Protein AF-A0A8J1VS63-F1 (afdb_monomer)

pLDDT: mean 77.54, std 21.47, range [29.25, 98.0]

Mean predicted aligned error: 14.74 Å

Nearest PDB structures (foldseek):
  6tdu-assembly1_AJ  TM=4.604E-01  e=3.170E-01  Euglena gracilis
  8sym-assembly1_A  TM=4.231E-01  e=5.636E-01  Homo sapiens
  7mqa-assembly1_LP  TM=2.387E-01  e=2.263E+00  Homo sapiens
  9au7-assembly1_A  TM=2.369E-01  e=2.374E+00  Homo sapiens

Solvent-accessible surface area (backbone atoms only — not comparable to full-atom values): 30171 Å² total; per-residue (Å²): 136,84,83,79,81,82,79,80,79,80,79,88,76,89,77,79,64,82,88,53,81,82,65,52,73,53,59,61,47,65,67,40,97,78,46,76,54,54,60,57,53,49,52,51,36,67,78,37,58,85,69,64,41,78,63,37,48,60,50,50,40,52,49,12,57,76,69,68,36,60,67,50,31,50,54,51,51,50,55,31,40,78,69,65,58,47,59,70,71,58,46,53,54,47,54,52,47,61,58,38,70,76,37,78,38,84,68,48,70,68,52,42,71,76,29,54,60,33,96,60,84,62,95,70,77,49,74,65,56,48,48,6,27,49,43,30,44,52,31,56,44,39,93,94,48,64,55,82,53,70,68,60,51,47,55,58,52,59,78,74,49,64,77,70,60,34,54,53,54,48,48,52,50,54,45,52,48,38,61,47,59,52,99,85,58,56,65,67,58,55,50,50,54,49,43,70,77,35,70,87,60,78,84,49,60,65,52,56,40,30,44,45,45,43,53,72,57,42,67,89,76,51,78,76,73,81,67,85,68,69,76,79,80,78,85,79,81,82,92,80,79,90,70,69,76,78,69,67,62,83,80,75,69,71,61,76,56,42,63,53,47,45,52,50,50,50,51,48,35,37,72,77,69,69,39,64,81,49,61,66,41,24,49,53,45,28,51,50,16,65,77,60,72,34,60,69,53,27,50,53,19,52,54,52,28,51,56,47,48,52,52,53,49,52,54,49,54,51,52,50,49,53,48,52,53,51,51,54,53,51,52,53,51,52,57,55,52,77,76,54,74,97,69,89,72,89,71,80,82,75,72,78,80,72,76,68,71,68,65,61,62,61,49,54,57,52,50,50,51,49,43,47,67,69,42,49,53,52,39,40,74,55,17,29,32,49,79,45,77,44,69,45,93,90,49,95,58,67,42,82,42,78,44,84,46,43,69,66,26,23,56,53,42,51,51,54,50,51,53,54,48,53,55,51,52,53,53,49,51,43,57,74,68,65,57,82,67,84,60,77,70,58,61,61,54,56,55,53,70,69,66,70,76,70,74,73,81,72,70,63,93,79,68,76,80,69,75,76,73,84,66,91,81,75,82,85,87,82,88,89,79,66,72,62,53,57,57,49,51,54,57,54,53,69,68,76,107

Sequence (497 aa):
MPLTPAASTPTAEAGMSSDLQGITWIHRHLRRWNPLSPSDLLNQLHARPDLLDPTTGPTLVAYSRRWTDHHTEARLKEMMMRKRMTSLRLMRKTEDLEATEKHRRRPNQRYFKAFPPLPAGPSRRTARDLLSHLHGILLDASPDHPPPTLEQVLGVLSGISLDEEQVEIAREALHLYLANPSSNCDSGHLIEIFTRMYPSAKLSRQTLHLVLISILWPESALPPANINSKPTTDIGAPAASKDHERAKQSPNQPPPTASREALRVIRAFRSRYRITPGLESYRHLAQYAIQNDATEVSQIAWVGWWDEYDRLRSGVEKEEEARRQRAALNDLQRVSLEYGSETPLKDEQVEPKTEILNFRFRHLGQQFLRWRNQVMSKLRGKGWIERVEVMARGDQESRKMWIWLGKKGEEAEIGRKHQRWLVREAKKRAKDMGEPHLEAGARDRRREDSLGIGGCARVPAGIGVEVGRLSDWRDTRGEVGYRERAYQAEREGARRS

Foldseek 3Di:
DDDDDDDDDDPPPPDDDPVCVPQQPQNVQVPDPDHDQLVVVLVVCVVPVVSDDLVNLVVSLVVCVVVVVVVSNVVSLVSCLVVVSDDPVSVVVVVLVVLQLVFQARADPVLCVQQPADCDQDPDDDLSSLSNPLLRCLRRADPVRHRDDLLVSLVVLVVHDDDPVSLVSSLSSLLSCLRRPDPPDQLVVSVVSSCVVPVVRADDLSSLLSNLCCLLCPVVNDDRPDPPPPPPPPPDDDDDDPPVVVPPPVPDLPPCVSLVVNVVSQVCCCVPRVHHHALVSLLSQLLSCLVNVVLVSNVVSVVSNVVRLVVLVVVVVVVVVVVVVVVVVVVVVVVVVVPDDPDDDPDDPPPPPPVDPVVSVVVSVVSVVCCVVPRVVSCVVQQQKDWDFDDDVPDPDTDTDIAGDGVVRNVVVVVVVVVVVVVVVVVVVCVVVVPPDPPVPVVVVVVVVVVPPPDPPPDPPPPPPCPPDPPPPDDDDDDDDDVVVVVVVVVVVVVVD

Structure (mmCIF, N/CA/C/O backbone):
data_AF-A0A8J1VS63-F1
#
_entry.id   AF-A0A8J1VS63-F1
#
loop_
_atom_site.group_PDB
_atom_site.id
_atom_site.type_symbol
_atom_site.label_atom_id
_atom_site.label_alt_id
_atom_site.label_comp_id
_atom_site.label_asym_id
_atom_site.label_entity_id
_atom_site.label_seq_id
_atom_site.pdbx_PDB_ins_code
_atom_site.Cartn_x
_atom_site.Cartn_y
_atom_site.Cartn_z
_atom_site.occupancy
_atom_site.B_iso_or_equiv
_atom_site.auth_seq_id
_atom_site.auth_comp_id
_atom_site.auth_asym_id
_atom_site.auth_atom_id
_atom_site.pdbx_PDB_model_num
ATOM 1 N N . MET A 1 1 ? 58.534 -55.289 18.805 1.00 42.69 1 MET A N 1
ATOM 2 C CA . MET A 1 1 ? 58.956 -53.919 19.163 1.00 42.69 1 MET A CA 1
ATOM 3 C C . MET A 1 1 ? 57.957 -52.937 18.568 1.00 42.69 1 MET A C 1
ATOM 5 O O . MET A 1 1 ? 57.659 -53.091 17.389 1.00 42.69 1 MET A O 1
ATOM 9 N N . PRO A 1 2 ? 57.366 -52.031 19.364 1.00 47.25 2 PRO A N 1
ATOM 10 C CA . PRO A 1 2 ? 56.282 -51.163 18.915 1.00 47.25 2 PRO A CA 1
ATOM 11 C C . PRO A 1 2 ? 56.830 -49.924 18.194 1.00 47.25 2 PRO A C 1
ATOM 13 O O . PRO A 1 2 ? 57.730 -49.255 18.697 1.00 47.25 2 PRO A O 1
ATOM 16 N N . LEU A 1 3 ? 56.277 -49.634 17.015 1.00 48.28 3 LEU A N 1
ATOM 17 C CA . LEU A 1 3 ? 56.518 -48.401 16.268 1.00 48.28 3 LEU A CA 1
ATOM 18 C C . LEU A 1 3 ? 55.719 -47.264 16.919 1.00 48.28 3 LEU A C 1
ATOM 20 O O . LEU A 1 3 ? 54.505 -47.355 17.093 1.00 48.28 3 LEU A O 1
ATOM 24 N N . THR A 1 4 ? 56.429 -46.215 17.307 1.00 51.78 4 THR A N 1
ATOM 25 C CA . THR A 1 4 ? 55.916 -44.964 17.869 1.00 51.78 4 THR A CA 1
ATOM 26 C C . THR A 1 4 ? 55.017 -44.217 16.871 1.00 51.78 4 THR A C 1
ATOM 28 O O . THR A 1 4 ? 55.324 -44.189 15.678 1.00 51.78 4 THR A O 1
ATOM 31 N N . PRO A 1 5 ? 53.922 -43.571 17.322 1.00 56.62 5 PRO A N 1
ATOM 32 C CA . PRO A 1 5 ? 53.083 -42.752 16.456 1.00 56.62 5 PRO A CA 1
ATOM 33 C C . PRO A 1 5 ? 53.768 -41.416 16.139 1.00 56.62 5 PRO A C 1
ATOM 35 O O . PRO A 1 5 ? 54.320 -40.753 17.018 1.00 56.62 5 PRO A O 1
ATOM 38 N N . ALA A 1 6 ? 53.719 -41.029 14.863 1.00 46.41 6 ALA A N 1
ATOM 39 C CA . ALA A 1 6 ? 54.229 -39.762 14.360 1.00 46.41 6 ALA A CA 1
ATOM 40 C C . ALA A 1 6 ? 53.530 -38.581 15.050 1.00 46.41 6 ALA A C 1
ATOM 42 O O . ALA A 1 6 ? 52.304 -38.460 15.027 1.00 46.41 6 ALA A O 1
ATOM 43 N N . ALA A 1 7 ? 54.331 -37.711 15.662 1.00 44.62 7 ALA A N 1
ATOM 44 C CA . ALA A 1 7 ? 53.881 -36.473 16.272 1.00 44.62 7 ALA A CA 1
ATOM 45 C C . ALA A 1 7 ? 53.244 -35.559 15.215 1.00 44.62 7 ALA A C 1
ATOM 47 O O . ALA A 1 7 ? 53.881 -35.157 14.240 1.00 44.62 7 ALA A O 1
ATOM 48 N N . SER A 1 8 ? 51.976 -35.222 15.431 1.00 45.53 8 SER A N 1
ATOM 49 C CA . SER A 1 8 ? 51.253 -34.174 14.720 1.00 45.53 8 SER A CA 1
ATOM 50 C C . SER A 1 8 ? 51.992 -32.842 14.852 1.00 45.53 8 SER A C 1
ATOM 52 O O . SER A 1 8 ? 52.213 -32.345 15.957 1.00 45.53 8 SER A O 1
ATOM 54 N N . THR A 1 9 ? 52.381 -32.279 13.711 1.00 43.97 9 THR A N 1
ATOM 55 C CA . THR A 1 9 ? 53.065 -30.993 13.592 1.00 43.97 9 THR A CA 1
ATOM 56 C C . THR A 1 9 ? 52.159 -29.880 14.137 1.00 43.97 9 THR A C 1
ATOM 58 O O . THR A 1 9 ? 51.050 -29.711 13.626 1.00 43.97 9 THR A O 1
ATOM 61 N N . PRO A 1 10 ? 52.577 -29.115 15.159 1.00 42.47 10 PRO A N 1
ATOM 62 C CA . PRO A 1 10 ? 51.819 -27.960 15.612 1.00 42.47 10 PRO A CA 1
ATOM 63 C C . PRO A 1 10 ? 51.901 -26.873 14.537 1.00 42.47 10 PRO A C 1
ATOM 65 O O . PRO A 1 10 ? 52.976 -26.359 14.227 1.00 42.47 10 PRO A O 1
ATOM 68 N N . THR A 1 11 ? 50.761 -26.549 13.933 1.00 46.59 11 THR A N 1
ATOM 69 C CA . THR A 1 11 ? 50.620 -25.465 12.961 1.00 46.59 11 THR A CA 1
ATOM 70 C C . THR A 1 11 ? 51.049 -24.153 13.616 1.00 46.59 11 THR A C 1
ATOM 72 O O . THR A 1 11 ? 50.504 -23.742 14.641 1.00 46.59 11 THR A O 1
ATOM 75 N N . ALA A 1 12 ? 52.055 -23.512 13.031 1.00 48.09 12 ALA A N 1
ATOM 76 C CA . ALA A 1 12 ? 52.608 -22.248 13.482 1.00 48.09 12 ALA A CA 1
ATOM 77 C C . ALA A 1 12 ? 51.568 -21.113 13.381 1.00 48.09 12 ALA A C 1
ATOM 79 O O . ALA A 1 12 ? 51.408 -20.499 12.332 1.00 48.09 12 ALA A O 1
ATOM 80 N N . GLU A 1 13 ? 50.878 -20.814 14.484 1.00 48.34 13 GLU A N 1
ATOM 81 C CA . GLU A 1 13 ? 50.109 -19.568 14.672 1.00 48.34 13 GLU A CA 1
ATOM 82 C C . GLU A 1 13 ? 50.620 -18.737 15.871 1.00 48.34 13 GLU A C 1
ATOM 84 O O . GLU A 1 13 ? 49.922 -17.867 16.387 1.00 48.34 13 GLU A O 1
ATOM 89 N N . ALA A 1 14 ? 51.861 -18.951 16.319 1.00 47.94 14 ALA A N 1
ATOM 90 C CA . ALA A 1 14 ? 52.473 -18.192 17.414 1.00 47.94 14 ALA A CA 1
ATOM 91 C C . ALA A 1 14 ? 53.482 -17.162 16.876 1.00 47.94 14 ALA A C 1
ATOM 93 O O . ALA A 1 14 ? 54.690 -17.332 16.999 1.00 47.94 14 ALA A O 1
ATOM 94 N N . GLY A 1 15 ? 52.989 -16.109 16.220 1.00 49.66 15 GLY A N 1
ATOM 95 C CA . GLY A 1 15 ? 53.857 -15.036 15.715 1.00 49.66 15 GLY A CA 1
ATOM 96 C C . GLY A 1 15 ? 53.152 -13.912 14.959 1.00 49.66 15 GLY A C 1
ATOM 97 O O . GLY A 1 15 ? 53.769 -13.276 14.110 1.00 49.66 15 GLY A O 1
ATOM 98 N N . MET A 1 16 ? 51.858 -13.672 15.200 1.00 48.47 16 MET A N 1
ATOM 99 C CA . MET A 1 16 ? 51.161 -12.559 14.549 1.00 48.47 16 MET A CA 1
ATOM 100 C C . MET A 1 16 ? 51.301 -11.272 15.370 1.00 48.47 16 MET A C 1
ATOM 102 O O . MET A 1 16 ? 50.826 -11.193 16.500 1.00 48.47 16 MET A O 1
ATOM 106 N N . SER A 1 17 ? 51.968 -10.299 14.741 1.00 52.03 17 SER A N 1
ATOM 107 C CA . SER A 1 17 ? 52.222 -8.908 15.138 1.00 52.03 17 SER A CA 1
ATOM 108 C C . SER A 1 17 ? 51.145 -8.266 16.029 1.00 52.03 17 SER A C 1
ATOM 110 O O . SER A 1 17 ? 49.942 -8.400 15.779 1.00 52.03 17 SER A O 1
ATOM 112 N N . SER A 1 18 ? 51.592 -7.477 17.013 1.00 58.31 18 SER A N 1
ATOM 113 C CA . SER A 1 18 ? 50.766 -6.605 17.863 1.00 58.31 18 SER A CA 1
ATOM 114 C C . SER A 1 18 ? 49.898 -5.605 17.082 1.00 58.31 18 SER A C 1
ATOM 116 O O . SER A 1 18 ? 48.974 -5.035 17.656 1.00 58.31 18 SER A O 1
ATOM 118 N N . ASP A 1 19 ? 50.117 -5.445 15.774 1.00 61.09 19 ASP A N 1
ATOM 119 C CA . ASP A 1 19 ? 49.364 -4.543 14.887 1.00 61.09 19 ASP A CA 1
ATOM 120 C C . ASP A 1 19 ? 47.908 -4.969 14.612 1.00 61.09 19 ASP A C 1
ATOM 122 O O . ASP A 1 19 ? 47.154 -4.256 13.949 1.00 61.09 19 ASP A O 1
ATOM 126 N N . LEU A 1 20 ? 47.474 -6.137 15.100 1.00 63.62 20 LEU A N 1
ATOM 127 C CA . LEU A 1 20 ? 46.106 -6.640 14.907 1.00 63.62 20 LEU A CA 1
ATOM 128 C C . LEU A 1 20 ? 45.173 -6.404 16.105 1.00 63.62 20 LEU A C 1
ATOM 130 O O . LEU A 1 20 ? 44.032 -6.887 16.087 1.00 63.62 20 LEU A O 1
ATOM 134 N N . GLN A 1 21 ? 45.618 -5.660 17.123 1.00 68.50 21 GLN A N 1
ATOM 135 C CA . GLN A 1 21 ? 44.789 -5.245 18.258 1.00 68.50 21 GLN A CA 1
ATOM 136 C C . GLN A 1 21 ? 43.713 -4.249 17.791 1.00 68.50 21 GLN A C 1
ATOM 138 O O . GLN A 1 21 ? 43.910 -3.043 17.757 1.00 68.50 21 GLN A O 1
ATOM 143 N N . GLY A 1 22 ? 42.566 -4.774 17.361 1.00 79.12 22 GLY A N 1
ATOM 144 C CA . GLY A 1 22 ? 41.426 -3.985 16.881 1.00 79.12 22 GLY A CA 1
ATOM 145 C C . GLY A 1 22 ? 40.694 -4.618 15.700 1.00 79.12 22 GLY A C 1
ATOM 146 O O . GLY A 1 22 ? 39.554 -4.258 15.410 1.00 79.12 22 GLY A O 1
ATOM 147 N N . ILE A 1 23 ? 41.300 -5.607 15.033 1.00 86.94 23 ILE A N 1
ATOM 148 C CA . ILE A 1 23 ? 40.620 -6.332 13.958 1.00 86.94 23 ILE A CA 1
ATOM 149 C C . ILE A 1 23 ? 39.741 -7.422 14.562 1.00 86.94 23 ILE A C 1
ATOM 151 O O . ILE A 1 23 ? 40.225 -8.421 15.093 1.00 86.94 23 ILE A O 1
ATOM 155 N N . THR A 1 24 ? 38.434 -7.219 14.436 1.00 91.69 24 THR A N 1
ATOM 156 C CA . THR A 1 24 ? 37.400 -8.177 14.855 1.00 91.69 24 THR A CA 1
ATOM 157 C C . THR A 1 24 ? 37.619 -9.545 14.200 1.00 91.69 24 THR A C 1
ATOM 159 O O . THR A 1 24 ? 38.161 -9.650 13.090 1.00 91.69 24 THR A O 1
ATOM 162 N N . TRP A 1 25 ? 37.172 -10.605 14.873 1.00 94.56 25 TRP A N 1
ATOM 163 C CA . TRP A 1 25 ? 37.385 -11.985 14.433 1.0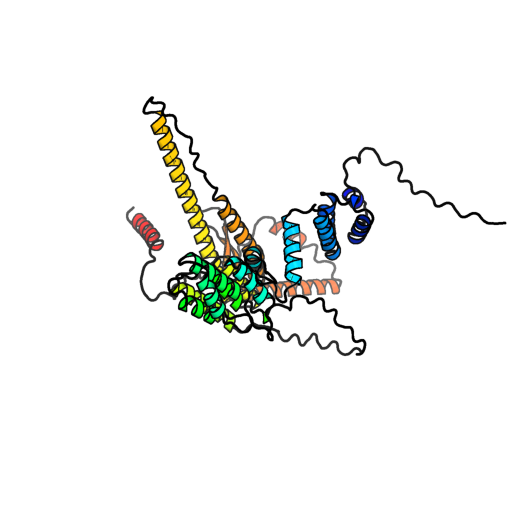0 94.56 25 TRP A CA 1
ATOM 164 C C . TRP A 1 25 ? 36.921 -12.226 12.986 1.00 94.56 25 TRP A C 1
ATOM 166 O O . TRP A 1 25 ? 37.641 -12.853 12.202 1.00 94.56 25 TRP A O 1
ATOM 176 N N . ILE A 1 26 ? 35.772 -11.661 12.595 1.00 95.75 26 ILE A N 1
ATOM 177 C CA . ILE A 1 26 ? 35.240 -11.824 11.237 1.00 95.75 26 ILE A CA 1
ATOM 178 C C . ILE A 1 26 ? 36.109 -11.135 10.185 1.00 95.75 26 ILE A C 1
ATOM 180 O O . ILE A 1 26 ? 36.354 -11.695 9.120 1.00 95.75 26 ILE A O 1
ATOM 184 N N . HIS A 1 27 ? 36.630 -9.942 10.480 1.00 94.44 27 HIS A N 1
ATOM 185 C CA . HIS A 1 27 ? 37.442 -9.190 9.528 1.00 94.44 27 HIS A CA 1
ATOM 186 C C . HIS A 1 27 ? 38.787 -9.884 9.296 1.00 94.44 27 HIS A C 1
ATOM 188 O O . HIS A 1 27 ? 39.312 -9.835 8.186 1.00 94.44 27 HIS A O 1
ATOM 194 N N . ARG A 1 28 ? 39.311 -10.598 10.300 1.00 94.38 28 ARG A N 1
ATOM 195 C CA . ARG A 1 28 ? 40.493 -11.456 10.140 1.00 94.38 28 ARG A CA 1
ATOM 196 C C . ARG A 1 28 ? 40.239 -12.607 9.159 1.00 94.38 28 ARG A C 1
ATOM 198 O O . ARG A 1 28 ? 41.097 -12.885 8.327 1.00 94.38 28 ARG A O 1
ATOM 205 N N . HIS A 1 29 ? 39.064 -13.235 9.214 1.00 94.56 29 HIS A N 1
ATOM 206 C CA . HIS A 1 29 ? 38.700 -14.338 8.315 1.00 94.56 29 HIS A CA 1
ATOM 207 C C . HIS A 1 29 ? 38.393 -13.863 6.894 1.00 94.56 29 HIS A C 1
ATOM 209 O O . HIS A 1 29 ? 38.844 -14.477 5.930 1.00 94.56 29 HIS A O 1
ATOM 215 N N . LEU A 1 30 ? 37.677 -12.744 6.758 1.00 95.38 30 LEU A N 1
ATOM 216 C CA . LEU A 1 30 ? 37.292 -12.192 5.458 1.00 95.38 30 LEU A CA 1
ATOM 217 C C . LEU A 1 30 ? 38.454 -11.543 4.688 1.00 95.38 30 LEU A C 1
ATOM 219 O O . LEU A 1 30 ? 38.328 -11.322 3.489 1.00 95.38 30 LEU A O 1
ATOM 223 N N . ARG A 1 31 ? 39.580 -11.243 5.350 1.00 93.31 31 ARG A N 1
ATOM 224 C CA . ARG A 1 31 ? 40.804 -10.724 4.710 1.00 93.31 31 ARG A CA 1
ATOM 225 C C . ARG A 1 31 ? 41.656 -11.796 4.026 1.00 93.31 31 ARG A C 1
ATOM 227 O O . ARG A 1 31 ? 42.595 -11.446 3.317 1.00 93.31 31 ARG A O 1
ATOM 234 N N . ARG A 1 32 ? 41.378 -13.083 4.249 1.00 92.75 32 ARG A N 1
ATOM 235 C CA . ARG A 1 32 ? 42.105 -14.173 3.582 1.00 92.75 32 ARG A CA 1
ATOM 236 C C . ARG A 1 32 ? 41.773 -14.167 2.087 1.00 92.75 32 ARG A C 1
ATOM 238 O O . ARG A 1 32 ? 40.645 -13.861 1.720 1.00 92.75 32 ARG A O 1
ATOM 245 N N . TRP A 1 33 ? 42.737 -14.540 1.238 1.00 90.69 33 TRP A N 1
ATOM 246 C CA . TRP A 1 33 ? 42.543 -14.623 -0.222 1.00 90.69 33 TRP A CA 1
ATOM 247 C C . TRP A 1 33 ? 41.330 -15.501 -0.568 1.00 90.69 33 TRP A C 1
ATOM 249 O O . TRP A 1 33 ? 40.526 -15.144 -1.423 1.00 90.69 33 TRP A O 1
ATOM 259 N N . ASN A 1 34 ? 41.148 -16.603 0.160 1.00 90.44 34 ASN A N 1
ATOM 260 C CA . ASN A 1 34 ? 39.980 -17.464 0.050 1.00 90.44 34 ASN A CA 1
ATOM 261 C C . ASN A 1 34 ? 39.245 -17.521 1.402 1.00 90.44 34 ASN A C 1
ATOM 263 O O . ASN A 1 34 ? 39.595 -18.348 2.252 1.00 90.44 34 ASN A O 1
ATOM 267 N N . PRO A 1 35 ? 38.310 -16.593 1.671 1.00 94.69 35 PRO A N 1
ATOM 268 C CA . PRO A 1 35 ? 37.559 -16.599 2.917 1.00 94.69 35 PRO A CA 1
ATOM 269 C C . PRO A 1 35 ? 36.651 -17.833 2.990 1.00 94.69 35 PRO A C 1
ATOM 271 O O . PRO A 1 35 ? 36.157 -18.323 1.977 1.00 94.69 35 PRO A O 1
ATOM 274 N N . LEU A 1 36 ? 36.411 -18.322 4.207 1.00 95.94 36 LEU A N 1
ATOM 275 C CA . LEU A 1 36 ? 35.510 -19.451 4.447 1.00 95.94 36 LEU A CA 1
ATOM 276 C C . LEU A 1 36 ? 34.084 -19.152 3.958 1.00 95.94 36 LEU A C 1
ATOM 278 O O . LEU A 1 36 ? 33.673 -17.986 3.853 1.00 95.94 36 LEU A O 1
ATOM 282 N N . SER A 1 37 ? 33.313 -20.210 3.686 1.00 96.38 37 SER A N 1
ATOM 283 C CA . SER A 1 37 ? 31.905 -20.050 3.327 1.00 96.38 37 SER A CA 1
ATOM 284 C C . SER A 1 37 ? 31.126 -19.421 4.495 1.00 96.38 37 SER A C 1
ATOM 286 O O . SER A 1 37 ? 31.506 -19.589 5.661 1.00 96.38 37 SER A O 1
ATOM 288 N N . PRO A 1 38 ? 30.026 -18.690 4.233 1.00 97.56 38 PRO A N 1
ATOM 289 C CA . PRO A 1 38 ? 29.200 -18.142 5.306 1.00 97.56 38 PRO A CA 1
ATOM 290 C C . PRO A 1 38 ? 28.730 -19.215 6.300 1.00 97.56 38 PRO A C 1
ATOM 292 O O . PRO A 1 38 ? 28.739 -18.966 7.505 1.00 97.56 38 PRO A O 1
ATOM 295 N N . SER A 1 39 ? 28.373 -20.402 5.802 1.00 96.94 39 SER A N 1
ATOM 296 C CA . SER A 1 39 ? 27.951 -21.545 6.617 1.00 96.94 39 SER A CA 1
ATOM 297 C C . SER A 1 39 ? 29.067 -22.039 7.550 1.00 96.94 39 SER A C 1
ATOM 299 O O . SER A 1 39 ? 28.814 -22.279 8.729 1.00 96.94 39 SER A O 1
ATOM 301 N N . ASP A 1 40 ? 30.316 -22.113 7.077 1.00 97.56 40 ASP A N 1
ATOM 302 C CA . ASP A 1 40 ? 31.459 -22.523 7.909 1.00 97.56 40 ASP A CA 1
ATOM 303 C C . ASP A 1 40 ? 31.774 -21.494 8.998 1.00 97.56 40 ASP A C 1
ATOM 305 O O . ASP A 1 40 ? 32.029 -21.851 10.149 1.00 97.56 40 ASP A O 1
ATOM 309 N N . LEU A 1 41 ? 31.706 -20.203 8.658 1.00 97.38 41 LEU A N 1
ATOM 310 C CA . LEU A 1 41 ? 31.875 -19.120 9.629 1.00 97.38 41 LEU A CA 1
ATOM 311 C C . LEU A 1 41 ? 30.761 -19.137 10.685 1.00 97.38 41 LEU A C 1
ATOM 313 O O . LEU A 1 41 ? 31.032 -18.906 11.862 1.00 97.38 41 LEU A O 1
ATOM 317 N N . LEU A 1 42 ? 29.522 -19.455 10.292 1.00 96.94 42 LEU A N 1
ATOM 318 C CA . LEU A 1 42 ? 28.411 -19.641 11.226 1.00 96.94 42 LEU A CA 1
ATOM 319 C C . LEU A 1 42 ? 28.624 -20.863 12.131 1.00 96.94 42 LEU A C 1
ATOM 321 O O . LEU A 1 42 ? 28.373 -20.773 13.330 1.00 96.94 42 LEU A O 1
ATOM 325 N N . ASN A 1 43 ? 29.131 -21.978 11.601 1.00 96.38 43 ASN A N 1
ATOM 326 C CA . ASN A 1 43 ? 29.465 -23.162 12.400 1.00 96.38 43 ASN A CA 1
ATOM 327 C C . ASN A 1 43 ? 30.557 -22.854 13.438 1.00 96.38 43 ASN A C 1
ATOM 329 O O . ASN A 1 43 ? 30.446 -23.263 14.594 1.00 96.38 43 ASN A O 1
ATOM 333 N N . GLN A 1 44 ? 31.569 -22.065 13.067 1.00 97.06 44 GLN A N 1
ATOM 334 C CA . GLN A 1 44 ? 32.587 -21.599 14.012 1.00 97.06 44 GLN A CA 1
ATOM 335 C C . GLN A 1 44 ? 32.001 -20.667 15.083 1.00 97.06 44 GLN A C 1
ATOM 337 O O . GLN A 1 44 ? 32.351 -20.799 16.254 1.00 97.06 44 GLN A O 1
ATOM 342 N N . LEU A 1 45 ? 31.060 -19.785 14.725 1.00 95.81 45 LEU A N 1
ATOM 343 C CA . LEU A 1 45 ? 30.324 -18.962 15.695 1.00 95.81 45 LEU A CA 1
ATOM 344 C C . LEU A 1 45 ? 29.417 -19.788 16.617 1.00 95.81 45 LEU A C 1
ATOM 346 O O . LEU A 1 45 ? 29.227 -19.413 17.771 1.00 95.81 45 LEU A O 1
ATOM 350 N N . HIS A 1 46 ? 28.859 -20.903 16.145 1.00 94.62 46 HIS A N 1
ATOM 351 C CA . HIS A 1 46 ? 28.113 -21.830 16.997 1.00 94.62 46 HIS A CA 1
ATOM 352 C C . HIS A 1 46 ? 29.022 -22.525 18.013 1.00 94.62 46 HIS A C 1
ATOM 354 O O . HIS A 1 46 ? 28.648 -22.630 19.179 1.00 94.62 46 HIS A O 1
ATOM 360 N N . ALA A 1 47 ? 30.215 -22.951 17.590 1.00 96.12 47 ALA A N 1
ATOM 361 C CA . ALA A 1 47 ? 31.213 -23.534 18.484 1.00 96.12 47 ALA A CA 1
ATOM 362 C C . ALA A 1 47 ? 31.778 -22.506 19.480 1.00 96.12 47 ALA A C 1
ATOM 364 O O . ALA A 1 47 ? 32.163 -22.865 20.590 1.00 96.12 47 ALA A O 1
ATOM 365 N N . ARG A 1 48 ? 31.821 -21.226 19.090 1.00 95.81 48 ARG A N 1
ATOM 366 C CA . ARG A 1 48 ? 32.358 -20.122 19.893 1.00 95.81 48 ARG A CA 1
ATOM 367 C C . ARG A 1 48 ? 31.434 -18.899 19.882 1.00 95.81 48 ARG A C 1
ATOM 369 O O . ARG A 1 48 ? 31.708 -17.912 19.189 1.00 95.81 48 ARG A O 1
ATOM 376 N N . PRO A 1 49 ? 30.324 -18.934 20.647 1.00 94.38 49 PRO A N 1
ATOM 377 C CA . PRO A 1 49 ? 29.344 -17.853 20.644 1.00 94.38 49 PRO A CA 1
ATOM 378 C C . PRO A 1 49 ? 29.909 -16.517 21.131 1.00 94.38 49 PRO A C 1
ATOM 380 O O . PRO A 1 49 ? 29.375 -15.470 20.770 1.00 94.38 49 PRO A O 1
ATOM 383 N N . ASP A 1 50 ? 30.949 -16.531 21.967 1.00 94.31 50 ASP A N 1
ATOM 384 C CA . ASP A 1 50 ? 31.702 -15.371 22.467 1.00 94.31 50 ASP A CA 1
ATOM 385 C C . ASP A 1 50 ? 32.234 -14.468 21.346 1.00 94.31 50 ASP A C 1
ATOM 387 O O . ASP A 1 50 ? 32.297 -13.255 21.519 1.00 94.31 50 ASP A O 1
ATOM 391 N N . LEU A 1 51 ? 32.524 -15.040 20.176 1.00 94.75 51 LEU A N 1
ATOM 392 C CA . LEU A 1 51 ? 33.019 -14.309 19.008 1.00 94.75 51 LEU A CA 1
ATOM 393 C C . LEU A 1 51 ? 31.936 -13.491 18.292 1.00 94.75 51 LEU A C 1
ATOM 395 O O . LEU A 1 51 ? 32.246 -12.661 17.436 1.00 94.75 51 LEU A O 1
ATOM 399 N N . LEU A 1 52 ? 30.658 -13.723 18.606 1.00 94.62 52 LEU A N 1
ATOM 400 C CA . LEU A 1 52 ? 29.564 -12.938 18.053 1.00 94.62 52 LEU A CA 1
ATOM 401 C C . LEU A 1 52 ? 29.461 -11.604 18.804 1.00 94.62 52 LEU A C 1
ATOM 403 O O . LEU A 1 52 ? 28.798 -11.518 19.836 1.00 94.62 52 LEU A O 1
ATOM 407 N N . ASP A 1 53 ? 30.108 -10.580 18.253 1.00 92.38 53 ASP A N 1
ATOM 408 C CA . ASP A 1 53 ? 30.078 -9.194 18.728 1.00 92.38 53 ASP A CA 1
ATOM 409 C C . ASP A 1 53 ? 29.186 -8.284 17.825 1.00 92.38 53 ASP A C 1
ATOM 411 O O . ASP A 1 53 ? 28.760 -8.707 16.736 1.00 92.38 53 ASP A O 1
ATOM 415 N N . PRO A 1 54 ? 28.889 -7.026 18.233 1.00 88.19 54 PRO A N 1
ATOM 416 C CA . PRO A 1 54 ? 28.046 -6.094 17.469 1.00 88.19 54 PRO A CA 1
ATOM 417 C C . PRO A 1 54 ? 28.554 -5.738 16.064 1.00 88.19 54 PRO A C 1
ATOM 419 O O . PRO A 1 54 ? 27.781 -5.250 15.243 1.00 88.19 54 PRO A O 1
ATOM 422 N N . THR A 1 55 ? 29.830 -5.974 15.769 1.00 90.62 55 THR A N 1
ATOM 423 C CA . THR A 1 55 ? 30.438 -5.773 14.447 1.00 90.62 55 THR A CA 1
ATOM 424 C C . THR A 1 55 ? 30.482 -7.070 13.636 1.00 90.62 55 THR A C 1
ATOM 426 O O . THR A 1 55 ? 30.216 -7.056 12.430 1.00 90.62 55 THR A O 1
ATOM 429 N N . THR A 1 56 ? 30.727 -8.206 14.291 1.00 94.31 56 THR A N 1
ATOM 430 C CA . THR A 1 56 ? 30.834 -9.531 13.683 1.00 94.31 56 THR A CA 1
ATOM 431 C C . THR A 1 56 ? 29.506 -9.971 13.077 1.00 94.31 56 THR A C 1
ATOM 433 O O . THR A 1 56 ? 29.462 -10.374 11.912 1.00 94.31 56 THR A O 1
ATOM 436 N N . GLY A 1 57 ? 28.404 -9.793 13.813 1.00 93.19 57 GLY A N 1
ATOM 437 C CA . GLY A 1 57 ? 27.063 -10.146 13.346 1.00 93.19 57 GLY A CA 1
ATOM 438 C C . GLY A 1 57 ? 26.655 -9.444 12.038 1.00 93.19 57 GLY A C 1
ATOM 439 O O . GLY A 1 57 ? 26.431 -10.122 11.032 1.00 93.19 57 GLY A O 1
ATOM 440 N N . PRO A 1 58 ? 26.591 -8.097 11.979 1.00 91.81 58 PRO A N 1
ATOM 441 C CA . PRO A 1 58 ? 26.208 -7.382 10.760 1.00 91.81 58 PRO A CA 1
ATOM 442 C C . PRO A 1 58 ? 27.139 -7.654 9.574 1.00 91.81 58 PRO A C 1
ATOM 444 O O . PRO A 1 58 ? 26.672 -7.742 8.437 1.00 91.81 58 PRO A O 1
ATOM 447 N N . THR A 1 59 ? 28.440 -7.817 9.831 1.00 94.50 59 THR A N 1
ATOM 448 C CA . THR A 1 59 ? 29.433 -8.103 8.787 1.00 94.50 59 THR A CA 1
ATOM 449 C C . THR A 1 59 ? 29.184 -9.469 8.152 1.00 94.50 59 THR A C 1
ATOM 451 O O . THR A 1 59 ? 29.140 -9.573 6.925 1.00 94.50 59 THR A O 1
ATOM 454 N N . LEU A 1 60 ? 28.931 -10.508 8.955 1.00 95.56 60 LEU A N 1
ATOM 455 C CA . LEU A 1 60 ? 28.632 -11.839 8.429 1.00 95.56 60 LEU A CA 1
ATOM 456 C C . LEU A 1 60 ? 27.223 -11.917 7.794 1.00 95.56 60 LEU A C 1
ATOM 458 O O . LEU A 1 60 ? 27.041 -12.623 6.801 1.00 95.56 60 LEU A O 1
ATOM 462 N N . VAL A 1 61 ? 26.249 -11.112 8.246 1.00 94.12 61 VAL A N 1
ATOM 463 C CA . VAL A 1 61 ? 24.958 -10.916 7.540 1.00 94.12 61 VAL A CA 1
ATOM 464 C C . VAL A 1 61 ? 25.175 -10.300 6.151 1.00 94.12 61 VAL A C 1
ATOM 466 O O . VAL A 1 61 ? 24.555 -10.715 5.172 1.00 94.12 61 VAL A O 1
ATOM 469 N N . ALA A 1 62 ? 26.050 -9.300 6.032 1.00 90.62 62 ALA A N 1
ATOM 470 C CA . ALA A 1 62 ? 26.360 -8.691 4.741 1.00 90.62 62 ALA A CA 1
ATOM 471 C C . ALA A 1 62 ? 27.115 -9.663 3.820 1.00 90.62 62 ALA A C 1
ATOM 473 O O . ALA A 1 62 ? 26.842 -9.709 2.619 1.00 90.62 62 ALA A O 1
ATOM 474 N N . TYR A 1 63 ? 28.033 -10.453 4.382 1.00 96.31 63 TYR A N 1
ATOM 475 C CA . TYR A 1 63 ? 28.801 -11.457 3.652 1.00 96.31 63 TYR A CA 1
ATOM 476 C C . TYR A 1 63 ? 27.918 -12.600 3.128 1.00 96.31 63 TYR A C 1
ATOM 478 O O . TYR A 1 63 ? 27.937 -12.870 1.929 1.00 96.31 63 TYR A O 1
ATOM 486 N N . SER A 1 64 ? 27.068 -13.190 3.976 1.00 94.25 64 SER A N 1
ATOM 487 C CA . SER A 1 64 ? 26.093 -14.222 3.573 1.00 94.25 64 SER A CA 1
ATOM 488 C C . SER A 1 64 ? 25.165 -13.740 2.457 1.00 94.25 64 SER A C 1
ATOM 490 O O . SER A 1 64 ? 24.966 -14.449 1.473 1.00 94.25 64 SER A O 1
ATOM 492 N N . ARG A 1 65 ? 24.690 -12.489 2.529 1.00 89.25 65 ARG A N 1
ATOM 493 C CA . ARG A 1 65 ? 23.873 -11.893 1.463 1.00 89.25 65 ARG A CA 1
ATOM 494 C C . ARG A 1 65 ? 24.613 -11.780 0.126 1.00 89.25 65 ARG A C 1
ATOM 496 O O . ARG A 1 65 ? 23.998 -12.002 -0.912 1.00 89.25 65 ARG A O 1
ATOM 503 N N . ARG A 1 66 ? 25.908 -11.435 0.126 1.00 91.12 66 ARG A N 1
ATOM 504 C CA . ARG A 1 66 ? 26.723 -11.378 -1.109 1.00 91.12 66 ARG A CA 1
ATOM 505 C C . ARG A 1 66 ? 26.897 -12.756 -1.747 1.00 91.12 66 ARG A C 1
ATOM 507 O O . ARG A 1 66 ? 26.929 -12.845 -2.966 1.00 91.12 66 ARG A O 1
ATOM 514 N N . TRP A 1 67 ? 26.958 -13.797 -0.922 1.00 93.69 67 TRP A N 1
ATOM 515 C CA . TRP A 1 67 ? 27.034 -15.199 -1.339 1.00 93.69 67 TRP A CA 1
ATOM 516 C C . TRP A 1 67 ? 25.667 -15.847 -1.589 1.00 93.69 67 TRP A C 1
ATOM 518 O O . TRP A 1 67 ? 25.600 -17.042 -1.860 1.00 93.69 67 TRP A O 1
ATOM 528 N N . THR A 1 68 ? 24.569 -15.087 -1.505 1.00 90.12 68 THR A N 1
ATOM 529 C CA . THR A 1 68 ? 23.188 -15.593 -1.641 1.00 90.12 68 THR A CA 1
ATOM 530 C C . THR A 1 68 ? 22.823 -16.730 -0.669 1.00 90.12 68 THR A C 1
ATOM 532 O O . THR A 1 68 ? 21.859 -17.458 -0.891 1.00 90.12 68 THR A O 1
ATOM 535 N N . ASP A 1 69 ? 23.543 -16.854 0.451 1.00 92.38 69 ASP A N 1
ATOM 536 C CA . ASP A 1 69 ? 23.279 -17.846 1.499 1.00 92.38 69 ASP A CA 1
ATOM 537 C C . ASP A 1 69 ? 22.242 -17.300 2.498 1.00 92.38 69 ASP A C 1
ATOM 539 O O . ASP A 1 69 ? 22.554 -16.799 3.584 1.00 92.38 69 ASP A O 1
ATOM 543 N N . HIS A 1 70 ? 20.971 -17.353 2.091 1.00 83.81 70 HIS A N 1
ATOM 544 C CA . HIS A 1 70 ? 19.849 -16.843 2.883 1.00 83.81 70 HIS A CA 1
ATOM 545 C C . HIS A 1 70 ? 19.583 -17.648 4.163 1.00 83.81 70 HIS A C 1
ATOM 547 O O . HIS A 1 70 ? 19.056 -17.092 5.129 1.00 83.81 70 HIS A O 1
ATOM 553 N N . HIS A 1 71 ? 19.953 -18.931 4.191 1.00 88.12 71 HIS A N 1
ATOM 554 C CA . HIS A 1 71 ? 19.777 -19.787 5.363 1.00 88.12 71 HIS A CA 1
ATOM 555 C C . HIS A 1 71 ? 20.730 -19.365 6.489 1.00 88.12 71 HIS A C 1
ATOM 557 O O . HIS A 1 71 ? 20.293 -19.127 7.619 1.00 88.12 71 HIS A O 1
ATOM 563 N N . THR A 1 72 ? 22.013 -19.170 6.166 1.00 91.12 72 THR A N 1
ATOM 564 C CA . THR A 1 72 ? 22.997 -18.622 7.109 1.00 91.12 72 THR A CA 1
ATOM 565 C C . THR A 1 72 ? 22.614 -17.214 7.566 1.00 91.12 72 THR A C 1
ATOM 567 O O . THR A 1 72 ? 22.691 -16.913 8.758 1.00 91.12 72 THR A O 1
ATOM 570 N N . GLU A 1 73 ? 22.145 -16.356 6.649 1.00 90.94 73 GLU A N 1
ATOM 571 C CA . GLU A 1 73 ? 21.675 -15.005 6.987 1.00 90.94 73 GLU A CA 1
ATOM 572 C C . GLU A 1 73 ? 20.560 -15.035 8.051 1.00 90.94 73 GLU A C 1
ATOM 574 O O . GLU A 1 73 ? 20.577 -14.230 8.989 1.00 90.94 73 GLU A O 1
ATOM 579 N N . ALA A 1 74 ? 19.590 -15.945 7.913 1.00 83.81 74 ALA A N 1
ATOM 580 C CA . ALA A 1 74 ? 18.469 -16.086 8.839 1.00 83.81 74 ALA A CA 1
ATOM 581 C C . ALA A 1 74 ? 18.919 -16.573 10.228 1.00 83.81 74 ALA A C 1
ATOM 583 O O . ALA A 1 74 ? 18.619 -15.910 11.224 1.00 83.81 74 ALA A O 1
ATOM 584 N N . ARG A 1 75 ? 19.705 -17.658 10.294 1.00 91.50 75 ARG A N 1
ATOM 585 C CA . ARG A 1 75 ? 20.227 -18.204 11.563 1.00 91.50 75 ARG A CA 1
ATOM 586 C C . ARG A 1 75 ? 21.117 -17.217 12.310 1.00 91.50 75 ARG A C 1
ATOM 588 O O . ARG A 1 75 ? 21.028 -17.086 13.528 1.00 91.50 75 ARG A O 1
ATOM 595 N N . LEU A 1 76 ? 21.960 -16.477 11.594 1.00 92.75 76 LEU A N 1
ATOM 596 C CA . LEU A 1 76 ? 22.824 -15.483 12.220 1.00 92.75 76 LEU A CA 1
ATOM 597 C C . LEU A 1 76 ? 22.016 -14.337 12.839 1.00 92.75 76 LEU A C 1
ATOM 599 O O . LEU A 1 76 ? 22.308 -13.905 13.954 1.00 92.75 76 LEU A O 1
ATOM 603 N N . LYS A 1 77 ? 20.974 -13.860 12.144 1.00 87.81 77 LYS A N 1
ATOM 604 C CA . LYS A 1 77 ? 20.047 -12.868 12.707 1.00 87.81 77 LYS A CA 1
ATOM 605 C C . LYS A 1 77 ? 19.376 -13.407 13.966 1.00 87.81 77 LYS A C 1
ATOM 607 O O . LYS A 1 77 ? 19.324 -12.685 14.953 1.00 87.81 77 LYS A O 1
ATOM 612 N N . GLU A 1 78 ? 18.942 -14.664 13.964 1.00 86.88 78 GLU A N 1
ATOM 613 C CA . GLU A 1 78 ? 18.391 -15.344 15.143 1.00 86.88 78 GLU A CA 1
ATOM 614 C C . GLU A 1 78 ? 19.357 -15.333 16.334 1.00 86.88 78 GLU A C 1
ATOM 616 O O . GLU A 1 78 ? 18.996 -14.877 17.421 1.00 86.88 78 GLU A O 1
ATOM 621 N N . MET A 1 79 ? 20.619 -15.721 16.121 1.00 91.69 79 MET A N 1
ATOM 622 C CA . MET A 1 79 ? 21.655 -15.659 17.160 1.00 91.69 79 MET A CA 1
ATOM 623 C C . MET A 1 79 ? 21.874 -14.233 17.683 1.00 91.69 79 MET A C 1
ATOM 625 O O . MET A 1 79 ? 21.965 -14.018 18.894 1.00 91.69 79 MET A O 1
ATOM 629 N N . MET A 1 80 ? 21.928 -13.242 16.786 1.00 92.31 80 MET A N 1
ATOM 630 C CA . MET A 1 80 ? 22.083 -11.838 17.170 1.00 92.31 80 MET A CA 1
ATOM 631 C C . MET A 1 80 ? 20.896 -11.317 17.986 1.00 92.31 80 MET A C 1
ATOM 633 O O . MET A 1 80 ? 21.087 -10.459 18.847 1.00 92.31 80 MET A O 1
ATOM 637 N N . MET A 1 81 ? 19.678 -11.787 17.716 1.00 83.38 81 MET A N 1
ATOM 638 C CA . MET A 1 81 ? 18.479 -11.413 18.471 1.00 83.38 81 MET A CA 1
ATOM 639 C C . MET A 1 81 ? 18.474 -12.066 19.849 1.00 83.38 81 MET A C 1
ATOM 641 O O . MET A 1 81 ? 18.274 -11.366 20.839 1.00 83.38 81 MET A O 1
ATOM 645 N N . ARG A 1 82 ? 18.812 -13.359 19.951 1.00 86.25 82 ARG A N 1
ATOM 646 C CA . ARG A 1 82 ? 18.953 -14.052 21.247 1.00 86.25 82 ARG A CA 1
ATOM 647 C C . ARG A 1 82 ? 19.947 -13.351 22.176 1.00 86.25 82 ARG A C 1
ATOM 649 O O . ARG A 1 82 ? 19.685 -13.210 23.364 1.00 86.25 82 ARG A O 1
ATOM 656 N N . LYS A 1 83 ? 21.052 -12.843 21.623 1.00 87.88 83 LYS A N 1
ATOM 657 C CA . LYS A 1 83 ? 22.058 -12.055 22.354 1.00 87.88 83 LYS A CA 1
ATOM 658 C C . LYS A 1 83 ? 21.733 -10.558 22.493 1.00 87.88 83 LYS A C 1
ATOM 660 O O . LYS A 1 83 ? 22.559 -9.814 23.010 1.00 87.88 83 LYS A O 1
ATOM 665 N N . ARG A 1 84 ? 20.559 -10.099 22.036 1.00 84.06 84 ARG A N 1
ATOM 666 C CA . ARG A 1 84 ? 20.120 -8.686 22.064 1.00 84.06 84 ARG A CA 1
ATOM 667 C C . ARG A 1 84 ? 21.094 -7.706 21.382 1.00 84.06 84 ARG A C 1
ATOM 669 O O . ARG A 1 84 ? 21.175 -6.542 21.756 1.00 84.06 84 ARG A O 1
ATOM 676 N N . MET A 1 85 ? 21.827 -8.164 20.365 1.00 84.06 85 MET A N 1
ATOM 677 C CA . MET A 1 85 ? 22.823 -7.362 19.628 1.00 84.06 85 MET A CA 1
ATOM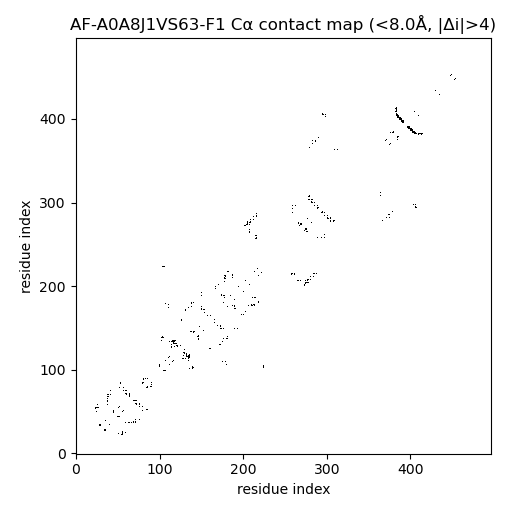 678 C C . MET A 1 85 ? 22.282 -6.737 18.342 1.00 84.06 85 MET A C 1
ATOM 680 O O . MET A 1 85 ? 22.950 -5.933 17.695 1.00 84.06 85 MET A O 1
ATOM 684 N N . THR A 1 86 ? 21.084 -7.126 17.918 1.00 71.94 86 THR A N 1
ATOM 685 C CA . THR A 1 86 ? 20.410 -6.481 16.790 1.00 71.94 86 THR A CA 1
ATOM 686 C C . THR A 1 86 ? 19.680 -5.234 17.263 1.00 71.94 86 THR A C 1
ATOM 688 O O . THR A 1 86 ? 19.183 -5.170 18.383 1.00 71.94 86 THR A O 1
ATOM 691 N N . SER A 1 87 ? 19.546 -4.243 16.375 1.00 66.62 87 SER A N 1
ATOM 692 C CA . SER A 1 87 ? 18.649 -3.116 16.639 1.00 66.62 87 SER A CA 1
ATOM 693 C C . SER A 1 87 ? 17.260 -3.650 17.011 1.00 66.62 87 SER A C 1
ATOM 695 O O . SER A 1 87 ? 16.781 -4.576 16.350 1.00 66.62 87 SER A O 1
ATOM 697 N N . LEU A 1 88 ? 16.580 -3.027 17.979 1.00 59.12 88 LEU A N 1
ATOM 698 C CA . LEU A 1 88 ? 15.212 -3.385 18.398 1.00 59.12 88 LEU A CA 1
ATOM 699 C C . LEU A 1 88 ? 14.231 -3.552 17.219 1.00 59.12 88 LEU A C 1
ATOM 701 O O . LEU A 1 88 ? 13.262 -4.297 17.307 1.00 59.12 88 LEU A O 1
ATOM 705 N N . ARG A 1 89 ? 14.489 -2.893 16.079 1.00 56.06 89 ARG A N 1
ATOM 706 C CA . ARG A 1 89 ? 13.705 -3.051 14.843 1.00 56.06 89 ARG A CA 1
ATOM 707 C C . ARG A 1 89 ? 13.786 -4.448 14.220 1.00 56.06 89 ARG A C 1
ATOM 709 O O . ARG A 1 89 ? 12.818 -4.858 13.590 1.00 56.06 89 ARG A O 1
ATOM 716 N N . LEU A 1 90 ? 14.921 -5.139 14.333 1.00 57.25 90 LEU A N 1
ATOM 717 C CA . LEU A 1 90 ? 15.104 -6.493 13.798 1.00 57.25 90 LEU A CA 1
ATOM 718 C C . LEU A 1 90 ? 14.463 -7.535 14.718 1.00 57.25 90 LEU A C 1
ATOM 720 O O . LEU A 1 90 ? 13.755 -8.387 14.201 1.00 57.25 90 LEU A O 1
ATOM 724 N N . MET A 1 91 ? 14.617 -7.385 16.041 1.00 60.25 91 MET A N 1
ATOM 725 C CA . MET A 1 91 ? 13.964 -8.250 17.038 1.00 60.25 91 MET A CA 1
ATOM 726 C C . MET A 1 91 ? 12.437 -8.200 16.920 1.00 60.25 91 MET A C 1
ATOM 728 O O . MET A 1 91 ? 11.791 -9.231 16.785 1.00 60.25 91 MET A O 1
ATOM 732 N N . ARG A 1 92 ? 11.858 -6.994 16.817 1.00 64.62 92 ARG A N 1
ATOM 733 C CA . ARG A 1 92 ? 10.409 -6.843 16.597 1.00 64.62 92 ARG A CA 1
ATOM 734 C C . ARG A 1 92 ? 9.933 -7.525 15.315 1.00 64.62 92 ARG A C 1
ATOM 736 O O . ARG A 1 92 ? 8.832 -8.044 15.270 1.00 64.62 92 ARG A O 1
ATOM 743 N N . LYS A 1 93 ? 10.753 -7.532 14.256 1.00 61.56 93 LYS A N 1
ATOM 744 C CA . LYS A 1 93 ? 10.366 -8.139 12.976 1.00 61.56 93 LYS A CA 1
ATOM 745 C C . LYS A 1 93 ? 10.282 -9.664 13.063 1.00 61.56 93 LYS A C 1
ATOM 747 O O . LYS A 1 93 ? 9.536 -10.248 12.288 1.00 61.56 93 LYS A O 1
ATOM 752 N N . THR A 1 94 ? 11.054 -10.305 13.932 1.00 60.62 94 THR A N 1
ATOM 753 C CA . THR A 1 94 ? 11.027 -11.766 14.081 1.00 60.62 94 THR A CA 1
ATOM 754 C C . THR A 1 94 ? 10.021 -12.223 15.113 1.00 60.62 94 THR A C 1
ATOM 756 O O . THR A 1 94 ? 9.368 -13.221 14.862 1.00 60.62 94 THR A O 1
ATOM 759 N N . GLU A 1 95 ? 9.799 -11.453 16.179 1.00 63.88 95 GLU A N 1
ATOM 760 C CA . GLU A 1 95 ? 8.630 -11.641 17.049 1.00 63.88 95 GLU A CA 1
ATOM 761 C C . GLU A 1 95 ? 7.330 -11.518 16.238 1.00 63.88 95 GLU A C 1
ATOM 763 O O . GLU A 1 95 ? 6.450 -12.368 16.352 1.00 63.88 95 GLU A O 1
ATOM 768 N N . ASP A 1 96 ? 7.245 -10.525 15.338 1.00 63.03 96 ASP A N 1
ATOM 769 C CA . ASP A 1 96 ? 6.130 -10.400 14.393 1.00 63.03 96 ASP A CA 1
ATOM 770 C C . ASP A 1 96 ? 5.996 -11.675 13.526 1.00 63.03 96 ASP A C 1
ATOM 772 O O . ASP A 1 96 ? 4.880 -12.111 13.270 1.00 63.03 96 ASP A O 1
ATOM 776 N N . LEU A 1 97 ? 7.106 -12.288 13.076 1.00 63.41 97 LEU A N 1
ATOM 777 C CA . LEU A 1 97 ? 7.091 -13.503 12.243 1.00 63.41 97 LEU A CA 1
ATOM 778 C C . LEU A 1 97 ? 6.681 -14.757 13.028 1.00 63.41 97 LEU A C 1
ATOM 780 O O . LEU A 1 97 ? 5.813 -15.490 12.565 1.00 63.41 97 LEU A O 1
ATOM 784 N N . GLU A 1 98 ? 7.239 -14.984 14.214 1.00 66.81 98 GLU A N 1
ATOM 785 C CA . GLU A 1 98 ? 6.864 -16.112 15.081 1.00 66.81 98 GLU A CA 1
ATOM 786 C C . GLU A 1 98 ? 5.393 -16.024 15.500 1.00 66.81 98 GLU A C 1
ATOM 788 O O . GLU A 1 98 ? 4.690 -17.030 15.568 1.00 66.81 98 GLU A O 1
ATOM 793 N N . ALA A 1 99 ? 4.886 -14.811 15.733 1.00 64.56 99 ALA A N 1
ATOM 794 C CA . ALA A 1 99 ? 3.467 -14.620 15.976 1.00 64.56 99 ALA A CA 1
ATOM 795 C C . ALA A 1 99 ? 2.622 -14.858 14.714 1.00 64.56 99 ALA A C 1
ATOM 797 O O . ALA A 1 99 ? 1.517 -15.381 14.826 1.00 64.56 99 ALA A O 1
ATOM 798 N N . THR A 1 100 ? 3.132 -14.544 13.514 1.00 64.00 100 THR A N 1
ATOM 799 C CA . THR A 1 100 ? 2.434 -14.888 12.262 1.00 64.00 100 THR A CA 1
ATOM 800 C C . THR A 1 100 ? 2.364 -16.392 11.999 1.00 64.00 100 THR A C 1
ATOM 802 O O . THR A 1 100 ? 1.408 -16.823 11.368 1.00 64.00 100 THR A O 1
ATOM 805 N N . GLU A 1 101 ? 3.319 -17.193 12.487 1.00 69.38 101 GLU A N 1
ATOM 806 C CA . GLU A 1 101 ? 3.315 -18.657 12.304 1.00 69.38 101 GLU A CA 1
ATOM 807 C C . GLU A 1 101 ? 2.218 -19.367 13.106 1.00 69.38 101 GLU A C 1
ATOM 809 O O . GLU A 1 101 ? 1.819 -20.475 12.758 1.00 69.38 101 GLU A O 1
ATOM 814 N N . LYS A 1 102 ? 1.705 -18.738 14.168 1.00 82.88 102 LYS A N 1
ATOM 815 C CA . LYS A 1 102 ? 0.654 -19.326 15.011 1.00 82.88 102 LYS A CA 1
ATOM 816 C C . LYS A 1 102 ? -0.734 -19.267 14.384 1.00 82.88 102 LYS A C 1
ATOM 818 O O . LYS A 1 102 ? -1.614 -19.998 14.826 1.00 82.88 102 LYS A O 1
ATOM 823 N N . HIS A 1 103 ? -0.922 -18.403 13.393 1.00 84.56 103 HIS A N 1
ATOM 824 C CA . HIS A 1 103 ? -2.228 -18.121 12.822 1.00 84.56 103 HIS A CA 1
ATOM 825 C C . HIS A 1 103 ? -2.387 -18.717 11.430 1.00 84.56 103 HIS A C 1
ATOM 827 O O . HIS A 1 103 ? -1.434 -18.795 10.653 1.00 84.56 103 HIS A O 1
ATOM 833 N N . ARG A 1 104 ? -3.622 -19.097 11.081 1.00 85.19 104 ARG A N 1
ATOM 834 C CA . ARG A 1 104 ? -3.925 -19.643 9.744 1.00 85.19 104 ARG A CA 1
ATOM 835 C C . ARG A 1 104 ? -3.707 -18.612 8.639 1.00 85.19 104 ARG A C 1
ATOM 837 O O . ARG A 1 104 ? -3.332 -18.966 7.521 1.00 85.19 104 ARG A O 1
ATOM 844 N N . ARG A 1 105 ? -3.963 -17.340 8.945 1.00 84.69 105 ARG A N 1
ATOM 845 C CA . ARG A 1 105 ? -3.875 -16.220 8.005 1.00 84.69 105 ARG A CA 1
ATOM 846 C C . ARG A 1 105 ? -2.732 -15.294 8.370 1.00 84.69 105 ARG A C 1
ATOM 848 O O . ARG A 1 105 ? -2.426 -15.070 9.540 1.00 84.69 105 ARG A O 1
ATOM 855 N N . ARG A 1 106 ? -2.130 -14.684 7.349 1.00 82.50 106 ARG A N 1
ATOM 856 C CA . ARG A 1 106 ? -1.082 -13.686 7.559 1.00 82.50 106 ARG A CA 1
ATOM 857 C C . ARG A 1 106 ? -1.706 -12.382 8.073 1.00 82.50 106 ARG A C 1
ATOM 859 O O . ARG A 1 106 ? -2.445 -11.748 7.321 1.00 82.50 106 ARG A O 1
ATOM 866 N N . PRO A 1 107 ? -1.338 -11.903 9.270 1.00 85.25 107 PRO A N 1
ATOM 867 C CA . PRO A 1 107 ? -1.923 -10.691 9.815 1.00 85.25 107 PRO A CA 1
ATOM 868 C C . PRO A 1 107 ? -1.506 -9.431 9.060 1.00 85.25 107 PRO A C 1
ATOM 870 O O . PRO A 1 107 ? -0.354 -9.260 8.632 1.00 85.25 107 PRO A O 1
ATOM 873 N N . ASN A 1 108 ? -2.436 -8.480 8.980 1.00 87.69 108 ASN A N 1
ATOM 874 C CA . ASN A 1 108 ? -2.117 -7.124 8.565 1.00 87.69 108 ASN A CA 1
ATOM 875 C C . ASN A 1 108 ? -1.219 -6.455 9.619 1.00 87.69 108 ASN A C 1
ATOM 877 O O . ASN A 1 108 ? -1.638 -6.216 10.748 1.00 87.69 108 ASN A O 1
ATOM 881 N N . GLN A 1 109 ? 0.009 -6.085 9.242 1.00 83.75 109 GLN A N 1
ATOM 882 C CA . GLN A 1 109 ? 1.007 -5.557 10.183 1.00 83.75 109 GLN A CA 1
ATOM 883 C C . GLN A 1 109 ? 0.563 -4.306 10.952 1.00 83.75 109 GLN A C 1
ATOM 885 O O . GLN A 1 109 ? 1.020 -4.089 12.074 1.00 83.75 109 GLN A O 1
ATOM 890 N N . ARG A 1 110 ? -0.283 -3.451 10.360 1.00 88.25 110 ARG A N 1
ATOM 891 C CA . ARG A 1 110 ? -0.788 -2.259 11.053 1.00 88.25 110 ARG A CA 1
ATOM 892 C C . ARG A 1 110 ? -1.715 -2.672 12.192 1.00 88.25 110 ARG A C 1
ATOM 894 O O . ARG A 1 110 ? -1.519 -2.224 13.318 1.00 88.25 110 ARG A O 1
ATOM 901 N N . TYR A 1 111 ? -2.689 -3.524 11.891 1.00 90.62 111 TYR A N 1
ATOM 902 C CA . TYR A 1 111 ? -3.679 -3.974 12.865 1.00 90.62 111 TYR A CA 1
ATOM 903 C C . TYR A 1 111 ? -3.090 -4.945 13.880 1.00 90.62 111 TYR A C 1
ATOM 905 O O . TYR A 1 111 ? -3.473 -4.895 15.034 1.00 90.62 111 TYR A O 1
ATOM 913 N N . PHE A 1 112 ? -2.074 -5.720 13.508 1.00 89.44 112 PHE A N 1
ATOM 914 C CA . PHE A 1 112 ? -1.319 -6.549 14.447 1.00 89.44 112 PHE A CA 1
ATOM 915 C C . PHE A 1 112 ? -0.617 -5.716 15.525 1.00 89.44 112 PHE A C 1
ATOM 917 O O . PHE A 1 112 ? -0.603 -6.084 16.691 1.00 89.44 112 PHE A O 1
ATOM 924 N N . LYS A 1 113 ? -0.077 -4.549 15.157 1.00 87.88 113 LYS A N 1
ATOM 925 C CA . LYS A 1 113 ? 0.551 -3.632 16.121 1.00 87.88 113 LYS A CA 1
ATOM 926 C C . LYS A 1 113 ? -0.466 -2.863 16.956 1.00 87.88 113 LYS A C 1
ATOM 928 O O . LYS A 1 113 ? -0.194 -2.564 18.114 1.00 87.88 113 LYS A O 1
ATOM 933 N N . ALA A 1 114 ? -1.598 -2.494 16.360 1.00 90.75 114 ALA A N 1
ATOM 934 C CA . ALA A 1 114 ? -2.656 -1.769 17.058 1.00 90.75 114 ALA A CA 1
ATOM 935 C C . ALA A 1 114 ? -3.425 -2.680 18.032 1.00 90.75 114 ALA A C 1
ATOM 937 O O . ALA A 1 114 ? -3.647 -2.299 19.184 1.00 90.75 114 ALA A O 1
ATOM 938 N N . PHE A 1 115 ? -3.750 -3.889 17.579 1.00 94.31 115 PHE A N 1
ATOM 939 C CA . PHE A 1 115 ? -4.565 -4.901 18.247 1.00 94.31 115 PHE A CA 1
ATOM 940 C C . PHE A 1 115 ? -3.851 -6.264 18.171 1.00 94.31 115 PHE A C 1
ATOM 942 O O . PHE A 1 115 ? -4.200 -7.098 17.330 1.00 94.31 115 PHE A O 1
ATOM 949 N N . PRO A 1 116 ? -2.796 -6.491 18.976 1.00 91.44 116 PRO A N 1
ATOM 950 C CA . PRO A 1 116 ? -2.106 -7.779 19.004 1.00 91.44 116 PRO A CA 1
ATOM 951 C C . PRO A 1 116 ? -3.095 -8.910 19.330 1.00 91.44 116 PRO A C 1
ATOM 953 O O . PRO A 1 116 ? -3.860 -8.760 20.282 1.00 91.44 116 PRO A O 1
ATOM 956 N N . PRO A 1 117 ? -3.119 -10.017 18.567 1.00 92.19 117 PRO A N 1
ATOM 957 C CA . PRO A 1 117 ? -4.131 -11.053 18.732 1.00 92.19 117 PRO A CA 1
ATOM 958 C C . PRO A 1 117 ? -4.027 -11.722 20.107 1.00 92.19 117 PRO A C 1
ATOM 960 O O . PRO A 1 117 ? -2.946 -12.141 20.526 1.00 92.19 117 PRO A O 1
ATOM 963 N N . LEU A 1 118 ? -5.161 -11.827 20.805 1.00 89.75 118 LEU A N 1
ATOM 964 C CA . LEU A 1 118 ? -5.256 -12.486 22.109 1.00 89.75 118 LEU A CA 1
ATOM 965 C C . LEU A 1 118 ? -5.974 -13.841 21.976 1.00 89.75 118 LEU A C 1
ATOM 967 O O . LEU A 1 118 ? -7.126 -13.864 21.533 1.00 89.75 118 LEU A O 1
ATOM 971 N N . PRO A 1 119 ? -5.339 -14.960 22.386 1.00 77.81 119 PRO A N 1
ATOM 972 C CA . PRO A 1 119 ? -5.903 -16.302 22.214 1.00 77.81 119 PRO A CA 1
ATOM 973 C C . PRO A 1 119 ? -7.085 -16.585 23.151 1.00 77.81 119 PRO A C 1
ATOM 975 O O . PRO A 1 119 ? -7.961 -17.375 22.813 1.00 77.81 119 PRO A O 1
ATOM 978 N N . ALA A 1 120 ? -7.131 -15.940 24.319 1.00 80.62 120 ALA A N 1
ATOM 979 C CA . ALA A 1 120 ? -8.206 -16.092 25.293 1.00 80.62 120 ALA A CA 1
ATOM 980 C C . ALA A 1 120 ? -8.972 -14.777 25.466 1.00 80.62 120 ALA A C 1
ATOM 982 O O . ALA A 1 120 ? -8.384 -13.694 25.427 1.00 80.62 120 ALA A O 1
ATOM 983 N N . GLY A 1 121 ? -10.283 -14.888 25.690 1.00 73.31 121 GLY A N 1
ATOM 984 C CA . GLY A 1 121 ? -11.122 -13.755 26.058 1.00 73.31 121 GLY A CA 1
ATOM 985 C C . GLY A 1 121 ? -10.684 -13.206 27.422 1.00 73.31 121 GLY A C 1
ATOM 986 O O . GLY A 1 121 ? -10.671 -13.965 28.392 1.00 73.31 121 GLY A O 1
ATOM 987 N N . PRO A 1 122 ? -10.319 -11.920 27.533 1.00 72.25 122 PRO A N 1
ATOM 988 C CA . PRO A 1 122 ? -9.856 -11.368 28.797 1.00 72.25 122 PRO A CA 1
ATOM 989 C C . PRO A 1 122 ? -11.001 -11.243 29.806 1.00 72.25 122 PRO A C 1
ATOM 991 O O . PRO A 1 122 ? -12.141 -10.927 29.452 1.00 72.25 122 PRO A O 1
ATOM 994 N N . SER A 1 123 ? -10.682 -11.473 31.082 1.00 75.19 123 SER A N 1
ATOM 995 C CA . SER A 1 123 ? -11.644 -11.453 32.194 1.00 75.19 123 SER A CA 1
ATOM 996 C C . SER A 1 123 ? -12.230 -10.059 32.448 1.00 75.19 123 SER A C 1
ATOM 998 O O . SER A 1 123 ? -13.361 -9.939 32.908 1.00 75.19 123 SER A O 1
ATOM 1000 N N . ARG A 1 124 ? -11.476 -8.997 32.127 1.00 73.81 124 ARG A N 1
ATOM 1001 C CA . ARG A 1 124 ? -11.960 -7.610 32.057 1.00 73.81 124 ARG A CA 1
ATOM 1002 C C . ARG A 1 124 ? -11.917 -7.169 30.601 1.00 73.81 124 ARG A C 1
ATOM 1004 O O . ARG A 1 124 ? -10.877 -7.280 29.964 1.00 73.81 124 ARG A O 1
ATOM 1011 N N . ARG A 1 125 ? -13.045 -6.702 30.073 1.00 81.19 125 ARG A N 1
ATOM 1012 C CA . ARG A 1 125 ? -13.194 -6.398 28.647 1.00 81.19 125 ARG A CA 1
ATOM 1013 C C . ARG A 1 125 ? -13.131 -4.895 28.435 1.00 81.19 125 ARG A C 1
ATOM 1015 O O . ARG A 1 125 ? -14.152 -4.223 28.521 1.00 81.19 125 ARG A O 1
ATOM 1022 N N . THR A 1 126 ? -11.943 -4.363 28.155 1.00 90.38 126 THR A N 1
ATOM 1023 C CA . THR A 1 126 ? -11.882 -3.062 27.478 1.00 90.38 126 THR A CA 1
ATOM 1024 C C . THR A 1 126 ? -12.269 -3.248 26.009 1.00 90.38 126 THR A C 1
ATOM 1026 O O . THR A 1 126 ? -12.128 -4.340 25.452 1.00 90.38 126 THR A O 1
ATOM 1029 N N . ALA A 1 127 ? -12.737 -2.190 25.344 1.00 91.56 127 ALA A N 1
ATOM 1030 C CA . ALA A 1 127 ? -13.026 -2.253 23.911 1.00 91.56 127 ALA A CA 1
ATOM 1031 C C . ALA A 1 127 ? -11.794 -2.677 23.092 1.00 91.56 127 ALA A C 1
ATOM 1033 O O . ALA A 1 127 ? -11.897 -3.471 22.159 1.00 91.56 127 ALA A O 1
ATOM 1034 N N . ARG A 1 128 ? -10.605 -2.208 23.488 1.00 92.75 128 ARG A N 1
ATOM 1035 C CA . ARG A 1 128 ? -9.341 -2.584 22.851 1.00 92.75 128 ARG A CA 1
ATOM 1036 C C . ARG A 1 128 ? -9.043 -4.072 22.996 1.00 92.75 128 ARG A C 1
ATOM 1038 O O . ARG A 1 128 ? -8.626 -4.698 22.026 1.00 92.75 128 ARG A O 1
ATOM 1045 N N . ASP A 1 129 ? -9.274 -4.631 24.177 1.00 92.50 129 ASP A N 1
ATOM 1046 C CA . ASP A 1 129 ? -9.065 -6.054 24.431 1.00 92.50 129 ASP A CA 1
ATOM 1047 C C . ASP A 1 129 ? -10.006 -6.928 23.594 1.00 92.50 129 ASP A C 1
ATOM 1049 O O . ASP A 1 129 ? -9.603 -7.972 23.081 1.00 92.50 129 ASP A O 1
ATOM 1053 N N . LEU A 1 130 ? -11.244 -6.471 23.390 1.00 92.56 130 LEU A N 1
ATOM 1054 C CA . LEU A 1 130 ? -12.191 -7.134 22.497 1.00 92.56 130 LEU A CA 1
ATOM 1055 C C . LEU A 1 130 ? -11.766 -7.068 21.035 1.00 92.56 130 LEU A C 1
ATOM 1057 O O . LEU A 1 130 ? -11.877 -8.074 20.342 1.00 92.56 130 LEU A O 1
ATOM 1061 N N . LEU A 1 131 ? -11.247 -5.930 20.567 1.00 95.12 131 LEU A N 1
ATOM 1062 C CA . LEU A 1 131 ? -10.703 -5.813 19.211 1.00 95.12 131 LEU A CA 1
ATOM 1063 C C . LEU A 1 131 ? -9.476 -6.717 19.014 1.00 95.12 131 LEU A C 1
ATOM 1065 O O . LEU A 1 131 ? -9.353 -7.363 17.977 1.00 95.12 131 LEU A O 1
ATOM 1069 N N . SER A 1 132 ? -8.601 -6.819 20.015 1.00 94.62 132 SER A N 1
ATOM 1070 C CA . SER A 1 132 ? -7.460 -7.744 20.017 1.00 94.62 132 SER A CA 1
ATOM 1071 C C . SER A 1 132 ? -7.900 -9.212 19.989 1.00 94.62 132 SER A C 1
ATOM 1073 O O . SER A 1 132 ? -7.340 -10.019 19.246 1.00 94.62 132 SER A O 1
ATOM 1075 N N . HIS A 1 133 ? -8.933 -9.573 20.752 1.00 94.19 133 HIS A N 1
ATOM 1076 C CA . HIS A 1 133 ? -9.498 -10.922 20.723 1.00 94.19 133 HIS A CA 1
ATOM 1077 C C . HIS A 1 133 ? -10.182 -11.230 19.382 1.00 94.19 133 HIS A C 1
ATOM 1079 O O . HIS A 1 133 ? -9.913 -12.264 18.773 1.00 94.19 133 HIS A O 1
ATOM 1085 N N . LEU A 1 134 ? -10.989 -10.296 18.869 1.00 94.69 134 LEU A N 1
ATOM 1086 C CA . LEU A 1 134 ? -11.599 -10.375 17.543 1.00 94.69 134 LEU A CA 1
ATOM 1087 C C . LEU A 1 134 ? -10.542 -10.557 16.455 1.00 94.69 134 LEU A C 1
ATOM 1089 O O . LEU A 1 134 ? -10.731 -11.369 15.556 1.00 94.69 134 LEU A O 1
ATOM 1093 N N . HIS A 1 135 ? -9.427 -9.827 16.532 1.00 95.00 135 HIS A N 1
ATOM 1094 C CA . HIS A 1 135 ? -8.349 -9.965 15.564 1.00 95.00 135 HIS A CA 1
ATOM 1095 C C . HIS A 1 135 ? -7.785 -11.391 15.558 1.00 95.00 135 HIS A C 1
ATOM 1097 O O . HIS A 1 135 ? -7.629 -11.954 14.481 1.00 95.00 135 HIS A O 1
ATOM 1103 N N . GLY A 1 136 ? -7.574 -12.009 16.727 1.00 93.50 136 GLY A N 1
ATOM 1104 C CA . GLY A 1 136 ? -7.197 -13.425 16.821 1.00 93.50 136 GLY A CA 1
ATOM 1105 C C . GLY A 1 136 ? -8.218 -14.350 16.148 1.00 93.50 136 GLY A C 1
ATOM 1106 O O . GLY A 1 136 ? -7.851 -15.141 15.283 1.00 93.50 136 GLY A O 1
ATOM 1107 N N . ILE A 1 137 ? -9.510 -14.175 16.452 1.00 94.12 137 ILE A N 1
ATOM 1108 C CA . ILE A 1 137 ? -10.593 -14.965 15.838 1.00 94.12 137 ILE A CA 1
ATOM 1109 C C . ILE A 1 137 ? -10.605 -14.814 14.310 1.00 94.12 137 ILE A C 1
ATOM 1111 O O . ILE A 1 137 ? -10.754 -15.801 13.596 1.00 94.12 137 ILE A O 1
ATOM 1115 N N . LEU A 1 138 ? -10.436 -13.595 13.788 1.00 93.62 138 LEU A N 1
ATOM 1116 C CA . LEU A 1 138 ? -10.411 -13.340 12.345 1.00 93.62 138 LEU A CA 1
ATOM 1117 C C . LEU A 1 138 ? -9.212 -14.005 11.656 1.00 93.62 138 LEU A C 1
ATOM 1119 O O . LEU A 1 138 ? -9.347 -14.470 10.525 1.00 93.62 138 LEU A O 1
ATOM 1123 N N . LEU A 1 139 ? -8.054 -14.058 12.319 1.00 91.75 139 LEU A N 1
ATOM 1124 C CA . LEU A 1 139 ? -6.847 -14.692 11.783 1.00 91.75 139 LEU A CA 1
ATOM 1125 C C . LEU A 1 139 ? -6.927 -16.224 11.788 1.00 91.75 139 LEU A C 1
ATOM 1127 O O . LEU A 1 139 ? -6.371 -16.863 10.892 1.00 91.75 139 LEU A O 1
ATOM 1131 N N . ASP A 1 140 ? -7.637 -16.797 12.759 1.00 92.19 140 ASP A N 1
ATOM 1132 C CA . ASP A 1 140 ? -7.802 -18.246 12.925 1.00 92.19 140 ASP A CA 1
ATOM 1133 C C . ASP A 1 140 ? -9.107 -18.789 12.323 1.00 92.19 140 ASP A C 1
ATOM 1135 O O . ASP A 1 140 ? -9.341 -20.001 12.321 1.00 92.19 140 ASP A O 1
ATOM 1139 N N . ALA A 1 141 ? -9.932 -17.902 11.759 1.00 91.38 141 ALA A N 1
ATOM 1140 C CA . ALA A 1 141 ? -11.202 -18.221 11.125 1.00 91.38 141 ALA A CA 1
ATOM 1141 C C . ALA A 1 141 ? -11.064 -19.337 10.082 1.00 91.38 141 ALA A C 1
ATOM 1143 O O . ALA A 1 141 ? -10.205 -19.304 9.190 1.00 91.38 141 ALA A O 1
ATOM 1144 N N . SER A 1 142 ? -11.977 -20.301 10.163 1.00 89.81 142 SER A N 1
ATOM 1145 C CA . SER A 1 142 ? -12.040 -21.457 9.272 1.00 89.81 142 SER A CA 1
ATOM 1146 C C . SER A 1 142 ? -13.470 -21.688 8.783 1.00 89.81 142 SER A C 1
ATOM 1148 O O . SER A 1 142 ? -14.396 -21.145 9.381 1.00 89.81 142 SER A O 1
ATOM 1150 N N . PRO A 1 143 ? -13.683 -22.470 7.711 1.00 88.50 143 PRO A N 1
ATOM 1151 C CA . PRO A 1 143 ? -15.035 -22.807 7.265 1.00 88.50 143 PRO A CA 1
ATOM 1152 C C . PRO A 1 143 ? -15.885 -23.460 8.368 1.00 88.50 143 PRO A C 1
ATOM 1154 O O . PRO A 1 143 ? -17.066 -23.149 8.480 1.00 88.50 143 PRO A O 1
ATOM 1157 N N . ASP A 1 144 ? -15.265 -24.288 9.216 1.00 90.62 144 ASP A N 1
ATOM 1158 C CA . ASP A 1 144 ? -15.930 -24.993 10.324 1.00 90.62 144 ASP A CA 1
ATOM 1159 C C . ASP A 1 144 ? -16.207 -24.081 11.530 1.00 90.62 144 ASP A C 1
ATOM 1161 O O . ASP A 1 144 ? -17.126 -24.310 12.317 1.00 90.62 144 ASP A O 1
ATOM 1165 N N . HIS A 1 145 ? -15.412 -23.020 11.670 1.00 89.62 145 HIS A N 1
ATOM 1166 C CA . HIS A 1 145 ? -15.523 -22.026 12.732 1.00 89.62 145 HIS A CA 1
ATOM 1167 C C . HIS A 1 145 ? -15.508 -20.624 12.114 1.00 89.62 145 HIS A C 1
ATOM 1169 O O . HIS A 1 145 ? -14.460 -19.959 12.117 1.00 89.62 145 HIS A O 1
ATOM 1175 N N . PRO A 1 146 ? -16.642 -20.186 11.530 1.00 91.94 146 PRO A N 1
ATOM 1176 C CA . PRO A 1 146 ? -16.731 -18.868 10.929 1.00 91.94 146 PRO A CA 1
ATOM 1177 C C . PRO A 1 146 ? -16.554 -17.789 12.006 1.00 91.94 146 PRO A C 1
ATOM 1179 O O . PRO A 1 146 ? -16.971 -17.978 13.153 1.00 91.94 146 PRO A O 1
ATOM 1182 N N . PRO A 1 147 ? -15.948 -16.641 11.659 1.00 93.88 147 PRO A N 1
ATOM 1183 C CA . PRO A 1 147 ? -15.825 -15.544 12.602 1.00 93.88 147 PRO A CA 1
ATOM 1184 C C . PRO A 1 147 ? -17.218 -14.978 12.926 1.00 93.88 147 PRO A C 1
ATOM 1186 O O . PRO A 1 147 ? -18.136 -15.112 12.108 1.00 93.88 147 PRO A O 1
ATOM 1189 N N . PRO A 1 148 ? -17.391 -14.303 14.077 1.00 95.00 148 PRO A N 1
ATOM 1190 C CA . PRO A 1 148 ? -18.628 -13.585 14.360 1.00 95.00 148 PRO A CA 1
ATOM 1191 C C . PRO A 1 148 ? -18.919 -12.577 13.243 1.00 95.00 148 PRO A C 1
ATOM 1193 O O . PRO A 1 148 ? -18.007 -12.087 12.571 1.00 95.00 148 PRO A O 1
ATOM 1196 N N . THR A 1 149 ? -20.188 -12.249 13.030 1.00 95.81 149 THR A N 1
ATOM 1197 C CA . THR A 1 149 ? -20.570 -11.210 12.061 1.00 95.81 149 THR A CA 1
ATOM 1198 C C . THR A 1 149 ? -20.212 -9.821 12.591 1.00 95.81 149 THR A C 1
ATOM 1200 O O . THR A 1 149 ? -20.176 -9.600 13.804 1.00 95.81 149 THR A O 1
ATOM 1203 N N . LEU A 1 150 ? -19.979 -8.860 11.688 1.00 95.88 150 LEU A N 1
ATOM 1204 C CA . LEU A 1 150 ? -19.708 -7.476 12.089 1.00 95.88 150 LEU A CA 1
ATOM 1205 C C . LEU A 1 150 ? -20.859 -6.910 12.937 1.00 95.88 150 LEU A C 1
ATOM 1207 O O . LEU A 1 150 ? -20.603 -6.253 13.935 1.00 95.88 150 LEU A O 1
ATOM 1211 N N . GLU A 1 151 ? -22.111 -7.213 12.593 1.00 96.19 151 GLU A N 1
ATOM 1212 C CA . GLU A 1 151 ? -23.289 -6.773 13.351 1.00 96.19 151 GLU A CA 1
ATOM 1213 C C . GLU A 1 151 ? -23.291 -7.303 14.794 1.00 96.19 151 GLU A C 1
ATOM 1215 O O . GLU A 1 151 ? -23.502 -6.532 15.729 1.00 96.19 151 GLU A O 1
ATOM 1220 N N . GLN A 1 152 ? -22.954 -8.583 15.000 1.00 95.56 152 GLN A N 1
ATOM 1221 C CA . GLN A 1 152 ? -22.801 -9.157 16.345 1.00 95.56 152 GLN A CA 1
ATOM 1222 C C . GLN A 1 152 ? -21.691 -8.460 17.138 1.00 95.56 152 GLN A C 1
ATOM 1224 O O . GLN A 1 152 ? -21.877 -8.131 18.309 1.00 95.56 152 GLN A O 1
ATOM 1229 N N . VAL A 1 153 ? -20.541 -8.208 16.505 1.00 95.50 153 VAL A N 1
ATOM 1230 C CA . VAL A 1 153 ? -19.413 -7.520 17.149 1.00 95.50 153 VAL A CA 1
ATOM 1231 C C . VAL A 1 153 ? -19.780 -6.091 17.530 1.00 95.50 153 VAL A C 1
ATOM 1233 O O . VAL A 1 153 ? -19.523 -5.678 18.659 1.00 95.50 153 VAL A O 1
ATOM 1236 N N . LEU A 1 154 ? -20.393 -5.340 16.616 1.00 95.12 154 LEU A N 1
ATOM 1237 C CA . LEU A 1 154 ? -20.831 -3.969 16.870 1.00 95.12 154 LEU A CA 1
ATOM 1238 C C . LEU A 1 154 ? -21.898 -3.922 17.973 1.00 95.12 154 LEU A C 1
ATOM 1240 O O . LEU A 1 154 ? -21.833 -3.047 18.834 1.00 95.12 154 LEU A O 1
ATOM 1244 N N . GLY A 1 155 ? -22.804 -4.905 18.019 1.00 94.44 155 GLY A N 1
ATOM 1245 C CA . GLY A 1 155 ? -23.755 -5.083 19.117 1.00 94.44 155 GLY A CA 1
ATOM 1246 C C . GLY A 1 155 ? -23.065 -5.235 20.476 1.00 94.44 155 GLY A C 1
ATOM 1247 O O . GLY A 1 155 ? -23.408 -4.531 21.422 1.00 94.44 155 GLY A O 1
ATOM 1248 N N . VAL A 1 156 ? -22.031 -6.073 20.574 1.00 93.00 156 VAL A N 1
ATOM 1249 C CA . VAL A 1 156 ? -21.263 -6.234 21.823 1.00 93.00 156 VAL A CA 1
ATOM 1250 C C . VAL A 1 156 ? -20.495 -4.961 22.188 1.00 93.00 156 VAL A C 1
ATOM 1252 O O . VAL A 1 156 ? -20.522 -4.540 23.343 1.00 93.00 156 VAL A O 1
ATOM 1255 N N . LEU A 1 157 ? -19.825 -4.327 21.219 1.00 91.44 157 LEU A N 1
ATOM 1256 C CA . LEU A 1 157 ? -19.055 -3.098 21.450 1.00 91.44 157 LEU A CA 1
ATOM 1257 C C . LEU A 1 157 ? -19.949 -1.929 21.884 1.00 91.44 157 LEU A C 1
ATOM 1259 O O . LEU A 1 157 ? -19.507 -1.076 22.654 1.00 91.44 157 LEU A O 1
ATOM 1263 N N . SER A 1 158 ? -21.208 -1.918 21.439 1.00 90.25 158 SER A N 1
ATOM 1264 C CA . SER A 1 158 ? -22.182 -0.896 21.822 1.00 90.25 158 SER A CA 1
ATOM 1265 C C . SER A 1 158 ? -22.533 -0.879 23.305 1.00 90.25 158 SER A C 1
ATOM 1267 O O . SER A 1 158 ? -22.856 0.177 23.831 1.00 90.25 158 SER A O 1
ATOM 1269 N N . GLY A 1 159 ? -22.389 -2.007 24.002 1.00 87.19 159 GLY A N 1
ATOM 1270 C CA . GLY A 1 159 ? -22.641 -2.081 25.440 1.00 87.19 159 GLY A CA 1
ATOM 1271 C C . GLY A 1 159 ? -21.489 -1.589 26.324 1.00 87.19 159 GLY A C 1
ATOM 1272 O O . GLY A 1 159 ? -21.612 -1.665 27.543 1.00 87.19 159 GLY A O 1
ATOM 1273 N N . ILE A 1 160 ? -20.353 -1.160 25.750 1.00 84.94 160 ILE A N 1
ATOM 1274 C CA . ILE A 1 160 ? -19.091 -0.970 26.496 1.00 84.94 160 ILE A CA 1
ATOM 1275 C C . ILE A 1 160 ? -18.587 0.479 26.497 1.00 84.94 160 ILE A C 1
ATOM 1277 O O . ILE A 1 160 ? -17.903 0.870 27.439 1.00 84.94 160 ILE A O 1
ATOM 1281 N N . SER A 1 161 ? -18.881 1.276 25.467 1.00 75.25 161 SER A N 1
ATOM 1282 C CA . SER A 1 161 ? -18.314 2.623 25.287 1.00 75.25 161 SER A CA 1
ATOM 1283 C C . SER A 1 161 ? -19.410 3.674 25.099 1.00 75.25 161 SER A C 1
ATOM 1285 O O . SER A 1 161 ? -20.496 3.348 24.627 1.00 75.25 161 SER A O 1
ATOM 1287 N N . LEU A 1 162 ? -19.116 4.919 25.484 1.00 62.41 162 LEU A N 1
ATOM 1288 C CA . LEU A 1 162 ? -20.025 6.064 25.403 1.00 62.41 162 LEU A CA 1
ATOM 1289 C C . LEU A 1 162 ? -19.803 6.858 24.098 1.00 62.41 162 LEU A C 1
ATOM 1291 O O . LEU A 1 162 ? -18.668 7.098 23.679 1.00 62.41 162 LEU A O 1
ATOM 1295 N N . ASP A 1 163 ? -20.919 7.251 23.484 1.00 79.56 163 ASP A N 1
ATOM 1296 C CA . ASP A 1 163 ? -21.142 8.140 22.335 1.00 79.56 163 ASP A CA 1
ATOM 1297 C C . ASP A 1 163 ? -20.033 8.233 21.262 1.00 79.56 163 ASP A C 1
ATOM 1299 O O . ASP A 1 163 ? -20.070 7.512 20.262 1.00 79.56 163 ASP A O 1
ATOM 1303 N N . GLU A 1 164 ? -19.063 9.145 21.391 1.00 85.12 164 GLU A N 1
ATOM 1304 C CA . GLU A 1 164 ? -18.101 9.423 20.307 1.00 85.12 164 GLU A CA 1
ATOM 1305 C C . GLU A 1 164 ? -16.982 8.380 20.190 1.00 85.12 164 GLU A C 1
ATOM 1307 O O . GLU A 1 164 ? -16.587 8.002 19.081 1.00 85.12 164 GLU A O 1
ATOM 1312 N N . GLU A 1 165 ? -16.483 7.875 21.320 1.00 88.19 165 GLU A N 1
ATOM 1313 C CA . GLU A 1 165 ? -15.425 6.859 21.335 1.00 88.19 165 GLU A CA 1
ATOM 1314 C C . GLU A 1 165 ? -15.938 5.541 20.734 1.00 88.19 165 GLU A C 1
ATOM 1316 O O . GLU A 1 165 ? -15.221 4.850 20.002 1.00 88.19 165 GLU A O 1
ATOM 1321 N N . GLN A 1 166 ? -17.224 5.252 20.946 1.00 90.25 166 GLN A N 1
ATOM 1322 C CA . GLN A 1 166 ? -17.909 4.094 20.389 1.00 90.25 166 GLN A CA 1
ATOM 1323 C C . GLN A 1 166 ? -17.847 4.071 18.855 1.00 90.25 166 GLN A C 1
ATOM 1325 O O . GLN A 1 166 ? -17.606 3.015 18.268 1.00 90.25 166 GLN A O 1
ATOM 1330 N N . VAL A 1 167 ? -18.018 5.221 18.192 1.00 93.19 167 VAL A N 1
ATOM 1331 C CA . VAL A 1 167 ? -17.964 5.320 16.723 1.00 93.19 167 VAL A CA 1
ATOM 1332 C C . VAL A 1 167 ? -16.564 5.013 16.191 1.00 93.19 167 VAL A C 1
ATOM 1334 O O . VAL A 1 167 ? -16.424 4.347 15.160 1.00 93.19 167 VAL A O 1
ATOM 1337 N N . GLU A 1 168 ? -15.517 5.476 16.873 1.00 93.81 168 GLU A N 1
ATOM 1338 C CA . GLU A 1 168 ? -14.135 5.192 16.477 1.00 93.81 168 GLU A CA 1
ATOM 1339 C C . GLU A 1 168 ? -13.777 3.719 16.706 1.00 93.81 168 GLU A C 1
ATOM 1341 O O . GLU A 1 168 ? -13.235 3.074 15.809 1.00 93.81 168 GLU A O 1
ATOM 1346 N N . ILE A 1 169 ? -14.170 3.146 17.846 1.00 94.38 169 ILE A N 1
ATOM 1347 C CA . ILE A 1 169 ? -14.005 1.714 18.140 1.00 94.38 169 ILE A CA 1
ATOM 1348 C C . ILE A 1 169 ? -14.744 0.854 17.104 1.00 94.38 169 ILE A C 1
ATOM 1350 O O . ILE A 1 169 ? -14.179 -0.102 16.569 1.00 94.38 169 ILE A O 1
ATOM 1354 N N . ALA A 1 170 ? -15.989 1.205 16.775 1.00 95.69 170 ALA A N 1
ATOM 1355 C CA . ALA A 1 170 ? -16.776 0.530 15.749 1.00 95.69 170 ALA A CA 1
ATOM 1356 C C . ALA A 1 170 ? -16.105 0.613 14.369 1.00 95.69 170 ALA A C 1
ATOM 1358 O O . ALA A 1 170 ? -16.111 -0.352 13.600 1.00 95.69 170 ALA A O 1
ATOM 1359 N N . ARG A 1 171 ? -15.487 1.756 14.048 1.00 96.38 171 ARG A N 1
ATOM 1360 C CA . ARG A 1 171 ? -14.741 1.936 12.798 1.00 96.38 171 ARG A CA 1
ATOM 1361 C C . ARG A 1 171 ? -13.482 1.070 12.761 1.00 96.38 171 ARG A C 1
ATOM 1363 O O . ARG A 1 171 ? -13.182 0.500 11.714 1.00 96.38 171 ARG A O 1
ATOM 1370 N N . GLU A 1 172 ? -12.768 0.941 13.875 1.00 96.38 172 GLU A N 1
ATOM 1371 C CA . GLU A 1 172 ? -11.617 0.036 13.986 1.00 96.38 172 GLU A CA 1
ATOM 1372 C C . GLU A 1 172 ? -12.043 -1.437 13.858 1.00 96.38 172 GLU A C 1
ATOM 1374 O O . GLU A 1 172 ? -11.363 -2.210 13.181 1.00 96.38 172 GLU A O 1
ATOM 1379 N N . ALA A 1 173 ? -13.214 -1.817 14.387 1.00 96.69 173 ALA A N 1
ATOM 1380 C CA . ALA A 1 173 ? -13.802 -3.136 14.143 1.00 96.69 173 ALA A CA 1
ATOM 1381 C C . ALA A 1 173 ? -14.067 -3.362 12.646 1.00 96.69 173 ALA A C 1
ATOM 1383 O O . ALA A 1 173 ? -13.584 -4.343 12.082 1.00 96.69 173 ALA A O 1
ATOM 1384 N N . LEU A 1 174 ? -14.745 -2.425 11.966 1.00 97.25 174 LEU A N 1
ATOM 1385 C CA . LEU A 1 174 ? -14.944 -2.480 10.510 1.00 97.25 174 LEU A CA 1
ATOM 1386 C C . LEU A 1 174 ? -13.606 -2.646 9.771 1.00 97.25 174 LEU A C 1
ATOM 1388 O O . LEU A 1 174 ? -13.495 -3.439 8.834 1.00 97.25 174 LEU A O 1
ATOM 1392 N N . HIS A 1 175 ? -12.573 -1.910 10.182 1.00 96.81 175 HIS A N 1
ATOM 1393 C CA . HIS A 1 175 ? -11.256 -2.007 9.563 1.00 96.81 175 HIS A CA 1
ATOM 1394 C C . HIS A 1 175 ? -10.587 -3.363 9.782 1.00 96.81 175 HIS A C 1
ATOM 1396 O O . HIS A 1 175 ? -9.934 -3.844 8.858 1.00 96.81 175 HIS A O 1
ATOM 1402 N N . LEU A 1 176 ? -10.761 -4.002 10.940 1.00 95.56 176 LEU A N 1
ATOM 1403 C CA . LEU A 1 176 ? -10.260 -5.356 11.180 1.00 95.56 176 LEU A CA 1
ATOM 1404 C C . LEU A 1 176 ? -10.890 -6.380 10.230 1.00 95.56 176 LEU A C 1
ATOM 1406 O O . LEU A 1 176 ? -10.155 -7.195 9.671 1.00 95.56 176 LEU A O 1
ATOM 1410 N N . TYR A 1 177 ? -12.204 -6.300 9.992 1.00 95.50 177 TYR A N 1
ATOM 1411 C CA . TYR A 1 177 ? -12.885 -7.162 9.016 1.00 95.50 177 TYR A CA 1
ATOM 1412 C C . TYR A 1 177 ? -12.391 -6.913 7.590 1.00 95.50 177 TYR A C 1
ATOM 1414 O O . TYR A 1 177 ? -12.068 -7.855 6.872 1.00 95.50 177 TYR A O 1
ATOM 1422 N N . LEU A 1 178 ? -12.279 -5.647 7.176 1.00 95.12 178 LEU A N 1
ATOM 1423 C CA . LEU A 1 178 ? -11.803 -5.306 5.831 1.00 95.12 178 LEU A CA 1
ATOM 1424 C C . LEU A 1 178 ? -10.322 -5.665 5.617 1.00 95.12 178 LEU A C 1
ATOM 1426 O O . LEU A 1 178 ? -9.909 -5.936 4.493 1.00 95.12 178 LEU A O 1
ATOM 1430 N N . ALA A 1 179 ? -9.508 -5.636 6.676 1.00 93.06 179 ALA A N 1
ATOM 1431 C CA . ALA A 1 179 ? -8.093 -5.994 6.621 1.00 93.06 179 ALA A CA 1
ATOM 1432 C C . ALA A 1 179 ? -7.847 -7.509 6.620 1.00 93.06 179 ALA A C 1
ATOM 1434 O O . ALA A 1 179 ? -6.779 -7.927 6.174 1.00 93.06 179 ALA A O 1
ATOM 1435 N N . ASN A 1 180 ? -8.809 -8.297 7.108 1.00 91.19 180 ASN A N 1
ATOM 1436 C CA . ASN A 1 180 ? -8.755 -9.756 7.187 1.00 91.19 180 ASN A CA 1
ATOM 1437 C C . ASN A 1 180 ? -10.022 -10.353 6.540 1.00 91.19 180 ASN A C 1
ATOM 1439 O O . ASN A 1 180 ? -10.851 -10.935 7.245 1.00 91.19 180 ASN A O 1
ATOM 1443 N N . PRO A 1 181 ? -10.217 -10.163 5.220 1.00 83.44 181 PRO A N 1
ATOM 1444 C CA . PRO A 1 181 ? -11.449 -10.559 4.551 1.00 83.44 181 PRO A CA 1
ATOM 1445 C C . PRO A 1 181 ? -11.640 -12.074 4.642 1.00 83.44 181 PRO A C 1
ATOM 1447 O O . PRO A 1 181 ? -10.817 -12.837 4.147 1.00 83.44 181 PRO A O 1
ATOM 1450 N N . SER A 1 182 ? -12.729 -12.521 5.263 1.00 80.31 182 SER A N 1
ATOM 1451 C CA . SER A 1 182 ? -13.154 -13.917 5.191 1.00 80.31 182 SER A CA 1
ATOM 1452 C C . SER A 1 182 ? -13.883 -14.178 3.872 1.00 80.31 182 SER A C 1
ATOM 1454 O O . SER A 1 182 ? -14.477 -13.272 3.289 1.00 80.31 182 SER A O 1
ATOM 1456 N N . SER A 1 183 ? -13.876 -15.429 3.403 1.00 65.12 183 SER A N 1
ATOM 1457 C CA . SER A 1 183 ? -14.532 -15.841 2.150 1.00 65.12 183 SER A CA 1
ATOM 1458 C C . SER A 1 183 ? -16.025 -15.504 2.082 1.00 65.12 183 SER A C 1
ATOM 1460 O O . SER A 1 183 ? -16.592 -15.492 0.995 1.00 65.12 183 SER A O 1
ATOM 1462 N N . ASN A 1 184 ? -16.657 -15.232 3.226 1.00 71.88 184 ASN A N 1
ATOM 1463 C CA . ASN A 1 184 ? -18.103 -15.080 3.346 1.00 71.88 184 ASN A CA 1
ATOM 1464 C C . ASN A 1 184 ? -18.558 -13.620 3.505 1.00 71.88 184 ASN A C 1
ATOM 1466 O O . ASN A 1 184 ? -19.759 -13.380 3.590 1.00 71.88 184 ASN A O 1
ATOM 1470 N N . CYS A 1 185 ? -17.643 -12.645 3.555 1.00 80.12 185 CYS A N 1
ATOM 1471 C CA . CYS A 1 185 ? -18.004 -11.247 3.802 1.00 80.12 185 CYS A CA 1
ATOM 1472 C C . CYS A 1 185 ? -17.661 -10.348 2.610 1.00 80.12 185 CYS A C 1
ATOM 1474 O O . CYS A 1 185 ? -16.495 -10.034 2.370 1.00 80.12 185 CYS A O 1
ATOM 1476 N N . ASP A 1 186 ? -18.690 -9.868 1.906 1.00 91.12 186 ASP A N 1
ATOM 1477 C CA . ASP A 1 186 ? -18.536 -8.804 0.914 1.00 91.12 186 ASP A CA 1
ATOM 1478 C C . ASP A 1 186 ? -18.234 -7.459 1.598 1.00 91.12 186 ASP A C 1
ATOM 1480 O O . ASP A 1 186 ? -18.934 -7.020 2.513 1.00 91.12 186 ASP A O 1
ATOM 1484 N N . SER A 1 187 ? -17.195 -6.774 1.121 1.00 93.94 187 SER A N 1
ATOM 1485 C CA . SER A 1 187 ? -16.793 -5.451 1.607 1.00 93.94 187 SER A CA 1
ATOM 1486 C C . SER A 1 187 ? -17.911 -4.404 1.501 1.00 93.94 187 SER A C 1
ATOM 1488 O O . SER A 1 187 ? -18.017 -3.541 2.376 1.00 93.94 187 SER A O 1
ATOM 1490 N N . GLY A 1 188 ? -18.767 -4.497 0.473 1.00 94.12 188 GLY A N 1
ATOM 1491 C CA . GLY A 1 188 ? -19.941 -3.640 0.316 1.00 94.12 188 GLY A CA 1
ATOM 1492 C C . GLY A 1 188 ? -20.949 -3.849 1.444 1.00 94.12 188 GLY A C 1
ATOM 1493 O O . GLY A 1 188 ? -21.357 -2.882 2.089 1.00 94.12 188 GLY A O 1
ATOM 1494 N N . HIS A 1 189 ? -21.263 -5.110 1.742 1.00 95.00 189 HIS A N 1
ATOM 1495 C CA . HIS A 1 189 ? -22.151 -5.479 2.843 1.00 95.00 189 HIS A CA 1
ATOM 1496 C C . HIS A 1 189 ? -21.618 -5.036 4.217 1.00 95.00 189 HIS A C 1
ATOM 1498 O O . HIS A 1 189 ? -22.372 -4.515 5.037 1.00 95.00 189 HIS A O 1
ATOM 1504 N N . LEU A 1 190 ? -20.306 -5.147 4.465 1.00 96.00 190 LEU A N 1
ATOM 1505 C CA . LEU A 1 190 ? -19.693 -4.656 5.710 1.00 96.00 190 LEU A CA 1
ATOM 1506 C C . LEU A 1 190 ? -19.855 -3.135 5.885 1.00 96.00 190 LEU A C 1
ATOM 1508 O O . LEU A 1 190 ? -20.140 -2.664 6.987 1.00 96.00 190 LEU A O 1
ATOM 1512 N N . ILE A 1 191 ? -19.695 -2.360 4.805 1.00 96.69 191 ILE A N 1
ATOM 1513 C CA . ILE A 1 191 ? -19.934 -0.908 4.828 1.00 96.69 191 ILE A CA 1
ATOM 1514 C C . ILE A 1 191 ? -21.413 -0.609 5.083 1.00 96.69 191 ILE A C 1
ATOM 1516 O O . ILE A 1 191 ? -21.727 0.308 5.842 1.00 96.69 191 ILE A O 1
ATOM 1520 N N . GLU A 1 192 ? -22.321 -1.357 4.460 1.00 96.25 192 GLU A N 1
ATOM 1521 C CA . GLU A 1 192 ? -23.762 -1.195 4.649 1.00 96.25 192 GLU A CA 1
ATOM 1522 C C . GLU A 1 192 ? -24.164 -1.437 6.108 1.00 96.25 192 GLU A C 1
ATOM 1524 O O . GLU A 1 192 ? -24.801 -0.572 6.704 1.00 96.25 192 GLU A O 1
ATOM 1529 N N . ILE A 1 193 ? -23.706 -2.536 6.723 1.00 96.50 193 ILE A N 1
ATOM 1530 C CA . ILE A 1 193 ? -23.927 -2.813 8.152 1.00 96.50 193 ILE A CA 1
ATOM 1531 C C . ILE A 1 193 ? -23.414 -1.648 9.005 1.00 96.50 193 ILE A C 1
ATOM 1533 O O . ILE A 1 193 ? -24.148 -1.123 9.842 1.00 96.50 193 ILE A O 1
ATOM 1537 N N . PHE A 1 194 ? -22.172 -1.207 8.778 1.00 97.12 194 PHE A N 1
ATOM 1538 C CA . PHE A 1 194 ? -21.578 -0.128 9.567 1.00 97.12 194 PHE A CA 1
ATOM 1539 C C . PHE A 1 194 ? -22.350 1.189 9.425 1.00 97.12 194 PHE A C 1
ATOM 1541 O O . PHE A 1 194 ? -22.653 1.834 10.423 1.00 97.12 194 PHE A O 1
ATOM 1548 N N . THR A 1 195 ? -22.694 1.586 8.199 1.00 96.50 195 THR A N 1
ATOM 1549 C CA . THR A 1 195 ? -23.428 2.836 7.937 1.00 96.50 195 THR A CA 1
ATOM 1550 C C . THR A 1 195 ? -24.877 2.782 8.415 1.00 96.50 195 THR A C 1
ATOM 1552 O O . THR A 1 195 ? -25.413 3.811 8.813 1.00 96.50 195 THR A O 1
ATOM 1555 N N . ARG A 1 196 ? -25.496 1.595 8.441 1.00 96.56 196 ARG A N 1
ATOM 1556 C CA . ARG A 1 196 ? -26.816 1.374 9.041 1.00 96.56 196 ARG A CA 1
ATOM 1557 C C . ARG A 1 196 ? -26.779 1.525 10.561 1.00 96.56 196 ARG A C 1
ATOM 1559 O O . ARG A 1 196 ? -27.648 2.185 11.116 1.00 96.56 196 ARG A O 1
ATOM 1566 N N . MET A 1 197 ? -25.789 0.924 11.225 1.00 95.50 197 MET A N 1
ATOM 1567 C CA . MET A 1 197 ? -25.658 0.983 12.688 1.00 95.50 197 MET A CA 1
ATOM 1568 C C . MET A 1 197 ? -25.147 2.341 13.185 1.00 95.50 197 MET A C 1
ATOM 1570 O O . MET A 1 197 ? -25.525 2.778 14.267 1.00 95.50 197 MET A O 1
ATOM 1574 N N . TYR A 1 198 ? -24.320 3.023 12.390 1.00 95.44 198 TYR A N 1
ATOM 1575 C CA . TYR A 1 198 ? -23.709 4.308 12.730 1.00 95.44 198 TYR A CA 1
ATOM 1576 C C . TYR A 1 198 ? -23.902 5.333 11.599 1.00 95.44 198 TYR A C 1
ATOM 1578 O O . TYR A 1 198 ? -22.939 5.705 10.923 1.00 95.44 198 TYR A O 1
ATOM 1586 N N . PRO A 1 199 ? -25.131 5.835 11.376 1.00 94.75 199 PRO A N 1
ATOM 1587 C CA . PRO A 1 199 ? -25.443 6.712 10.242 1.00 94.75 199 PRO A CA 1
ATOM 1588 C C . PRO A 1 199 ? -24.736 8.074 10.297 1.00 94.75 199 PRO A C 1
ATOM 1590 O O . PRO A 1 199 ? -24.485 8.686 9.259 1.00 94.75 199 PRO A O 1
ATOM 1593 N N . SER A 1 200 ? -24.377 8.551 11.492 1.00 92.75 200 SER A N 1
ATOM 1594 C CA . SER A 1 200 ? -23.594 9.779 11.687 1.00 92.75 200 SER A CA 1
ATOM 1595 C C . SER A 1 200 ? -22.092 9.580 11.446 1.00 92.75 200 SER A C 1
ATOM 1597 O O . SER A 1 200 ? -21.358 10.555 11.251 1.00 92.75 200 SER A O 1
ATOM 1599 N N . ALA A 1 201 ? -21.612 8.332 11.441 1.00 94.25 201 ALA A N 1
ATOM 1600 C CA . ALA A 1 201 ? -20.198 8.033 11.324 1.00 94.25 201 ALA A CA 1
ATOM 1601 C C . ALA A 1 201 ? -19.704 8.240 9.892 1.00 94.25 201 ALA A C 1
ATOM 1603 O O . ALA A 1 201 ? -20.168 7.628 8.929 1.00 94.25 201 ALA A O 1
ATOM 1604 N N . LYS A 1 202 ? -18.673 9.074 9.748 1.00 94.88 202 LYS A N 1
ATOM 1605 C CA . LYS A 1 202 ? -18.007 9.269 8.460 1.00 94.88 202 LYS A CA 1
ATOM 1606 C C . LYS A 1 202 ? -17.059 8.107 8.187 1.00 94.88 202 LYS A C 1
ATOM 1608 O O . LYS A 1 202 ? -16.231 7.749 9.028 1.00 94.88 202 LYS A O 1
ATOM 1613 N N . LEU A 1 203 ? -17.129 7.559 6.976 1.00 97.00 203 LEU A N 1
ATOM 1614 C CA . LEU A 1 203 ? -16.091 6.656 6.489 1.00 97.00 203 LEU A CA 1
ATOM 1615 C C . LEU A 1 203 ? -14.771 7.419 6.325 1.00 97.00 203 LEU A C 1
ATOM 1617 O O . LEU A 1 203 ? -14.738 8.638 6.154 1.00 97.00 203 LEU A O 1
ATOM 1621 N N . SER A 1 204 ? -13.661 6.691 6.361 1.00 96.56 204 SER A N 1
ATOM 1622 C CA . SER A 1 204 ? -12.320 7.274 6.272 1.00 96.56 204 SER A CA 1
ATOM 1623 C C . SER A 1 204 ? -11.581 6.845 5.005 1.00 96.56 204 SER A C 1
ATOM 1625 O O . SER A 1 204 ? -11.920 5.848 4.364 1.00 96.56 204 SER A O 1
ATOM 1627 N N . ARG A 1 205 ? -10.489 7.548 4.673 1.00 96.12 205 ARG A N 1
ATOM 1628 C CA . ARG A 1 205 ? -9.563 7.124 3.602 1.00 96.12 205 ARG A CA 1
ATOM 1629 C C . ARG A 1 205 ? -9.004 5.721 3.841 1.00 96.12 205 ARG A C 1
ATOM 1631 O O . ARG A 1 205 ? -8.764 4.995 2.882 1.00 96.12 205 ARG A O 1
ATOM 1638 N N . GLN A 1 206 ? -8.819 5.343 5.108 1.00 95.88 206 GLN A N 1
ATOM 1639 C CA . GLN A 1 206 ? -8.384 4.001 5.488 1.00 95.88 206 GLN A CA 1
ATOM 1640 C C . GLN A 1 206 ? -9.446 2.951 5.144 1.00 95.88 206 GLN A C 1
ATOM 1642 O O . GLN A 1 206 ? -9.097 1.885 4.651 1.00 95.88 206 GLN A O 1
ATOM 1647 N N . THR A 1 207 ? -10.727 3.283 5.319 1.00 97.56 207 THR A N 1
ATOM 1648 C CA . THR A 1 207 ? -11.843 2.404 4.932 1.00 97.56 207 THR A CA 1
ATOM 1649 C C . THR A 1 207 ? -11.795 2.123 3.430 1.00 97.56 207 THR A C 1
ATOM 1651 O O . THR A 1 207 ? -11.719 0.969 3.026 1.00 97.56 207 THR A O 1
ATOM 1654 N N . LEU A 1 208 ? -11.710 3.175 2.602 1.00 97.88 208 LEU A N 1
ATOM 1655 C CA . LEU A 1 208 ? -11.556 3.034 1.147 1.00 97.88 208 LEU A CA 1
ATOM 1656 C C . LEU A 1 208 ? -10.311 2.216 0.777 1.00 97.88 208 LEU A C 1
ATOM 1658 O O . LEU A 1 208 ? -10.357 1.376 -0.115 1.00 97.88 208 LEU A O 1
ATOM 1662 N N . HIS A 1 209 ? -9.186 2.462 1.448 1.00 96.31 209 HIS A N 1
ATOM 1663 C CA . HIS A 1 209 ? -7.947 1.729 1.207 1.00 96.31 209 HIS A CA 1
ATOM 1664 C C . HIS A 1 209 ? -8.103 0.222 1.444 1.00 96.31 209 HIS A C 1
ATOM 1666 O O . HIS A 1 209 ? -7.700 -0.561 0.588 1.00 96.31 209 HIS A O 1
ATOM 1672 N N . LEU A 1 210 ? -8.709 -0.179 2.563 1.00 95.56 210 LEU A N 1
ATOM 1673 C CA . LEU A 1 210 ? -8.898 -1.592 2.888 1.00 95.56 210 LEU A CA 1
ATOM 1674 C C . LEU A 1 210 ? -9.918 -2.271 1.976 1.00 95.56 210 LEU A C 1
ATOM 1676 O O . LEU A 1 210 ? -9.661 -3.379 1.521 1.00 95.56 210 LEU A O 1
ATOM 1680 N N . VAL A 1 211 ? -11.007 -1.583 1.622 1.00 96.25 211 VAL A N 1
ATOM 1681 C CA . VAL A 1 211 ? -11.980 -2.084 0.637 1.00 96.25 211 VAL A CA 1
ATOM 1682 C C . VAL A 1 211 ? -11.281 -2.366 -0.693 1.00 96.25 211 VAL A C 1
ATOM 1684 O O . VAL A 1 211 ? -11.400 -3.461 -1.237 1.00 96.25 211 VAL A O 1
ATOM 1687 N N . LEU A 1 212 ? -10.465 -1.425 -1.183 1.00 95.50 212 LEU A N 1
ATOM 1688 C CA . LEU A 1 212 ? -9.695 -1.632 -2.410 1.00 95.50 212 LEU A CA 1
ATOM 1689 C C . LEU A 1 212 ? -8.717 -2.801 -2.292 1.00 95.50 212 LEU A C 1
ATOM 1691 O O . LEU A 1 212 ? -8.592 -3.568 -3.239 1.00 95.50 212 LEU A O 1
ATOM 1695 N N . ILE A 1 213 ? -8.038 -2.967 -1.156 1.00 92.75 213 ILE A N 1
ATOM 1696 C CA . ILE A 1 213 ? -7.163 -4.127 -0.953 1.00 92.75 213 ILE A CA 1
ATOM 1697 C C . ILE A 1 213 ? -7.969 -5.428 -1.005 1.00 92.75 213 ILE A C 1
ATOM 1699 O O . ILE A 1 213 ? -7.549 -6.336 -1.714 1.00 92.75 213 ILE A O 1
ATOM 1703 N N . SER A 1 214 ? -9.118 -5.500 -0.328 1.00 91.69 214 SER A N 1
ATOM 1704 C CA . SER A 1 214 ? -9.953 -6.708 -0.296 1.00 91.69 214 SER A CA 1
ATOM 1705 C C . SER A 1 214 ? -10.471 -7.117 -1.682 1.00 91.69 214 SER A C 1
ATOM 1707 O O . SER A 1 214 ? -10.526 -8.304 -1.987 1.00 91.69 214 SER A O 1
ATOM 1709 N N . ILE A 1 215 ? -10.764 -6.144 -2.556 1.00 92.75 215 ILE A N 1
ATOM 1710 C CA . ILE A 1 215 ? -11.213 -6.385 -3.937 1.00 92.75 215 ILE A CA 1
ATOM 1711 C C . ILE A 1 215 ? -10.053 -6.813 -4.842 1.00 92.75 215 ILE A C 1
ATOM 1713 O O . ILE A 1 215 ? -10.205 -7.701 -5.677 1.00 92.75 215 ILE A O 1
ATOM 1717 N N . LEU A 1 216 ? -8.899 -6.149 -4.720 1.00 91.19 216 LEU A N 1
ATOM 1718 C CA . LEU A 1 216 ? -7.752 -6.369 -5.607 1.00 91.19 216 LEU A CA 1
ATOM 1719 C C . LEU A 1 216 ? -6.942 -7.617 -5.225 1.00 91.19 216 LEU A C 1
ATOM 1721 O O . LEU A 1 216 ? -6.273 -8.193 -6.078 1.00 91.19 216 LEU A O 1
ATOM 1725 N N . TRP A 1 217 ? -6.972 -8.021 -3.956 1.00 88.31 217 TRP A N 1
ATOM 1726 C CA . TRP A 1 217 ? -6.175 -9.123 -3.418 1.00 88.31 217 TRP A CA 1
ATOM 1727 C C . TRP A 1 217 ? -7.055 -10.062 -2.586 1.00 88.31 217 TRP A C 1
ATOM 1729 O O . TRP A 1 217 ? -6.844 -10.166 -1.374 1.00 88.31 217 TRP A O 1
ATOM 1739 N N . PRO A 1 218 ? -8.052 -10.729 -3.200 1.00 84.25 218 PRO A N 1
ATOM 1740 C CA . PRO A 1 218 ? -8.860 -11.704 -2.482 1.00 84.25 218 PRO A CA 1
ATOM 1741 C C . PRO A 1 218 ? -7.945 -12.799 -1.927 1.00 84.25 218 PRO A C 1
ATOM 1743 O O . PRO A 1 218 ? -6.973 -13.194 -2.571 1.00 84.25 218 PRO A O 1
ATOM 1746 N N . GLU A 1 219 ? -8.236 -13.280 -0.721 1.00 71.94 219 GLU A N 1
ATOM 1747 C CA . GLU A 1 219 ? -7.365 -14.209 0.011 1.00 71.94 219 GLU A CA 1
ATOM 1748 C C . GLU A 1 219 ? -7.101 -15.514 -0.764 1.00 71.94 219 GLU A C 1
ATOM 1750 O O . GLU A 1 219 ? -6.025 -16.093 -0.650 1.00 71.94 219 GLU A O 1
ATOM 1755 N N . SER A 1 220 ? -8.020 -15.899 -1.657 1.00 56.22 220 SER A N 1
ATOM 1756 C CA . SER A 1 220 ? -7.861 -17.013 -2.600 1.00 56.22 220 SER A CA 1
ATOM 1757 C C . SER A 1 220 ? -6.709 -16.843 -3.601 1.00 56.22 220 SER A C 1
ATOM 1759 O O . SER A 1 220 ? -6.259 -17.828 -4.181 1.00 56.22 220 SER A O 1
ATOM 1761 N N . ALA A 1 221 ? -6.223 -15.617 -3.817 1.00 55.66 221 ALA A N 1
ATOM 1762 C CA . ALA A 1 221 ? -5.123 -15.309 -4.730 1.00 55.66 221 ALA A CA 1
ATOM 1763 C C . ALA A 1 221 ? -3.745 -15.288 -4.044 1.00 55.66 221 ALA A C 1
ATOM 1765 O O . ALA A 1 221 ? -2.722 -15.189 -4.728 1.00 55.66 221 ALA A O 1
ATOM 1766 N N . LEU A 1 222 ? -3.687 -15.362 -2.709 1.00 54.69 222 LEU A N 1
ATOM 1767 C CA . LEU A 1 222 ? -2.421 -15.494 -1.996 1.00 54.69 222 LEU A CA 1
ATOM 1768 C C . LEU A 1 222 ? -2.056 -16.983 -1.911 1.00 54.69 222 LEU A C 1
ATOM 1770 O O . LEU A 1 222 ? -2.900 -17.788 -1.521 1.00 54.69 222 LEU A O 1
ATOM 1774 N N . PRO A 1 223 ? -0.818 -17.381 -2.263 1.00 44.47 223 PRO A N 1
ATOM 1775 C CA . PRO A 1 223 ? -0.383 -18.754 -2.043 1.00 44.47 223 PRO A CA 1
ATOM 1776 C C . PRO A 1 223 ? -0.548 -19.082 -0.550 1.00 44.47 223 PRO A C 1
ATOM 1778 O O . PRO A 1 223 ? -0.219 -18.216 0.273 1.00 44.47 223 PRO A O 1
ATOM 1781 N N . PRO A 1 224 ? -1.061 -20.278 -0.192 1.00 50.75 224 PRO A N 1
ATOM 1782 C CA . PRO A 1 224 ? -1.269 -20.651 1.201 1.00 50.75 224 PRO A CA 1
ATOM 1783 C C . PRO A 1 224 ? 0.025 -20.393 1.969 1.00 50.75 224 PRO A C 1
AT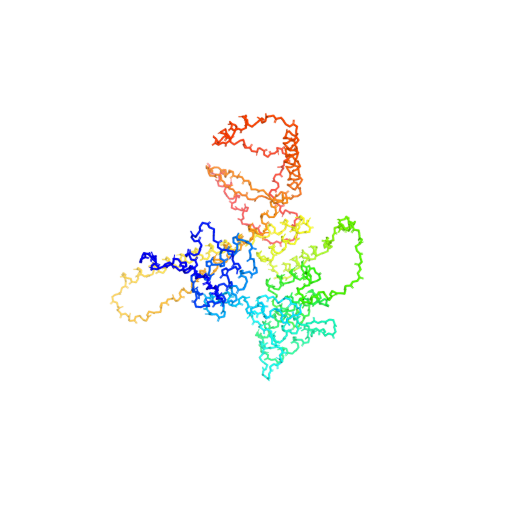OM 1785 O O . PRO A 1 224 ? 1.107 -20.781 1.516 1.00 50.75 224 PRO A O 1
ATOM 1788 N N . ALA A 1 225 ? -0.077 -19.650 3.075 1.00 50.56 225 ALA A N 1
ATOM 1789 C CA . ALA A 1 225 ? 1.068 -19.334 3.913 1.00 50.56 225 ALA A CA 1
ATOM 1790 C C . ALA A 1 225 ? 1.731 -20.658 4.287 1.00 50.56 225 ALA A C 1
ATOM 1792 O O . ALA A 1 225 ? 1.094 -21.488 4.920 1.00 50.56 225 ALA A O 1
ATOM 1793 N N . ASN A 1 226 ? 2.950 -20.853 3.779 1.00 43.62 226 ASN A N 1
ATOM 1794 C CA . ASN A 1 226 ? 3.762 -22.062 3.827 1.00 43.62 226 ASN A CA 1
ATOM 1795 C C . ASN A 1 226 ? 3.550 -22.864 5.122 1.00 43.62 226 ASN A C 1
ATOM 1797 O O . ASN A 1 226 ? 4.241 -22.646 6.116 1.00 43.62 226 ASN A O 1
ATOM 1801 N N . ILE A 1 227 ? 2.579 -23.780 5.109 1.00 47.53 227 ILE A N 1
ATOM 1802 C CA . ILE A 1 227 ? 2.421 -24.758 6.170 1.00 47.53 227 ILE A CA 1
ATOM 1803 C C . ILE A 1 227 ? 3.579 -25.708 5.920 1.00 47.53 227 ILE A C 1
ATOM 1805 O O . ILE A 1 227 ? 3.591 -26.436 4.931 1.00 47.53 227 ILE A O 1
ATOM 1809 N N . ASN A 1 228 ? 4.569 -25.686 6.808 1.00 42.62 228 ASN A N 1
ATOM 1810 C CA . ASN A 1 228 ? 5.644 -26.673 6.884 1.00 42.62 228 ASN A CA 1
ATOM 1811 C C . ASN A 1 228 ? 5.105 -28.090 7.202 1.00 42.62 228 ASN A C 1
ATOM 1813 O O . ASN A 1 228 ? 5.756 -28.869 7.898 1.00 42.62 228 ASN A O 1
ATOM 1817 N N . SER A 1 229 ? 3.931 -28.469 6.693 1.00 42.16 229 SER A N 1
ATOM 1818 C CA . SER A 1 229 ? 3.604 -29.858 6.440 1.00 42.16 229 SER A CA 1
ATOM 1819 C C . SER A 1 229 ? 4.572 -30.308 5.356 1.00 42.16 229 SER A C 1
ATOM 1821 O O . SER A 1 229 ? 4.342 -30.092 4.165 1.00 42.16 229 SER A O 1
ATOM 1823 N N . LYS A 1 230 ? 5.701 -30.887 5.785 1.00 38.78 230 LYS A N 1
ATOM 1824 C CA . LYS A 1 230 ? 6.476 -31.792 4.937 1.00 38.78 230 LYS A CA 1
ATOM 1825 C C . LYS A 1 230 ? 5.451 -32.635 4.176 1.00 38.78 230 LYS A C 1
ATOM 1827 O O . LYS A 1 230 ? 4.625 -33.253 4.853 1.00 38.78 230 LYS A O 1
ATOM 1832 N N . PRO A 1 231 ? 5.447 -32.642 2.833 1.00 40.84 231 PRO A N 1
ATOM 1833 C CA . PRO A 1 231 ? 4.671 -33.638 2.122 1.00 40.84 231 PRO A CA 1
ATOM 1834 C C . PRO A 1 231 ? 5.138 -34.975 2.681 1.00 40.84 231 PRO A C 1
ATOM 1836 O O . PRO A 1 231 ? 6.333 -35.276 2.636 1.00 40.84 231 PRO A O 1
ATOM 1839 N N . THR A 1 232 ? 4.235 -35.699 3.335 1.00 41.22 232 THR A N 1
ATOM 1840 C CA . THR A 1 232 ? 4.492 -37.065 3.761 1.00 41.22 232 THR A CA 1
ATOM 1841 C C . THR A 1 232 ? 4.866 -37.794 2.485 1.00 41.22 232 THR A C 1
ATOM 1843 O O . THR A 1 232 ? 4.043 -37.936 1.582 1.00 41.22 232 THR A O 1
ATOM 1846 N N . THR A 1 233 ? 6.152 -38.096 2.342 1.00 42.91 233 THR A N 1
ATOM 1847 C CA . THR A 1 233 ? 6.692 -38.788 1.185 1.00 42.91 233 THR A CA 1
ATOM 1848 C C . THR A 1 233 ? 6.160 -40.211 1.253 1.00 42.91 233 THR A C 1
ATOM 1850 O O . THR A 1 233 ? 6.809 -41.087 1.814 1.00 42.91 233 THR A O 1
ATOM 1853 N N . ASP A 1 234 ? 4.957 -40.436 0.732 1.00 39.97 234 ASP A N 1
ATOM 1854 C CA . ASP A 1 234 ? 4.538 -41.776 0.355 1.00 39.97 234 ASP A CA 1
ATOM 1855 C C . ASP A 1 234 ? 5.374 -42.164 -0.865 1.00 39.97 234 ASP A C 1
ATOM 1857 O O . ASP A 1 234 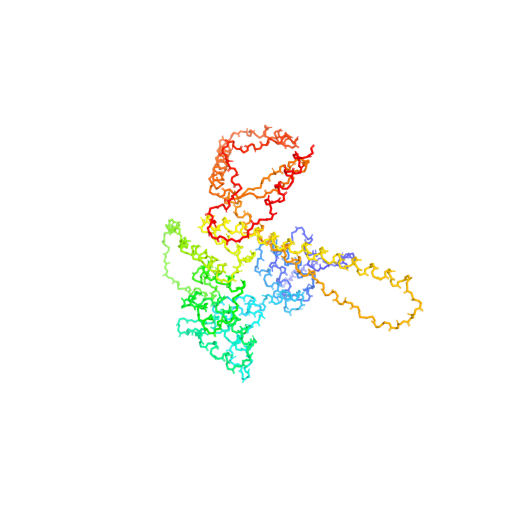? 5.213 -41.677 -1.987 1.00 39.97 234 ASP A O 1
ATOM 1861 N N . ILE A 1 235 ? 6.384 -42.976 -0.576 1.00 48.28 235 ILE A N 1
ATOM 1862 C CA . ILE A 1 235 ? 7.321 -43.560 -1.522 1.00 48.28 235 ILE A CA 1
ATOM 1863 C C . ILE A 1 235 ? 6.540 -44.603 -2.323 1.00 48.28 235 ILE A C 1
ATOM 1865 O O . ILE A 1 235 ? 6.333 -45.715 -1.847 1.00 48.28 235 ILE A O 1
ATOM 1869 N N . GLY A 1 236 ? 6.104 -44.262 -3.538 1.00 49.03 236 GLY A N 1
ATOM 1870 C CA . GLY A 1 236 ? 5.501 -45.273 -4.406 1.00 49.03 236 GLY A CA 1
ATOM 1871 C C . GLY A 1 236 ? 4.782 -44.790 -5.660 1.00 49.03 236 GLY A C 1
ATOM 1872 O O . GLY A 1 236 ? 3.634 -45.167 -5.856 1.00 49.03 236 GLY A O 1
ATOM 1873 N N . ALA A 1 237 ? 5.423 -44.021 -6.547 1.00 39.88 237 ALA A N 1
ATOM 1874 C CA . ALA A 1 237 ? 4.967 -43.948 -7.942 1.00 39.88 237 ALA A CA 1
ATOM 1875 C C . ALA A 1 237 ? 6.125 -43.621 -8.906 1.00 39.88 237 ALA A C 1
ATOM 1877 O O . ALA A 1 237 ? 6.842 -42.641 -8.682 1.00 39.88 237 ALA A O 1
ATOM 1878 N N . PRO A 1 238 ? 6.343 -44.427 -9.965 1.00 51.69 238 PRO A N 1
ATOM 1879 C CA . PRO A 1 238 ? 7.452 -44.241 -10.886 1.00 51.69 238 PRO A CA 1
ATOM 1880 C C . PRO A 1 238 ? 7.168 -43.180 -11.958 1.00 51.69 238 PRO A C 1
ATOM 1882 O O . PRO A 1 238 ? 6.041 -42.951 -12.388 1.00 51.69 238 PRO A O 1
ATOM 1885 N N . ALA A 1 239 ? 8.270 -42.563 -12.377 1.00 51.28 239 ALA A N 1
ATOM 1886 C CA . ALA A 1 239 ? 8.456 -41.584 -13.438 1.00 51.28 239 ALA A CA 1
ATOM 1887 C C . ALA A 1 239 ? 7.523 -41.716 -14.659 1.00 51.28 239 ALA A C 1
ATOM 1889 O O . ALA A 1 239 ? 7.631 -42.671 -15.426 1.00 51.28 239 ALA A O 1
ATOM 1890 N N . ALA A 1 240 ? 6.722 -40.677 -14.927 1.00 44.22 240 ALA A N 1
ATOM 1891 C CA . ALA A 1 240 ? 6.145 -40.454 -16.251 1.00 44.22 240 ALA A CA 1
ATOM 1892 C C . ALA A 1 240 ? 5.888 -38.964 -16.569 1.00 44.22 240 ALA A C 1
ATOM 1894 O O . ALA A 1 240 ? 5.180 -38.251 -15.866 1.00 44.22 240 ALA A O 1
ATOM 1895 N N . SER A 1 241 ? 6.412 -38.578 -17.734 1.00 43.47 241 SER A N 1
ATOM 1896 C CA . SER A 1 241 ? 6.065 -37.441 -18.599 1.00 43.47 241 SER A CA 1
ATOM 1897 C C . SER A 1 241 ? 6.637 -36.043 -18.284 1.00 43.47 241 SER A C 1
ATOM 1899 O O . SER A 1 241 ? 6.344 -35.388 -17.287 1.00 43.47 241 SER A O 1
ATOM 1901 N N . LYS A 1 242 ? 7.435 -35.560 -19.247 1.00 49.09 242 LYS A N 1
ATOM 1902 C CA . LYS A 1 242 ? 7.918 -34.179 -19.415 1.00 49.09 242 L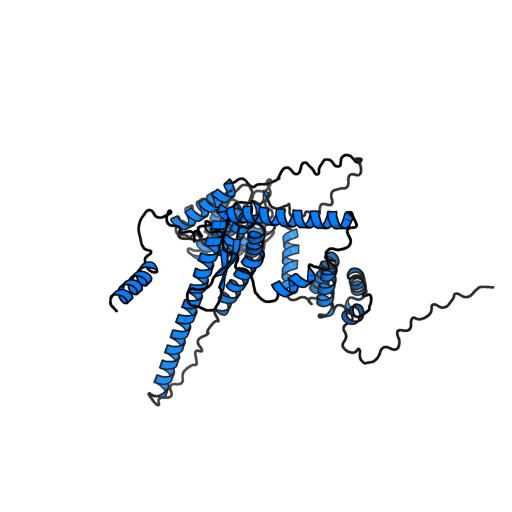YS A CA 1
ATOM 1903 C C . LYS A 1 242 ? 6.890 -33.280 -20.133 1.00 49.09 242 LYS A C 1
ATOM 1905 O O . LYS A 1 242 ? 7.232 -32.180 -20.552 1.00 49.09 242 LYS A O 1
ATOM 1910 N N . ASP A 1 243 ? 5.631 -33.705 -20.236 1.00 45.47 243 ASP A N 1
ATOM 1911 C CA . ASP A 1 243 ? 4.593 -33.000 -21.005 1.00 45.47 243 ASP A CA 1
ATOM 1912 C C . ASP A 1 243 ? 3.736 -32.030 -20.170 1.00 45.47 243 ASP A C 1
ATOM 1914 O O . ASP A 1 243 ? 2.854 -31.349 -20.695 1.00 45.47 243 ASP A O 1
ATOM 1918 N N . HIS A 1 244 ? 4.035 -31.859 -18.879 1.00 45.22 244 HIS A N 1
ATOM 1919 C CA . HIS A 1 244 ? 3.347 -30.886 -18.020 1.00 45.22 244 HIS A CA 1
ATOM 1920 C C . HIS A 1 244 ? 3.854 -29.436 -18.114 1.00 45.22 244 HIS A C 1
ATOM 1922 O O . HIS A 1 244 ? 3.230 -28.542 -17.546 1.00 45.22 244 HIS A O 1
ATOM 1928 N N . GLU A 1 245 ? 4.905 -29.131 -18.885 1.00 45.91 245 GLU A N 1
ATOM 1929 C CA . GLU A 1 245 ? 5.329 -27.729 -19.069 1.00 45.91 245 GLU A CA 1
ATOM 1930 C C . GLU A 1 245 ? 4.513 -26.948 -20.112 1.00 45.91 245 GLU A C 1
ATOM 1932 O O . GLU A 1 245 ? 4.554 -25.714 -20.117 1.00 45.91 245 GLU A O 1
ATOM 1937 N N . ARG A 1 246 ? 3.730 -27.629 -20.963 1.00 37.28 246 ARG A N 1
ATOM 1938 C CA . ARG A 1 246 ? 2.936 -26.984 -22.027 1.00 37.28 246 ARG A CA 1
ATOM 1939 C C . ARG A 1 246 ? 1.468 -26.749 -21.667 1.00 37.28 246 ARG A C 1
ATOM 1941 O O . ARG A 1 246 ? 0.795 -25.993 -22.359 1.00 37.28 246 ARG A O 1
ATOM 1948 N N . ALA A 1 247 ? 1.018 -27.286 -20.534 1.00 41.03 247 ALA A N 1
ATOM 1949 C CA . ALA A 1 247 ? -0.244 -26.933 -19.885 1.00 41.03 247 ALA A CA 1
ATOM 1950 C C . ALA A 1 247 ? -0.084 -25.771 -18.883 1.00 41.03 247 ALA A C 1
ATOM 1952 O O . ALA A 1 247 ? -0.879 -25.631 -17.958 1.00 41.03 247 ALA A O 1
ATOM 1953 N N . LYS A 1 248 ? 0.882 -24.864 -19.108 1.00 47.59 248 LYS A N 1
ATOM 1954 C CA . LYS A 1 248 ? 0.794 -23.471 -18.633 1.00 47.59 248 LYS A CA 1
ATOM 1955 C C . LYS A 1 248 ? -0.301 -22.748 -19.434 1.00 47.59 248 LYS A C 1
ATOM 1957 O O . LYS A 1 248 ? -0.047 -21.748 -20.101 1.00 47.59 248 LYS A O 1
ATOM 1962 N N . GLN A 1 249 ? -1.526 -23.285 -19.393 1.00 40.94 249 GLN A N 1
ATOM 1963 C CA . GLN A 1 249 ? -2.734 -22.478 -19.519 1.00 40.94 249 GLN A CA 1
ATOM 1964 C C . GLN A 1 249 ? -2.500 -21.272 -18.625 1.00 40.94 249 GLN A C 1
ATOM 1966 O O . GLN A 1 249 ? -2.171 -21.483 -17.465 1.00 40.94 249 GLN A O 1
ATOM 1971 N N . SER A 1 250 ? -2.563 -20.061 -19.184 1.00 44.09 250 SER A N 1
ATOM 1972 C CA . SER A 1 250 ? -2.444 -18.788 -18.468 1.00 44.09 250 SER A CA 1
ATOM 1973 C C . SER A 1 250 ? -3.339 -18.839 -17.223 1.00 44.09 250 SER A C 1
ATOM 1975 O O . SER A 1 250 ? -4.548 -18.635 -17.344 1.00 44.09 250 SER A O 1
ATOM 1977 N N . PRO A 1 251 ? -2.811 -19.201 -16.039 1.00 44.28 251 PRO A N 1
ATOM 1978 C CA . PRO A 1 251 ? -3.651 -19.424 -14.888 1.00 44.28 251 PRO A CA 1
ATOM 1979 C C . PRO A 1 251 ? -3.740 -18.066 -14.216 1.00 44.28 251 PRO A C 1
ATOM 1981 O O . PRO A 1 251 ? -2.723 -17.507 -13.803 1.00 44.28 251 PRO A O 1
ATOM 1984 N N . ASN A 1 252 ? -4.956 -17.542 -14.113 1.00 45.28 252 ASN A N 1
ATOM 1985 C CA . ASN A 1 252 ? -5.278 -16.323 -13.374 1.00 45.28 252 ASN A CA 1
ATOM 1986 C C . ASN A 1 252 ? -5.018 -15.012 -14.135 1.00 45.28 252 ASN A C 1
ATOM 1988 O O . ASN A 1 252 ? -4.293 -14.147 -13.650 1.00 45.28 252 ASN A O 1
ATOM 1992 N N . GLN A 1 253 ? -5.705 -14.779 -15.259 1.00 46.50 253 GLN A N 1
ATOM 1993 C CA . GLN A 1 253 ? -6.287 -13.440 -15.395 1.00 46.50 253 GLN A CA 1
ATOM 1994 C C . GLN A 1 253 ? -7.414 -13.370 -14.351 1.00 46.50 253 GLN A C 1
ATOM 1996 O O . GLN A 1 253 ? -8.419 -14.064 -14.524 1.00 46.50 253 GLN A O 1
ATOM 2001 N N . PRO A 1 254 ? -7.277 -12.619 -13.240 1.00 47.31 254 PRO A N 1
ATOM 2002 C CA . PRO A 1 254 ? -8.424 -12.329 -12.406 1.00 47.31 254 PRO A CA 1
ATOM 2003 C C . PRO A 1 254 ? -9.466 -11.670 -13.305 1.00 47.31 254 PRO A C 1
ATOM 2005 O O . PRO A 1 254 ? -9.112 -10.867 -14.179 1.00 47.31 254 PRO A O 1
ATOM 2008 N N . PRO A 1 255 ? -10.742 -12.036 -13.146 1.00 54.47 255 PRO A N 1
ATOM 2009 C CA . PRO A 1 255 ? -11.768 -11.586 -14.055 1.00 54.47 255 PRO A CA 1
ATOM 2010 C C . PRO A 1 255 ? -11.749 -10.049 -14.137 1.00 54.47 255 PRO A C 1
ATOM 2012 O O . PRO A 1 255 ? -11.513 -9.379 -13.123 1.00 54.47 255 PRO A O 1
ATOM 2015 N N . PRO A 1 256 ? -12.037 -9.454 -15.313 1.00 65.81 256 PRO A N 1
ATOM 2016 C CA . PRO A 1 256 ? -12.166 -8.000 -15.501 1.00 65.81 256 PRO A CA 1
ATOM 2017 C C . PRO A 1 256 ? -13.142 -7.322 -14.513 1.00 65.81 256 PRO A C 1
ATOM 2019 O O . PRO A 1 256 ? -13.255 -6.096 -14.477 1.00 65.81 256 PRO A O 1
ATOM 2022 N N . THR A 1 257 ? -13.839 -8.106 -13.692 1.00 85.88 257 THR A N 1
ATOM 2023 C CA . THR A 1 257 ? -14.713 -7.696 -12.601 1.00 85.88 257 THR A CA 1
ATOM 2024 C C . THR A 1 257 ? -13.976 -6.970 -11.477 1.00 85.88 257 THR A C 1
ATOM 2026 O O . THR A 1 257 ? -14.428 -5.891 -11.120 1.00 85.88 257 THR A O 1
ATOM 2029 N N . ALA A 1 258 ? -12.836 -7.447 -10.960 1.00 90.88 258 ALA A N 1
ATOM 2030 C CA . ALA A 1 258 ? -12.191 -6.814 -9.796 1.00 90.88 258 ALA A CA 1
ATOM 2031 C C . ALA A 1 258 ? -11.673 -5.394 -10.104 1.00 90.88 258 ALA A C 1
ATOM 2033 O O . ALA A 1 258 ? -11.828 -4.472 -9.305 1.00 90.88 258 ALA A O 1
ATOM 2034 N N . SER A 1 259 ? -11.151 -5.176 -11.315 1.00 91.56 259 SER A N 1
ATOM 2035 C CA . SER A 1 259 ? -10.812 -3.843 -11.828 1.00 91.56 259 SER A CA 1
ATOM 2036 C C . SER A 1 259 ? -12.023 -2.914 -11.897 1.00 91.56 259 SER A C 1
ATOM 2038 O O . SER A 1 259 ? -11.970 -1.783 -11.412 1.00 91.56 259 SER A O 1
ATOM 2040 N N . ARG A 1 260 ? -13.121 -3.385 -12.500 1.00 92.44 260 ARG A N 1
ATOM 2041 C CA . ARG A 1 260 ? -14.366 -2.612 -12.623 1.00 92.44 260 ARG A CA 1
ATOM 2042 C C . ARG A 1 260 ? -14.964 -2.307 -11.255 1.00 92.44 260 ARG A C 1
ATOM 2044 O O . ARG A 1 260 ? -15.407 -1.183 -11.029 1.00 92.44 260 ARG A O 1
ATOM 2051 N N . GLU A 1 261 ? -14.910 -3.269 -10.345 1.00 93.69 261 GLU A N 1
ATOM 2052 C CA . GLU A 1 261 ? -15.403 -3.148 -8.981 1.00 93.69 261 GLU A CA 1
ATOM 2053 C C . GLU A 1 261 ? -14.601 -2.123 -8.181 1.00 93.69 261 GLU A C 1
ATOM 2055 O O . GLU A 1 261 ? -15.175 -1.202 -7.604 1.00 93.69 261 GLU A O 1
ATOM 2060 N N . ALA A 1 262 ? -13.269 -2.183 -8.242 1.00 95.06 262 ALA A N 1
ATOM 2061 C CA . ALA A 1 262 ? -12.410 -1.187 -7.611 1.00 95.06 262 ALA A CA 1
ATOM 2062 C C . ALA A 1 262 ? -12.723 0.235 -8.115 1.00 95.06 262 ALA A C 1
ATOM 2064 O O . ALA A 1 262 ? -12.840 1.169 -7.319 1.00 95.06 262 ALA A O 1
ATOM 2065 N N . LEU A 1 263 ? -12.924 0.416 -9.426 1.00 95.25 263 LEU A N 1
ATOM 2066 C CA . LEU A 1 263 ? -13.309 1.714 -9.993 1.00 95.25 263 LEU A CA 1
ATOM 2067 C C . LEU A 1 263 ? -14.720 2.149 -9.568 1.00 95.25 263 LEU A C 1
ATOM 2069 O O . LEU A 1 263 ? -14.932 3.333 -9.293 1.00 95.25 263 LEU A O 1
ATOM 2073 N N . ARG A 1 264 ? -15.675 1.214 -9.484 1.00 95.56 264 ARG A N 1
ATOM 2074 C CA . ARG A 1 264 ? -17.032 1.459 -8.974 1.00 95.56 264 ARG A CA 1
ATOM 2075 C C . ARG A 1 264 ? -16.986 1.959 -7.532 1.00 95.56 264 ARG A C 1
ATOM 2077 O O . ARG A 1 264 ? -17.586 2.992 -7.236 1.00 95.56 264 ARG A O 1
ATOM 2084 N N . VAL A 1 265 ? -16.207 1.303 -6.676 1.00 96.12 265 VAL A N 1
ATOM 2085 C CA . VAL A 1 265 ? -15.990 1.705 -5.282 1.00 96.12 265 VAL A CA 1
ATOM 2086 C C . VAL A 1 265 ? -15.337 3.081 -5.192 1.00 96.12 265 VAL A C 1
ATOM 2088 O O . VAL A 1 265 ? -15.823 3.927 -4.445 1.00 96.12 265 VAL A O 1
ATOM 2091 N N . ILE A 1 266 ? -14.292 3.366 -5.978 1.00 96.62 266 ILE A N 1
ATOM 2092 C CA . ILE A 1 266 ? -13.651 4.696 -5.986 1.00 96.62 266 ILE A CA 1
ATOM 2093 C C . ILE A 1 266 ? -14.663 5.785 -6.351 1.00 96.62 266 ILE A C 1
ATOM 2095 O O . ILE A 1 266 ? -14.719 6.821 -5.685 1.00 96.62 266 ILE A O 1
ATOM 2099 N N . ARG A 1 267 ? -15.483 5.557 -7.385 1.00 96.19 267 ARG A N 1
ATOM 2100 C CA . ARG A 1 267 ? -16.530 6.503 -7.795 1.00 96.19 267 ARG A CA 1
ATOM 2101 C C . ARG A 1 267 ? -17.567 6.696 -6.694 1.00 96.19 267 ARG A C 1
ATOM 2103 O O . 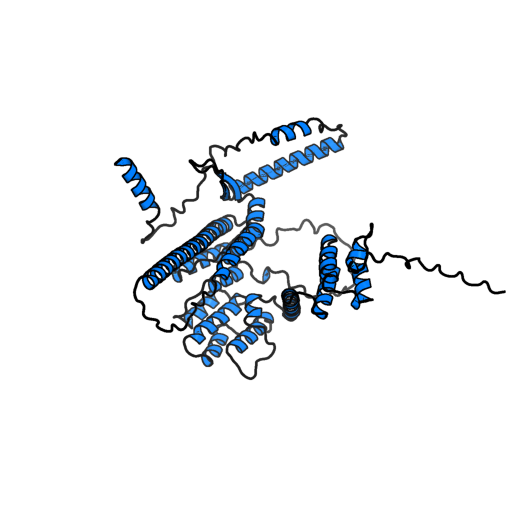ARG A 1 267 ? -17.879 7.841 -6.383 1.00 96.19 267 ARG A O 1
ATOM 2110 N N . ALA A 1 268 ? -18.044 5.613 -6.080 1.00 95.75 268 ALA A N 1
ATOM 2111 C CA . ALA A 1 268 ? -19.017 5.669 -4.992 1.00 95.75 268 ALA A CA 1
ATOM 2112 C C . ALA A 1 268 ? -18.470 6.418 -3.767 1.00 95.75 268 ALA A C 1
ATOM 2114 O O . ALA A 1 268 ? -19.157 7.276 -3.217 1.00 95.75 268 ALA A O 1
ATOM 2115 N N . PHE A 1 269 ? -17.219 6.164 -3.369 1.00 97.31 269 PHE A N 1
ATOM 2116 C CA . PHE A 1 269 ? -16.598 6.865 -2.245 1.00 97.31 269 PHE A CA 1
ATOM 2117 C C . PHE A 1 269 ? -16.362 8.347 -2.523 1.00 97.31 269 PHE A C 1
ATOM 2119 O O . PHE A 1 269 ? -16.551 9.187 -1.638 1.00 97.31 269 PHE A O 1
ATOM 2126 N N . ARG A 1 270 ? -15.995 8.683 -3.761 1.00 96.50 270 ARG A N 1
ATOM 2127 C CA . ARG A 1 270 ? -15.825 10.071 -4.184 1.00 96.50 270 ARG A CA 1
ATOM 2128 C C . ARG A 1 270 ? -17.154 10.823 -4.200 1.00 96.50 270 ARG A C 1
ATOM 2130 O O . ARG A 1 270 ? -17.194 11.943 -3.705 1.00 96.50 270 ARG A O 1
ATOM 2137 N N . SER A 1 271 ? -18.216 10.237 -4.752 1.00 96.69 271 SER A N 1
ATOM 2138 C CA . SER A 1 271 ? -19.513 10.912 -4.881 1.00 96.69 271 SER A CA 1
ATOM 2139 C C . SER A 1 271 ? -20.277 10.981 -3.560 1.00 96.69 271 SER A C 1
ATOM 2141 O O . SER A 1 271 ? -20.758 12.050 -3.200 1.00 96.69 271 SER A O 1
ATOM 2143 N N . ARG A 1 272 ? -20.353 9.873 -2.812 1.00 95.75 272 ARG A N 1
ATOM 2144 C CA . ARG A 1 272 ? -21.146 9.787 -1.573 1.00 95.75 272 ARG A CA 1
ATOM 2145 C C . ARG A 1 272 ? -20.424 10.368 -0.362 1.00 95.75 272 ARG A C 1
ATOM 2147 O O . ARG A 1 272 ? -21.043 11.057 0.437 1.00 95.75 272 ARG A O 1
ATOM 2154 N N . TYR A 1 273 ? -19.120 10.114 -0.230 1.00 94.94 273 TYR A N 1
ATOM 2155 C CA . TYR A 1 273 ? -18.365 10.465 0.982 1.00 94.94 273 TYR A CA 1
ATOM 2156 C C . TYR A 1 273 ? -17.314 11.561 0.764 1.00 94.94 273 TYR A C 1
ATOM 2158 O O . TYR A 1 273 ? -16.682 11.993 1.725 1.00 94.94 273 TYR A O 1
ATOM 2166 N N . ARG A 1 274 ? -17.105 12.027 -0.479 1.00 96.81 274 ARG A N 1
ATOM 2167 C CA . ARG A 1 274 ? -16.025 12.967 -0.852 1.00 96.81 274 ARG A CA 1
ATOM 2168 C C . ARG A 1 274 ? -14.626 12.453 -0.483 1.00 96.81 274 ARG A C 1
ATOM 2170 O O . ARG A 1 274 ? -13.713 13.230 -0.215 1.00 96.81 274 ARG A O 1
ATOM 2177 N N . ILE A 1 275 ? -14.445 11.132 -0.486 1.00 96.75 275 ILE A N 1
ATOM 2178 C CA . ILE A 1 275 ? -13.181 10.475 -0.141 1.00 96.75 275 ILE A CA 1
ATOM 2179 C C . ILE A 1 275 ? -12.465 10.066 -1.425 1.00 96.75 275 ILE A C 1
ATOM 2181 O O . ILE A 1 275 ? -13.018 9.346 -2.253 1.00 96.75 275 ILE A O 1
ATOM 2185 N N . THR A 1 276 ? -11.208 10.485 -1.570 1.00 97.06 276 THR A N 1
ATOM 2186 C CA . THR A 1 276 ? -10.329 10.052 -2.664 1.00 97.06 276 THR A CA 1
ATOM 2187 C C . THR A 1 276 ? -9.280 9.040 -2.183 1.00 97.06 276 THR A C 1
ATOM 2189 O O . THR A 1 276 ? -8.824 9.111 -1.027 1.00 97.06 276 THR A O 1
ATOM 2192 N N . PRO A 1 277 ? -8.854 8.098 -3.051 1.00 97.81 277 PRO A N 1
ATOM 2193 C CA . PRO A 1 277 ? -7.776 7.169 -2.726 1.00 97.81 277 PRO A CA 1
ATOM 2194 C C . PRO A 1 277 ? -6.493 7.905 -2.318 1.00 97.81 277 PRO A C 1
ATOM 2196 O O . PRO A 1 277 ? -6.210 9.004 -2.791 1.00 97.81 277 PRO A O 1
ATOM 2199 N N . GLY A 1 278 ? -5.729 7.319 -1.395 1.00 96.31 278 GLY A N 1
ATOM 2200 C CA . GLY A 1 278 ? -4.390 7.798 -1.036 1.00 96.31 278 GLY A CA 1
ATOM 2201 C C . GLY A 1 278 ? -3.306 7.288 -1.976 1.00 96.31 278 GLY A C 1
ATOM 2202 O O . GLY A 1 278 ? -3.542 6.371 -2.761 1.00 96.31 278 GLY A O 1
ATOM 2203 N N . LEU A 1 279 ? -2.092 7.832 -1.828 1.00 96.50 279 LEU A N 1
ATOM 2204 C CA . LEU A 1 279 ? -0.903 7.389 -2.571 1.00 96.50 279 LEU A CA 1
ATOM 2205 C C . LEU A 1 279 ? -0.709 5.870 -2.503 1.00 96.50 279 LEU A C 1
ATOM 2207 O O . LEU A 1 279 ? -0.434 5.226 -3.512 1.00 96.50 279 LEU A O 1
ATOM 2211 N N . GLU A 1 280 ? -0.897 5.282 -1.321 1.00 94.62 280 GLU A N 1
ATOM 2212 C CA . GLU A 1 280 ? -0.741 3.840 -1.133 1.00 94.62 280 GLU A CA 1
ATOM 2213 C C . GLU A 1 280 ? -1.856 3.043 -1.826 1.00 94.62 280 GLU A C 1
ATOM 2215 O O . GLU A 1 280 ? -1.586 2.021 -2.451 1.00 94.62 280 GLU A O 1
ATOM 2220 N N . SER A 1 281 ? -3.101 3.531 -1.801 1.00 96.69 281 SER A N 1
ATOM 2221 C CA . SER A 1 281 ? -4.215 2.905 -2.525 1.00 96.69 281 SER A CA 1
ATOM 2222 C C . SER A 1 281 ? -3.969 2.893 -4.035 1.00 96.69 281 SER A C 1
ATOM 2224 O O . SER A 1 281 ? -4.134 1.854 -4.672 1.00 96.69 281 SER A O 1
ATOM 2226 N N . TYR A 1 282 ? -3.501 4.008 -4.606 1.00 98.00 282 TYR A N 1
ATOM 2227 C CA . TYR A 1 282 ? -3.115 4.055 -6.018 1.00 98.00 282 TYR A CA 1
ATOM 2228 C C . TYR A 1 282 ? -1.914 3.153 -6.326 1.00 98.00 282 TYR A C 1
ATOM 2230 O O . TYR A 1 282 ? -1.873 2.538 -7.389 1.00 98.00 282 TYR A O 1
ATOM 2238 N N . ARG A 1 283 ? -0.965 2.995 -5.391 1.00 96.81 283 ARG A N 1
ATOM 2239 C CA . ARG A 1 283 ? 0.137 2.026 -5.518 1.00 96.81 283 ARG A CA 1
ATOM 2240 C C . ARG A 1 283 ? -0.380 0.596 -5.660 1.00 96.81 283 ARG A C 1
ATOM 2242 O O . ARG A 1 283 ? 0.065 -0.105 -6.565 1.00 96.81 283 ARG A O 1
ATOM 2249 N N . HIS A 1 284 ? -1.318 0.172 -4.812 1.00 95.06 284 HIS A N 1
ATOM 2250 C CA . HIS A 1 284 ? -1.934 -1.156 -4.919 1.00 95.06 284 HIS A CA 1
ATOM 2251 C C . HIS A 1 284 ? -2.718 -1.325 -6.222 1.00 95.06 284 HIS A C 1
ATOM 2253 O O . HIS A 1 284 ? -2.565 -2.348 -6.886 1.00 95.06 284 HIS A O 1
ATOM 2259 N N . LEU A 1 285 ? -3.483 -0.305 -6.623 1.00 96.38 285 LEU A N 1
ATOM 2260 C CA . LEU A 1 285 ? -4.238 -0.312 -7.875 1.00 96.38 285 LEU A CA 1
ATOM 2261 C C . LEU A 1 285 ? -3.316 -0.467 -9.096 1.00 96.38 285 LEU A C 1
ATOM 2263 O O . LEU A 1 285 ? -3.576 -1.295 -9.964 1.00 96.38 285 LEU A O 1
ATOM 2267 N N . ALA A 1 286 ? -2.197 0.264 -9.131 1.00 96.56 286 ALA A N 1
ATOM 2268 C CA . ALA A 1 286 ? -1.205 0.154 -10.198 1.00 96.56 286 ALA A CA 1
ATOM 2269 C C . ALA A 1 286 ? -0.512 -1.216 -10.205 1.00 96.56 286 ALA A C 1
ATOM 2271 O O . ALA A 1 286 ? -0.317 -1.801 -11.265 1.00 96.56 286 ALA A O 1
ATOM 2272 N N . GLN A 1 287 ? -0.147 -1.752 -9.036 1.00 95.12 287 GLN A N 1
ATOM 2273 C CA . GLN A 1 287 ? 0.479 -3.075 -8.942 1.00 95.12 287 GLN A CA 1
ATOM 2274 C C . GLN A 1 287 ? -0.432 -4.182 -9.459 1.00 95.12 287 GLN A C 1
ATOM 2276 O O . GLN A 1 287 ? 0.026 -5.014 -10.240 1.00 95.12 287 GLN A O 1
ATOM 2281 N N . TYR A 1 288 ? -1.700 -4.153 -9.054 1.00 94.38 288 TYR A N 1
ATOM 2282 C CA . TYR A 1 288 ? -2.710 -5.062 -9.569 1.00 94.38 288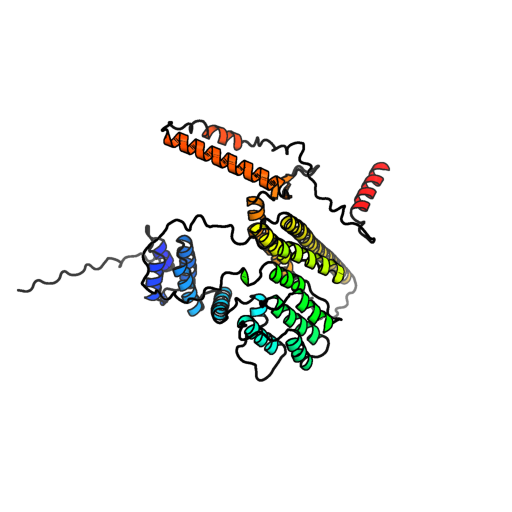 TYR A CA 1
ATOM 2283 C C . TYR A 1 288 ? -2.857 -4.908 -11.088 1.00 94.38 288 TYR A C 1
ATOM 2285 O O . TYR A 1 288 ? -2.799 -5.887 -11.825 1.00 94.38 288 TYR A O 1
ATOM 2293 N N . ALA A 1 289 ? -2.975 -3.674 -11.585 1.00 94.62 289 ALA A N 1
ATOM 2294 C CA . ALA A 1 289 ? -3.146 -3.421 -13.011 1.00 94.62 289 ALA A CA 1
ATOM 2295 C C . ALA A 1 289 ? -1.965 -3.920 -13.861 1.00 94.62 289 ALA A C 1
ATOM 2297 O O . ALA A 1 289 ? -2.177 -4.455 -14.942 1.00 94.62 289 ALA A O 1
ATOM 2298 N N . ILE A 1 290 ? -0.733 -3.796 -13.361 1.00 94.31 290 ILE A N 1
ATOM 2299 C CA . ILE A 1 290 ? 0.482 -4.304 -14.020 1.00 94.31 290 ILE A CA 1
ATOM 2300 C C . ILE A 1 290 ? 0.509 -5.833 -14.079 1.00 94.31 290 ILE A C 1
ATOM 2302 O O . ILE A 1 290 ? 0.999 -6.393 -15.056 1.00 94.31 290 ILE A O 1
ATOM 2306 N N . GLN A 1 291 ? 0.062 -6.508 -13.017 1.00 92.19 291 GLN A N 1
ATOM 2307 C CA . GLN A 1 291 ? 0.045 -7.973 -12.970 1.00 92.19 291 GLN A CA 1
ATOM 2308 C C . GLN A 1 291 ? -0.997 -8.566 -13.916 1.00 92.19 291 GLN A C 1
ATOM 2310 O O . GLN A 1 291 ? -0.768 -9.637 -14.464 1.00 92.19 291 GLN A O 1
ATOM 2315 N N . ASN A 1 292 ? -2.096 -7.843 -14.126 1.00 90.75 292 ASN A N 1
ATOM 2316 C CA . ASN A 1 292 ? -3.262 -8.318 -14.867 1.00 90.75 292 ASN A CA 1
ATOM 2317 C C . ASN A 1 292 ? -3.431 -7.637 -16.230 1.00 90.75 292 ASN A C 1
ATOM 2319 O O . ASN A 1 292 ? -4.501 -7.718 -16.824 1.00 90.75 292 ASN A O 1
ATOM 2323 N N . ASP A 1 293 ? -2.407 -6.915 -16.692 1.00 93.00 293 ASP A N 1
ATOM 2324 C CA . ASP A 1 293 ? -2.398 -6.178 -17.961 1.00 93.00 293 ASP A CA 1
ATOM 2325 C C . ASP A 1 293 ? -3.618 -5.261 -18.181 1.00 93.00 293 ASP A C 1
ATOM 2327 O O . ASP A 1 293 ? -4.087 -5.029 -19.294 1.00 93.00 293 ASP A O 1
ATOM 2331 N N . ALA A 1 294 ? -4.112 -4.663 -17.092 1.00 93.75 294 ALA A N 1
ATOM 2332 C CA . ALA A 1 294 ? -5.255 -3.756 -17.094 1.00 93.75 294 ALA A CA 1
ATOM 2333 C C . ALA A 1 294 ? -4.810 -2.300 -17.334 1.00 93.75 294 ALA A C 1
ATOM 2335 O O . ALA A 1 294 ? -4.785 -1.478 -16.411 1.00 93.75 294 ALA A O 1
ATOM 2336 N N . THR A 1 295 ? -4.459 -1.963 -18.580 1.00 94.06 295 THR A N 1
ATOM 2337 C CA . THR A 1 295 ? -3.879 -0.655 -18.951 1.00 94.06 295 THR A CA 1
ATOM 2338 C C . THR A 1 295 ? -4.715 0.544 -18.483 1.00 94.06 295 THR A C 1
ATOM 2340 O O . THR A 1 295 ? -4.158 1.502 -17.950 1.00 94.06 295 THR A O 1
ATOM 2343 N N . GLU A 1 296 ? -6.044 0.493 -18.622 1.00 92.75 296 GLU A N 1
ATOM 2344 C CA . GLU A 1 296 ? -6.954 1.582 -18.217 1.00 92.75 296 GLU A CA 1
ATOM 2345 C C . GLU A 1 296 ? -6.899 1.852 -16.708 1.00 92.75 296 GLU A C 1
ATOM 2347 O O . GLU A 1 296 ? -6.779 2.994 -16.261 1.00 92.75 296 GLU A O 1
ATOM 2352 N N . VAL A 1 297 ? -6.914 0.789 -15.900 1.00 95.00 297 VAL A N 1
ATOM 2353 C CA . VAL A 1 297 ? -6.803 0.893 -14.440 1.00 95.00 297 VAL A CA 1
ATOM 2354 C C . VAL A 1 297 ? -5.435 1.434 -14.048 1.00 95.00 297 VAL A C 1
ATOM 2356 O O . VAL A 1 297 ? -5.329 2.262 -13.142 1.00 95.00 297 VAL A O 1
ATOM 2359 N N . SER A 1 298 ? -4.385 1.011 -14.754 1.00 96.19 298 SER A N 1
ATOM 2360 C CA . SER A 1 298 ? -3.042 1.528 -14.527 1.00 96.19 298 SER A CA 1
ATOM 2361 C C . SER A 1 298 ? -2.927 3.014 -14.876 1.00 96.19 298 SER A C 1
ATOM 2363 O O . SER A 1 298 ? -2.211 3.727 -14.176 1.00 96.19 298 SER A O 1
ATOM 2365 N N . GLN A 1 299 ? -3.620 3.494 -15.912 1.00 96.56 299 GLN A N 1
ATOM 2366 C CA . GLN A 1 299 ? -3.661 4.917 -16.255 1.00 96.56 299 GLN A CA 1
ATOM 2367 C C . GLN A 1 299 ? -4.347 5.727 -15.154 1.00 96.56 299 GLN A C 1
ATOM 2369 O O . GLN A 1 299 ? -3.818 6.748 -14.718 1.00 96.56 299 GLN A O 1
ATOM 2374 N N . ILE A 1 300 ? -5.489 5.246 -14.654 1.00 96.06 300 ILE A N 1
ATOM 2375 C CA . ILE A 1 300 ? -6.208 5.884 -13.542 1.00 96.06 300 ILE A CA 1
ATOM 2376 C C . ILE A 1 300 ? -5.328 5.926 -12.291 1.00 96.06 300 ILE A C 1
ATOM 2378 O O . ILE A 1 300 ? -5.240 6.960 -11.632 1.00 96.06 300 ILE A O 1
ATOM 2382 N N . ALA A 1 301 ? -4.642 4.824 -11.980 1.00 97.50 301 ALA A N 1
ATOM 2383 C CA . ALA A 1 301 ? -3.721 4.766 -10.855 1.00 97.50 301 ALA A CA 1
ATOM 2384 C C . ALA A 1 301 ? -2.534 5.724 -11.030 1.00 97.50 301 ALA A C 1
ATOM 2386 O O . ALA A 1 301 ? -2.133 6.371 -10.068 1.00 97.50 301 ALA A O 1
ATOM 2387 N N . TRP A 1 302 ? -1.993 5.835 -12.246 1.00 97.88 302 TRP A N 1
ATOM 2388 C CA . TRP A 1 302 ? -0.902 6.748 -12.577 1.00 97.88 302 TRP A CA 1
ATOM 2389 C C . TRP A 1 302 ? -1.294 8.211 -12.366 1.00 97.88 302 TRP A C 1
ATOM 2391 O O . TRP A 1 302 ? -0.627 8.914 -11.610 1.00 97.88 302 TRP A O 1
ATOM 2401 N N . VAL A 1 303 ? -2.383 8.649 -13.003 1.00 96.94 303 VAL A N 1
ATOM 2402 C CA . VAL A 1 303 ? -2.875 10.031 -12.906 1.00 96.94 303 VAL A CA 1
ATOM 2403 C C . VAL A 1 303 ? -3.263 10.346 -11.464 1.00 96.94 303 VAL A C 1
ATOM 2405 O O . VAL A 1 303 ? -2.765 11.307 -10.886 1.00 96.94 303 VAL A O 1
ATOM 2408 N N . GLY A 1 304 ? -4.061 9.475 -10.842 1.00 96.94 304 GLY A N 1
ATOM 2409 C CA . GLY A 1 304 ? -4.527 9.674 -9.476 1.00 96.94 304 GLY A CA 1
ATOM 2410 C C . GLY A 1 304 ? -3.398 9.733 -8.444 1.00 96.94 304 GLY A C 1
ATOM 2411 O O . GLY A 1 304 ? -3.488 10.508 -7.491 1.00 96.94 304 GLY A O 1
ATOM 2412 N N . TRP A 1 305 ? -2.318 8.961 -8.627 1.00 97.75 305 TRP A N 1
ATOM 2413 C CA . TRP A 1 305 ? -1.157 9.019 -7.737 1.00 97.75 305 TRP A CA 1
ATOM 2414 C C . TRP A 1 305 ? -0.449 10.372 -7.818 1.00 97.75 305 TRP A C 1
ATOM 2416 O O . TRP A 1 305 ? -0.140 10.946 -6.775 1.00 97.75 305 TRP A O 1
ATOM 2426 N N . TRP A 1 306 ? -0.212 10.889 -9.028 1.00 96.81 306 TRP A N 1
ATOM 2427 C CA . TRP A 1 306 ? 0.441 12.187 -9.220 1.00 96.81 306 TRP A CA 1
ATOM 2428 C C . TRP A 1 306 ? -0.424 13.349 -8.737 1.00 96.81 306 TRP A C 1
ATOM 2430 O O . TRP A 1 306 ? 0.084 14.193 -8.003 1.00 96.81 306 TRP A O 1
ATOM 2440 N N . ASP A 1 307 ? -1.725 13.338 -9.033 1.00 96.19 307 ASP A N 1
ATOM 2441 C CA . ASP A 1 307 ? -2.668 14.346 -8.535 1.00 96.19 307 ASP A CA 1
ATOM 2442 C C . ASP A 1 307 ? -2.665 14.406 -7.000 1.00 96.19 307 ASP A C 1
ATOM 2444 O O . ASP A 1 307 ? -2.595 15.478 -6.396 1.00 96.19 307 ASP A O 1
ATOM 2448 N N . GLU A 1 308 ? -2.708 13.244 -6.342 1.00 95.69 308 GLU A N 1
ATOM 2449 C CA . GLU A 1 308 ? -2.656 13.163 -4.884 1.00 95.69 308 GLU A CA 1
ATOM 2450 C C . GLU A 1 308 ? -1.286 13.575 -4.331 1.00 95.69 308 GLU A C 1
ATOM 2452 O O . GLU A 1 308 ? -1.216 14.217 -3.282 1.00 95.69 308 GLU A O 1
ATOM 2457 N N . TYR A 1 309 ? -0.198 13.221 -5.017 1.00 95.44 309 TYR A N 1
ATOM 2458 C CA . TYR A 1 309 ? 1.158 13.578 -4.609 1.00 95.44 309 TYR A CA 1
ATOM 2459 C C . TYR A 1 309 ? 1.361 15.089 -4.666 1.00 95.44 309 TYR A C 1
ATOM 2461 O O . TYR A 1 309 ? 1.816 15.674 -3.685 1.00 95.44 309 TYR A O 1
ATOM 2469 N N . ASP A 1 310 ? 0.952 15.731 -5.759 1.00 93.75 310 ASP A N 1
ATOM 2470 C CA . ASP A 1 310 ? 1.039 17.179 -5.932 1.00 93.75 310 ASP A CA 1
ATOM 2471 C C . ASP A 1 310 ? 0.096 17.921 -4.981 1.00 93.75 310 ASP A C 1
ATOM 2473 O O . ASP A 1 310 ? 0.465 18.959 -4.426 1.00 93.75 310 ASP A O 1
ATOM 2477 N N . ARG A 1 311 ? -1.094 17.374 -4.698 1.00 93.88 311 ARG A N 1
ATOM 2478 C CA . ARG A 1 311 ? -1.991 17.915 -3.665 1.00 93.88 311 ARG A CA 1
ATOM 2479 C C . ARG A 1 311 ? -1.332 17.907 -2.286 1.00 93.88 311 ARG A C 1
ATOM 2481 O O . ARG A 1 311 ? -1.398 18.905 -1.573 1.00 93.88 311 ARG A O 1
ATOM 2488 N N . LEU A 1 312 ? -0.694 16.801 -1.903 1.00 91.88 312 LEU A N 1
ATOM 2489 C CA . LEU A 1 312 ? 0.011 16.704 -0.623 1.00 91.88 312 LEU A CA 1
ATOM 2490 C C . LEU A 1 312 ? 1.250 17.602 -0.596 1.00 91.88 312 LEU A C 1
ATOM 2492 O O . LEU A 1 312 ? 1.473 18.285 0.398 1.00 91.88 312 LEU A O 1
ATOM 2496 N N . ARG A 1 313 ? 2.025 17.644 -1.683 1.00 91.50 313 ARG A N 1
ATOM 2497 C CA . ARG A 1 313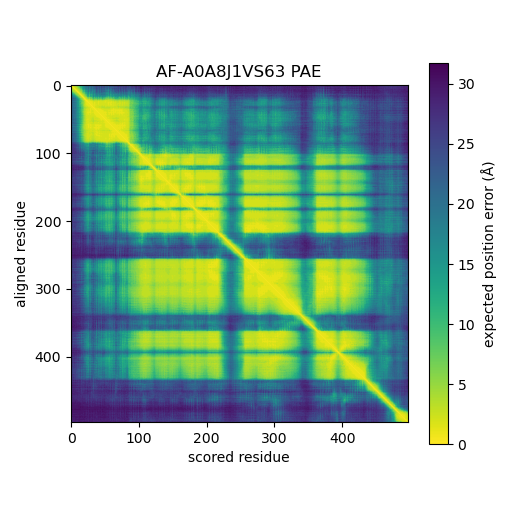 ? 3.219 18.487 -1.800 1.00 91.50 313 ARG A CA 1
ATOM 2498 C C . ARG A 1 313 ? 2.875 19.972 -1.700 1.00 91.50 313 ARG A C 1
ATOM 2500 O O . ARG A 1 313 ? 3.468 20.673 -0.894 1.00 91.50 313 ARG A O 1
ATOM 2507 N N . SER A 1 314 ? 1.869 20.427 -2.444 1.00 90.75 314 SER A N 1
ATOM 2508 C CA . SER A 1 314 ? 1.412 21.823 -2.410 1.00 90.75 314 SER A CA 1
ATOM 2509 C C . SER A 1 314 ? 0.790 22.213 -1.067 1.00 90.75 314 SER A C 1
ATOM 2511 O O . SER A 1 314 ? 0.979 23.336 -0.610 1.00 90.75 314 SER A O 1
ATOM 2513 N N . GLY A 1 315 ? 0.071 21.302 -0.401 1.00 89.12 315 GLY A N 1
ATOM 2514 C CA . GLY A 1 315 ? -0.431 21.545 0.955 1.00 89.12 315 GLY A CA 1
ATOM 2515 C C . GLY A 1 315 ? 0.702 21.757 1.958 1.00 89.12 315 GLY A C 1
ATOM 2516 O O . GLY A 1 315 ? 0.626 22.639 2.806 1.00 89.12 315 GLY A O 1
ATOM 2517 N N . VAL A 1 316 ? 1.773 20.985 1.805 1.00 86.88 316 VAL A N 1
ATOM 2518 C CA . VAL A 1 316 ? 2.975 21.076 2.628 1.00 86.88 316 VAL A CA 1
ATOM 2519 C C . VAL A 1 316 ? 3.764 22.366 2.349 1.00 86.88 316 VAL A C 1
ATOM 2521 O O . VAL A 1 316 ? 4.153 23.047 3.293 1.00 86.88 316 VAL A O 1
ATOM 2524 N N . GLU A 1 317 ? 3.939 22.746 1.081 1.00 88.31 317 GLU A N 1
ATOM 2525 C CA . GLU A 1 317 ? 4.565 24.021 0.686 1.00 88.31 317 GLU A CA 1
ATOM 2526 C C . GLU A 1 317 ? 3.798 25.224 1.274 1.00 88.31 317 GLU A C 1
ATOM 2528 O O . GLU A 1 317 ? 4.407 26.119 1.859 1.00 88.31 317 GLU A O 1
ATOM 2533 N N . LYS A 1 318 ? 2.458 25.207 1.216 1.00 90.12 318 LYS A N 1
ATOM 2534 C CA . LYS A 1 318 ? 1.600 26.247 1.815 1.00 90.12 318 LYS A CA 1
ATOM 2535 C C . LYS A 1 318 ? 1.698 26.306 3.340 1.00 90.12 318 LYS A C 1
ATOM 2537 O O . LYS A 1 318 ? 1.697 27.392 3.912 1.00 90.12 318 LYS A O 1
ATOM 2542 N N . GLU A 1 319 ? 1.755 25.154 4.009 1.00 86.56 319 GLU A N 1
ATOM 2543 C CA . GLU A 1 319 ? 1.910 25.079 5.468 1.00 86.56 319 GLU A CA 1
ATOM 2544 C C . GLU A 1 319 ? 3.276 25.639 5.905 1.00 86.56 319 GLU A C 1
ATOM 2546 O O . GLU A 1 319 ? 3.359 26.390 6.879 1.00 86.56 319 GLU A O 1
ATOM 2551 N N . GLU A 1 320 ? 4.344 25.347 5.154 1.00 87.50 320 GLU A N 1
ATOM 2552 C CA . GLU A 1 320 ? 5.661 25.945 5.389 1.00 87.50 320 GLU A CA 1
ATOM 2553 C C . GLU A 1 320 ? 5.681 27.451 5.157 1.00 87.50 320 GLU A C 1
ATOM 2555 O O . GLU A 1 320 ? 6.281 28.175 5.952 1.00 87.50 320 GLU A O 1
ATOM 2560 N N . GLU A 1 321 ? 5.042 27.928 4.092 1.00 89.56 321 GLU A N 1
ATOM 2561 C CA . GLU A 1 321 ? 4.946 29.353 3.791 1.00 89.56 321 GLU A CA 1
ATOM 2562 C C . GLU A 1 321 ? 4.188 30.101 4.893 1.00 89.56 321 GLU A C 1
ATOM 2564 O O . GLU A 1 321 ? 4.706 31.074 5.440 1.00 89.56 321 GLU A O 1
ATOM 2569 N N . ALA A 1 322 ? 3.029 29.588 5.317 1.00 87.69 322 ALA A N 1
ATOM 2570 C CA . ALA A 1 322 ? 2.270 30.146 6.434 1.00 87.69 322 ALA A CA 1
ATOM 2571 C C . ALA A 1 322 ? 3.092 30.166 7.734 1.00 87.69 322 ALA A C 1
ATOM 2573 O O . ALA A 1 322 ? 3.011 31.111 8.519 1.00 87.69 322 ALA A O 1
ATOM 2574 N N . ARG A 1 323 ? 3.930 29.146 7.965 1.00 84.56 323 ARG A N 1
ATOM 2575 C CA . ARG A 1 323 ? 4.848 29.114 9.111 1.00 84.56 323 ARG A CA 1
ATOM 2576 C C . ARG A 1 323 ? 5.934 30.183 9.005 1.00 84.56 323 ARG A C 1
ATOM 2578 O O . ARG A 1 323 ? 6.209 30.839 10.004 1.00 84.56 323 ARG A O 1
ATOM 2585 N N . ARG A 1 324 ? 6.538 30.371 7.826 1.00 90.94 324 ARG A N 1
ATOM 2586 C CA . ARG A 1 324 ? 7.535 31.434 7.595 1.00 90.94 324 ARG A CA 1
ATOM 2587 C C . ARG A 1 324 ? 6.922 32.815 7.814 1.00 90.94 324 ARG A C 1
ATOM 2589 O O . ARG A 1 324 ? 7.539 33.641 8.472 1.00 90.94 324 ARG A O 1
ATOM 2596 N N . GLN A 1 325 ? 5.693 33.030 7.347 1.00 92.38 325 GLN A N 1
ATOM 2597 C CA . GLN A 1 325 ? 4.958 34.278 7.566 1.00 92.38 325 GLN A CA 1
ATOM 2598 C C . GLN A 1 325 ? 4.677 34.526 9.057 1.00 92.38 325 GLN A C 1
ATOM 2600 O O . GLN A 1 325 ? 4.910 35.628 9.543 1.00 92.38 325 GLN A O 1
ATOM 2605 N N . ARG A 1 326 ? 4.247 33.505 9.814 1.00 92.00 326 ARG A N 1
ATOM 2606 C CA . ARG A 1 326 ? 4.051 33.618 11.274 1.00 92.00 326 ARG A CA 1
ATOM 2607 C C . ARG A 1 326 ? 5.354 33.889 12.025 1.00 92.00 326 ARG A C 1
ATOM 2609 O O . ARG A 1 326 ? 5.355 34.700 12.940 1.00 92.00 326 ARG A O 1
ATOM 2616 N N . ALA A 1 327 ? 6.445 33.228 11.639 1.00 91.50 327 ALA A N 1
ATOM 2617 C CA . ALA A 1 327 ? 7.757 33.472 12.232 1.00 91.50 327 ALA A CA 1
ATOM 2618 C C . ALA A 1 327 ? 8.212 34.920 11.991 1.00 91.50 327 ALA A C 1
ATOM 2620 O O . ALA A 1 327 ? 8.563 35.604 12.942 1.00 91.50 327 ALA A O 1
ATOM 2621 N N . ALA A 1 328 ? 8.081 35.415 10.756 1.00 92.94 328 ALA A N 1
ATOM 2622 C CA . ALA A 1 328 ? 8.414 36.796 10.419 1.00 92.94 328 ALA A CA 1
ATOM 2623 C C . ALA A 1 328 ? 7.563 37.824 11.193 1.00 92.94 328 ALA A C 1
ATOM 2625 O O . ALA A 1 328 ? 8.089 38.835 11.645 1.00 92.94 328 ALA A O 1
ATOM 2626 N N . LEU A 1 329 ? 6.263 37.564 11.386 1.00 92.88 329 LEU A N 1
ATOM 2627 C CA . LEU A 1 329 ? 5.396 38.427 12.200 1.00 92.88 329 LEU A CA 1
ATOM 2628 C C . LEU A 1 329 ? 5.811 38.443 13.677 1.00 92.88 329 LEU A C 1
ATOM 2630 O O . LEU A 1 329 ? 5.846 39.511 14.284 1.00 92.88 329 LEU A O 1
ATOM 2634 N N . ASN A 1 330 ? 6.155 37.284 14.243 1.00 89.75 330 ASN A N 1
ATOM 2635 C CA . ASN A 1 330 ? 6.638 37.199 15.621 1.00 89.75 330 ASN A CA 1
ATOM 2636 C C . ASN A 1 330 ? 7.977 37.930 15.797 1.00 89.75 330 ASN A C 1
ATOM 2638 O O . ASN A 1 330 ? 8.172 38.607 16.804 1.00 89.75 330 ASN A O 1
ATOM 2642 N N . ASP A 1 331 ? 8.881 37.839 14.819 1.00 90.81 331 ASP A N 1
ATOM 2643 C CA . ASP A 1 331 ? 10.156 38.560 14.850 1.00 90.81 331 ASP A CA 1
ATOM 2644 C C . ASP A 1 331 ? 9.934 40.082 14.821 1.00 90.81 331 ASP A C 1
ATOM 2646 O O . ASP A 1 331 ? 10.537 40.806 15.612 1.00 90.81 331 ASP A O 1
ATOM 2650 N N . LEU A 1 332 ? 8.997 40.573 13.999 1.00 90.06 332 LEU A N 1
ATOM 2651 C CA . LEU A 1 332 ? 8.610 41.991 13.987 1.00 90.06 332 LEU A CA 1
ATOM 2652 C C . LEU A 1 332 ? 8.005 42.447 15.325 1.00 90.06 332 LEU A C 1
ATOM 2654 O O . LEU A 1 332 ? 8.298 43.552 15.782 1.00 90.06 332 LEU A O 1
ATOM 2658 N N . GLN A 1 333 ? 7.196 41.607 15.978 1.00 87.38 333 GLN A N 1
ATOM 2659 C CA . GLN A 1 333 ? 6.652 41.909 17.307 1.00 87.38 333 GLN A CA 1
ATOM 2660 C C . GLN A 1 333 ? 7.747 41.985 18.376 1.00 87.38 333 GLN A C 1
ATOM 2662 O O . GLN A 1 333 ? 7.704 42.888 19.209 1.00 87.38 333 GLN A O 1
ATOM 2667 N N . ARG A 1 334 ? 8.754 41.098 18.334 1.00 82.06 334 ARG A N 1
ATOM 2668 C CA . ARG A 1 334 ? 9.901 41.159 19.259 1.00 82.06 334 ARG A CA 1
ATOM 2669 C C . ARG A 1 334 ? 10.692 42.453 19.091 1.00 82.06 334 ARG A C 1
ATOM 2671 O O . ARG A 1 334 ? 10.967 43.108 20.088 1.00 82.06 334 ARG A O 1
ATOM 2678 N N . VAL A 1 335 ? 10.972 42.860 17.851 1.00 83.31 335 VAL A N 1
ATOM 2679 C CA . VAL A 1 335 ? 11.658 44.136 17.575 1.00 83.31 335 VAL A CA 1
ATOM 2680 C C . VAL A 1 335 ? 10.827 45.329 18.065 1.00 83.31 335 VAL A C 1
ATOM 2682 O O . VAL A 1 335 ? 11.376 46.278 18.615 1.00 83.31 335 VAL A O 1
ATOM 2685 N N . SER A 1 336 ? 9.498 45.280 17.932 1.00 80.62 336 SER A N 1
ATOM 2686 C CA . SER A 1 336 ? 8.620 46.348 18.427 1.00 80.62 336 SER A CA 1
ATOM 2687 C C . SER A 1 336 ? 8.598 46.465 19.958 1.00 80.62 336 SER A C 1
ATOM 2689 O O . SER A 1 336 ? 8.419 47.571 20.461 1.00 80.62 336 SER A O 1
ATOM 2691 N N . LEU A 1 337 ? 8.758 45.356 20.688 1.00 72.50 337 LEU A N 1
ATOM 2692 C CA . LEU A 1 337 ? 8.856 45.335 22.155 1.00 72.50 337 LEU A CA 1
ATOM 2693 C C . LEU A 1 337 ? 10.213 45.852 22.652 1.00 72.50 337 LEU A C 1
ATOM 2695 O O . LEU A 1 337 ? 10.281 46.478 23.702 1.00 72.50 337 LEU A O 1
ATOM 2699 N N . GLU A 1 338 ? 11.281 45.648 21.883 1.00 71.19 338 GLU A N 1
ATOM 2700 C CA . GLU A 1 338 ? 12.636 46.082 22.248 1.00 71.19 338 GLU A CA 1
ATOM 2701 C C . GLU A 1 338 ? 12.828 47.610 22.152 1.00 71.19 338 GLU A C 1
ATOM 2703 O O . GLU A 1 338 ? 13.683 48.172 22.831 1.00 71.19 338 GLU A O 1
ATOM 2708 N N . TYR A 1 339 ? 11.991 48.305 21.371 1.00 69.12 339 TYR A N 1
ATOM 2709 C CA . TYR A 1 339 ? 12.040 49.766 21.198 1.00 69.12 339 TYR A CA 1
ATOM 2710 C C . TYR A 1 339 ? 10.944 50.540 21.952 1.00 69.12 339 TYR A C 1
ATOM 2712 O O . TYR A 1 339 ? 10.899 51.769 21.871 1.00 69.12 339 TYR A O 1
ATOM 2720 N N . GLY A 1 340 ? 10.066 49.859 22.697 1.00 61.22 340 GLY A N 1
ATOM 2721 C CA . GLY A 1 340 ? 8.944 50.487 23.392 1.00 61.22 340 GLY A CA 1
ATOM 2722 C C . GLY A 1 340 ? 8.735 49.939 24.800 1.00 61.22 340 GLY A C 1
ATOM 2723 O O . GLY A 1 340 ? 8.115 48.896 24.958 1.00 61.22 340 GLY A O 1
ATOM 2724 N N . SER A 1 341 ? 9.141 50.721 25.806 1.00 55.84 341 SER A N 1
ATOM 2725 C CA . SER A 1 341 ? 8.895 50.591 27.259 1.00 55.84 341 SER A CA 1
ATOM 2726 C C . SER A 1 341 ? 9.933 49.825 28.105 1.00 55.84 341 SER A C 1
ATOM 2728 O O . SER A 1 341 ? 10.073 48.609 28.053 1.00 55.84 341 SER A O 1
ATOM 2730 N N . GLU A 1 342 ? 10.610 50.581 28.976 1.00 56.28 342 GLU A N 1
ATOM 2731 C CA . GLU A 1 342 ? 11.581 50.150 29.997 1.00 56.28 342 GLU A CA 1
ATOM 2732 C C . GLU A 1 342 ? 10.941 49.464 31.226 1.00 56.28 342 GLU A C 1
ATOM 2734 O O . GLU A 1 342 ? 11.414 49.624 32.351 1.00 56.28 342 GLU A O 1
ATOM 2739 N N . THR A 1 343 ? 9.857 48.701 31.072 1.00 57.53 343 THR A N 1
ATOM 2740 C CA . THR A 1 343 ? 9.238 48.011 32.221 1.00 57.53 343 THR A CA 1
ATOM 2741 C C . THR A 1 343 ? 9.595 46.524 32.247 1.00 57.53 343 THR A C 1
ATOM 2743 O O . THR A 1 343 ? 9.105 45.770 31.407 1.00 57.53 343 THR A O 1
ATOM 2746 N N . PRO A 1 344 ? 10.410 46.062 33.219 1.00 51.78 344 PRO A N 1
ATOM 2747 C CA . PRO A 1 344 ? 10.815 44.669 33.336 1.00 51.78 344 PRO A CA 1
ATOM 2748 C C . PRO A 1 344 ? 9.688 43.862 33.992 1.00 51.78 344 PRO A C 1
ATOM 2750 O O . PRO A 1 344 ? 9.655 43.671 35.209 1.00 51.78 344 PRO A O 1
ATOM 2753 N N . LEU A 1 345 ? 8.740 43.386 33.189 1.00 54.75 345 LEU A N 1
ATOM 2754 C CA . LEU A 1 345 ? 7.823 42.332 33.612 1.00 54.75 345 LEU A CA 1
ATOM 2755 C C . LEU A 1 345 ? 8.541 40.984 33.482 1.00 54.75 345 LEU A C 1
ATOM 2757 O O . LEU A 1 345 ? 9.071 40.627 32.435 1.00 54.75 345 LEU A O 1
ATOM 2761 N N . LYS A 1 346 ? 8.625 40.272 34.610 1.00 56.06 346 LYS A N 1
ATOM 2762 C CA . LYS A 1 346 ? 9.179 38.920 34.722 1.00 56.06 346 LYS A CA 1
ATOM 2763 C C . LYS A 1 346 ? 8.304 37.956 33.920 1.00 56.06 346 LYS A C 1
ATOM 2765 O O . LYS A 1 346 ? 7.345 37.413 34.458 1.00 56.06 346 LYS A O 1
ATOM 2770 N N . ASP A 1 347 ? 8.647 37.758 32.656 1.00 51.28 347 ASP A N 1
ATOM 2771 C CA . ASP A 1 347 ? 7.971 36.801 31.793 1.00 51.28 347 ASP A CA 1
ATOM 2772 C C . ASP A 1 347 ? 8.446 35.372 32.080 1.00 51.28 347 ASP A C 1
ATOM 2774 O O . ASP A 1 347 ? 9.611 35.009 31.893 1.00 51.28 347 ASP A O 1
ATOM 2778 N N . GLU A 1 348 ? 7.498 34.545 32.519 1.00 60.31 348 GLU A N 1
ATOM 2779 C CA . GLU A 1 348 ? 7.545 33.096 32.374 1.00 60.31 348 GLU A CA 1
ATOM 2780 C C . GLU A 1 348 ? 7.769 32.766 30.893 1.00 60.31 348 GLU A C 1
ATOM 2782 O O . GLU A 1 348 ? 6.891 32.944 30.048 1.00 60.31 348 GLU A O 1
ATOM 2787 N N . GLN A 1 349 ? 8.971 32.282 30.577 1.00 49.09 349 GLN A N 1
ATOM 2788 C CA . GLN A 1 349 ? 9.320 31.726 29.276 1.00 49.09 349 GLN A CA 1
ATOM 2789 C C . GLN A 1 349 ? 8.466 30.484 28.994 1.00 49.09 349 GLN A C 1
ATOM 2791 O O . GLN A 1 349 ? 8.887 29.346 29.203 1.00 49.09 349 GLN A O 1
ATOM 2796 N N . VAL A 1 350 ? 7.258 30.685 28.477 1.00 53.88 350 VAL A N 1
ATOM 2797 C CA . VAL A 1 350 ? 6.528 29.628 27.785 1.00 53.88 350 VAL A CA 1
ATOM 2798 C C . VAL A 1 350 ? 7.164 29.508 26.406 1.00 53.88 350 VAL A C 1
ATOM 2800 O O . VAL A 1 350 ? 6.719 30.129 25.442 1.00 53.88 350 VAL A O 1
ATOM 2803 N N . GLU A 1 351 ? 8.255 28.741 26.311 1.00 55.72 351 GLU A N 1
ATOM 2804 C CA . GLU A 1 351 ? 8.772 28.325 25.010 1.00 55.72 351 GLU A CA 1
ATOM 2805 C C . GLU A 1 351 ? 7.618 27.670 24.239 1.00 55.72 351 GLU A C 1
ATOM 2807 O O . GLU A 1 351 ? 7.060 26.665 24.703 1.00 55.72 351 GLU A O 1
ATOM 2812 N N . PRO A 1 352 ? 7.224 28.199 23.068 1.00 54.72 352 PRO A N 1
ATOM 2813 C CA . PRO A 1 352 ? 6.262 27.509 22.239 1.00 54.72 352 PRO A CA 1
ATOM 2814 C C . PRO A 1 352 ? 6.918 26.191 21.836 1.00 54.72 352 PRO A C 1
ATOM 2816 O O . PRO A 1 352 ? 7.836 26.177 21.012 1.00 54.72 352 PRO A O 1
ATOM 2819 N N . LYS A 1 353 ? 6.456 25.083 22.435 1.00 51.97 353 LYS A N 1
ATOM 2820 C CA . LYS A 1 353 ? 6.757 23.717 21.997 1.00 51.97 353 LYS A CA 1
ATOM 2821 C C . LYS A 1 353 ? 6.378 23.621 20.526 1.00 51.97 353 LYS A C 1
ATOM 2823 O O . LYS A 1 353 ? 5.253 23.298 20.155 1.00 51.97 353 LYS A O 1
ATOM 2828 N N . THR A 1 354 ? 7.340 23.925 19.671 1.00 50.12 354 THR A N 1
ATOM 2829 C CA . THR A 1 354 ? 7.294 23.708 18.237 1.00 50.12 354 THR A CA 1
ATOM 2830 C C . THR A 1 354 ? 7.503 22.216 18.033 1.00 50.12 354 THR A C 1
ATOM 2832 O O . THR A 1 354 ? 8.549 21.773 17.574 1.00 50.12 354 THR A O 1
ATOM 2835 N N . GLU A 1 355 ? 6.521 21.405 18.440 1.00 49.47 355 GLU A N 1
ATOM 2836 C CA . GLU A 1 355 ? 6.524 19.981 18.134 1.00 49.47 355 GLU A CA 1
ATOM 2837 C C . GLU A 1 355 ? 6.572 19.821 16.615 1.00 49.47 355 GLU A C 1
ATOM 2839 O O . GLU A 1 355 ? 5.715 20.260 15.846 1.00 49.47 355 GLU A O 1
ATOM 2844 N N . ILE A 1 356 ? 7.702 19.286 16.185 1.00 46.91 356 ILE A N 1
ATOM 2845 C CA . ILE A 1 356 ? 8.248 19.493 14.864 1.00 46.91 356 ILE A CA 1
ATOM 2846 C C . ILE A 1 356 ? 7.473 18.629 13.858 1.00 46.91 356 ILE A C 1
ATOM 2848 O O . ILE A 1 356 ? 7.597 17.403 13.844 1.00 46.91 356 ILE A O 1
ATOM 2852 N N . LEU A 1 357 ? 6.762 19.272 12.923 1.00 48.50 357 LEU A N 1
ATOM 2853 C CA . LEU A 1 357 ? 6.117 18.691 11.725 1.00 48.50 357 LEU A CA 1
ATOM 2854 C C . LEU A 1 357 ? 7.077 17.939 10.764 1.00 48.50 357 LEU A C 1
ATOM 2856 O O . LEU A 1 357 ? 6.654 17.451 9.711 1.00 48.50 357 LEU A O 1
ATOM 2860 N N . ASN A 1 358 ? 8.347 17.746 11.146 1.00 49.00 358 ASN A N 1
ATOM 2861 C CA . ASN A 1 358 ? 9.376 16.969 10.437 1.00 49.00 358 ASN A CA 1
ATOM 2862 C C . ASN A 1 358 ? 8.938 15.533 10.098 1.00 49.00 358 ASN A C 1
ATOM 2864 O O . ASN A 1 358 ? 9.528 14.896 9.219 1.00 49.00 358 ASN A O 1
ATOM 2868 N N . PHE A 1 359 ? 7.902 15.007 10.755 1.00 48.25 359 PHE A N 1
ATOM 2869 C CA . PHE A 1 359 ? 7.350 13.695 10.433 1.00 48.25 359 PHE A CA 1
ATOM 2870 C C . PHE A 1 359 ? 6.702 13.633 9.039 1.00 48.25 359 PHE A C 1
ATOM 2872 O O . PHE A 1 359 ? 6.869 12.625 8.352 1.00 48.25 359 PHE A O 1
ATOM 2879 N N . ARG A 1 360 ? 6.024 14.686 8.552 1.00 52.25 360 ARG A N 1
ATOM 2880 C CA . ARG A 1 360 ? 5.236 14.597 7.301 1.00 52.25 360 ARG A CA 1
ATOM 2881 C C . ARG A 1 360 ? 6.100 14.503 6.033 1.00 52.25 360 ARG A C 1
ATOM 2883 O O . ARG A 1 360 ? 5.803 13.693 5.152 1.00 52.25 360 ARG A O 1
ATOM 2890 N N . PHE A 1 361 ? 7.216 15.230 5.967 1.00 50.69 361 PHE A N 1
ATOM 2891 C CA . PHE A 1 361 ? 8.110 15.245 4.796 1.00 50.69 361 PHE A CA 1
ATOM 2892 C C . PHE A 1 361 ? 8.841 13.924 4.559 1.00 50.69 361 PHE A C 1
ATOM 2894 O O . PHE A 1 361 ? 8.952 13.461 3.419 1.00 50.69 361 PHE A O 1
ATOM 2901 N N . ARG A 1 362 ? 9.303 13.272 5.637 1.00 60.56 362 ARG A N 1
ATOM 2902 C CA . ARG A 1 362 ? 9.990 11.973 5.539 1.00 60.56 362 ARG A CA 1
ATOM 2903 C C . ARG A 1 362 ? 9.102 10.914 4.890 1.00 60.56 362 ARG A C 1
ATOM 2905 O O . ARG A 1 362 ? 9.607 10.039 4.185 1.00 60.56 362 ARG A O 1
ATOM 2912 N N . HIS A 1 363 ? 7.787 11.006 5.077 1.00 78.12 363 HIS A N 1
ATOM 2913 C CA . HIS A 1 363 ? 6.855 10.050 4.498 1.00 78.12 363 HIS A CA 1
ATOM 2914 C C . HIS A 1 363 ? 6.634 10.266 2.996 1.00 78.12 363 HIS A C 1
ATOM 2916 O O . HIS A 1 363 ? 6.657 9.276 2.266 1.00 78.12 363 HIS A O 1
ATOM 2922 N N . LEU A 1 364 ? 6.514 11.505 2.499 1.00 88.19 364 LEU A N 1
ATOM 2923 C CA . LEU A 1 364 ? 6.318 11.760 1.060 1.00 88.19 364 LEU A CA 1
ATOM 2924 C C . LEU A 1 364 ? 7.501 11.281 0.208 1.00 88.19 364 LEU A C 1
ATOM 2926 O O . LEU A 1 364 ? 7.294 10.612 -0.807 1.00 88.19 364 LEU A O 1
ATOM 2930 N N . GLY A 1 365 ? 8.739 11.529 0.650 1.00 89.19 365 GLY A N 1
ATOM 2931 C CA . GLY A 1 365 ? 9.935 11.026 -0.036 1.00 89.19 365 GLY A CA 1
ATOM 2932 C C . GLY A 1 365 ? 9.979 9.494 -0.097 1.00 89.19 365 GLY A C 1
ATOM 2933 O O . GLY A 1 365 ? 10.236 8.910 -1.151 1.00 89.19 365 GLY A O 1
ATOM 2934 N N . GLN A 1 366 ? 9.645 8.815 1.006 1.00 89.81 366 GLN A N 1
ATOM 2935 C CA . GLN A 1 366 ? 9.554 7.349 1.038 1.00 89.81 366 GLN A CA 1
ATOM 2936 C C . GLN A 1 366 ? 8.425 6.800 0.156 1.00 89.81 366 GLN A C 1
ATOM 2938 O O . GLN A 1 366 ? 8.580 5.727 -0.430 1.00 89.81 366 GLN A O 1
ATOM 2943 N N . GLN A 1 367 ? 7.289 7.496 0.068 1.00 91.38 367 GLN A N 1
ATOM 2944 C CA . GLN A 1 367 ? 6.183 7.112 -0.813 1.00 91.38 367 GLN A CA 1
ATOM 2945 C C . GLN A 1 367 ? 6.581 7.246 -2.287 1.00 91.38 367 GLN A C 1
ATOM 2947 O O . GLN A 1 367 ? 6.370 6.310 -3.058 1.00 91.38 367 GLN A O 1
ATOM 2952 N N . PHE A 1 368 ? 7.255 8.338 -2.664 1.00 93.62 368 PHE A N 1
ATOM 2953 C CA . PHE A 1 368 ? 7.798 8.508 -4.013 1.00 93.62 368 PHE A CA 1
ATOM 2954 C C . PHE A 1 368 ? 8.825 7.424 -4.362 1.00 93.62 368 PHE A C 1
ATOM 2956 O O . PHE A 1 368 ? 8.744 6.815 -5.426 1.00 93.62 368 PHE A O 1
ATOM 2963 N N . LEU A 1 369 ? 9.758 7.114 -3.455 1.00 91.56 369 LEU A N 1
ATOM 2964 C CA . LEU A 1 369 ? 10.735 6.041 -3.671 1.00 91.56 369 LEU A CA 1
ATOM 2965 C C . LEU A 1 369 ? 10.062 4.674 -3.854 1.00 91.56 369 LEU A C 1
ATOM 2967 O O . LEU A 1 369 ? 10.462 3.911 -4.736 1.00 91.56 369 LEU A O 1
ATOM 2971 N N . ARG A 1 370 ? 9.028 4.364 -3.058 1.00 90.00 370 ARG A N 1
ATOM 2972 C CA . ARG A 1 370 ? 8.236 3.133 -3.212 1.00 90.00 370 ARG A CA 1
ATOM 2973 C C . ARG A 1 370 ? 7.534 3.086 -4.563 1.00 90.00 370 ARG A C 1
ATOM 2975 O O . ARG A 1 370 ? 7.657 2.081 -5.258 1.00 90.00 370 ARG A O 1
ATOM 2982 N N . TRP A 1 371 ? 6.861 4.163 -4.955 1.00 95.50 371 TRP A N 1
ATOM 2983 C CA . TRP A 1 371 ? 6.208 4.275 -6.258 1.00 95.50 371 TRP A CA 1
ATOM 2984 C C . TRP A 1 371 ? 7.203 4.104 -7.412 1.00 95.50 371 TRP A C 1
ATOM 2986 O O . TRP A 1 371 ? 7.032 3.236 -8.269 1.00 95.50 371 TRP A O 1
ATOM 2996 N N . ARG A 1 372 ? 8.315 4.844 -7.385 1.00 95.25 372 ARG A N 1
ATOM 2997 C CA . ARG A 1 372 ? 9.379 4.773 -8.392 1.00 95.25 372 ARG A CA 1
ATOM 2998 C C . ARG A 1 372 ? 9.933 3.361 -8.552 1.00 95.25 372 ARG A C 1
ATOM 3000 O O . ARG A 1 372 ? 10.014 2.841 -9.664 1.00 95.25 372 ARG A O 1
ATOM 3007 N N . ASN A 1 373 ? 10.313 2.736 -7.441 1.00 90.50 373 ASN A N 1
ATOM 3008 C CA . ASN A 1 373 ? 11.010 1.456 -7.478 1.00 90.50 373 ASN A CA 1
ATOM 3009 C C . ASN A 1 373 ? 10.054 0.285 -7.763 1.00 90.50 373 ASN A C 1
ATOM 3011 O O . ASN A 1 373 ? 10.432 -0.645 -8.470 1.00 90.50 373 ASN A O 1
ATOM 3015 N N . GLN A 1 374 ? 8.827 0.312 -7.231 1.00 92.00 374 GLN A N 1
ATOM 3016 C CA . GLN A 1 374 ? 7.905 -0.828 -7.317 1.00 92.00 374 GLN A CA 1
ATOM 3017 C C . GLN A 1 374 ? 6.905 -0.741 -8.471 1.00 92.00 374 GLN A C 1
ATOM 3019 O O . GLN A 1 374 ? 6.434 -1.785 -8.922 1.00 92.00 374 GLN A O 1
ATOM 3024 N N . VAL A 1 375 ? 6.556 0.470 -8.914 1.00 96.44 375 VAL A N 1
ATOM 3025 C CA . VAL A 1 375 ? 5.524 0.713 -9.930 1.00 96.44 375 VAL A CA 1
ATOM 3026 C C . VAL A 1 375 ? 6.157 1.256 -11.207 1.00 96.44 375 VAL A C 1
ATOM 3028 O O . VAL A 1 375 ? 6.100 0.581 -12.231 1.00 96.44 375 VAL A O 1
ATOM 3031 N N . MET A 1 376 ? 6.841 2.405 -11.160 1.00 97.06 376 MET A N 1
ATOM 3032 C CA . MET A 1 376 ? 7.341 3.067 -12.379 1.00 97.06 376 MET A CA 1
ATOM 3033 C C . MET A 1 376 ? 8.303 2.191 -13.188 1.00 97.06 376 MET A C 1
ATOM 3035 O O . MET A 1 376 ? 8.186 2.109 -14.406 1.00 97.06 376 MET A O 1
ATOM 3039 N N . SER A 1 377 ? 9.225 1.491 -12.520 1.00 94.06 377 SER A N 1
ATOM 3040 C CA . SER A 1 377 ? 10.142 0.559 -13.195 1.00 94.06 377 SER A CA 1
ATOM 3041 C C . SER A 1 377 ? 9.391 -0.529 -13.980 1.00 94.06 377 SER A C 1
ATOM 3043 O O . SER A 1 377 ? 9.742 -0.837 -15.120 1.00 94.06 377 SER A O 1
ATOM 3045 N N . LYS A 1 378 ? 8.304 -1.062 -13.407 1.00 96.31 378 LYS A N 1
ATOM 3046 C CA . LYS A 1 378 ? 7.479 -2.098 -14.040 1.00 96.31 378 LYS A CA 1
ATOM 3047 C C . LYS A 1 378 ? 6.626 -1.539 -15.180 1.00 96.31 378 LYS A C 1
ATOM 3049 O O . LYS A 1 378 ? 6.597 -2.143 -16.246 1.00 96.31 378 LYS A O 1
ATOM 3054 N N . LEU A 1 379 ? 6.014 -0.366 -14.990 1.00 97.25 379 LEU A N 1
ATOM 3055 C CA . LEU A 1 379 ? 5.280 0.346 -16.046 1.00 97.25 379 LEU A CA 1
ATOM 3056 C C . LEU A 1 379 ? 6.177 0.632 -17.254 1.00 97.25 379 LEU A C 1
ATOM 3058 O O . LEU A 1 379 ? 5.784 0.399 -18.392 1.00 97.25 379 LEU A O 1
ATOM 3062 N N . ARG A 1 380 ? 7.417 1.069 -17.005 1.00 96.31 380 ARG A N 1
ATOM 3063 C CA . ARG A 1 380 ? 8.418 1.270 -18.057 1.00 96.31 380 ARG A CA 1
ATOM 3064 C C . ARG A 1 380 ? 8.773 -0.047 -18.744 1.00 96.31 380 ARG A C 1
ATOM 3066 O O . ARG A 1 380 ? 8.877 -0.086 -19.962 1.00 96.31 380 ARG A O 1
ATOM 3073 N N . GLY A 1 381 ? 8.937 -1.131 -17.984 1.00 94.12 381 GLY A N 1
ATOM 3074 C CA . GLY A 1 381 ? 9.200 -2.466 -18.535 1.00 94.12 381 GLY A CA 1
ATOM 3075 C C . GLY A 1 381 ? 8.076 -3.003 -19.434 1.00 94.12 381 GLY A C 1
ATOM 3076 O O . GLY A 1 381 ? 8.359 -3.753 -20.375 1.00 94.12 381 GLY A O 1
ATOM 3077 N N . LYS A 1 382 ? 6.829 -2.592 -19.163 1.00 94.88 382 LYS A N 1
ATOM 3078 C CA . LYS A 1 382 ? 5.641 -2.825 -20.003 1.00 94.88 382 LYS A CA 1
ATOM 3079 C C . LYS A 1 382 ? 5.529 -1.849 -21.185 1.00 94.88 382 LYS A C 1
ATOM 3081 O O . LYS A 1 382 ? 4.749 -2.093 -22.088 1.00 94.88 382 LYS A O 1
ATOM 3086 N N . GLY A 1 383 ? 6.310 -0.768 -21.209 1.00 96.25 383 GLY A N 1
ATOM 3087 C CA . GLY A 1 383 ? 6.226 0.274 -22.238 1.00 96.25 383 GLY A CA 1
ATOM 3088 C C . GLY A 1 383 ? 5.105 1.295 -22.015 1.00 96.25 383 GLY A C 1
ATOM 3089 O O . GLY A 1 383 ? 4.947 2.199 -22.824 1.00 96.25 383 GLY A O 1
ATOM 3090 N N . TRP A 1 384 ? 4.349 1.212 -20.915 1.00 97.50 384 TRP A N 1
ATOM 3091 C CA . TRP A 1 384 ? 3.217 2.116 -20.657 1.00 97.50 384 TRP A CA 1
ATOM 3092 C C . TRP A 1 384 ? 3.635 3.529 -20.258 1.00 97.50 384 TRP A C 1
ATOM 3094 O O . TRP A 1 384 ? 2.824 4.448 -20.355 1.00 97.50 384 TRP A O 1
ATOM 3104 N N . ILE A 1 385 ? 4.875 3.711 -19.802 1.00 97.50 385 ILE A N 1
ATOM 3105 C CA . ILE A 1 385 ? 5.450 5.029 -19.523 1.00 97.50 385 ILE A CA 1
ATOM 3106 C C . ILE A 1 385 ? 6.843 5.153 -20.130 1.00 97.50 385 ILE A C 1
ATOM 3108 O O . ILE A 1 385 ? 7.602 4.182 -20.188 1.00 97.50 385 ILE A O 1
ATOM 3112 N N . GLU A 1 386 ? 7.211 6.377 -20.484 1.00 96.50 386 GLU A N 1
ATOM 3113 C CA . GLU A 1 386 ? 8.541 6.719 -20.977 1.00 96.50 386 GLU A CA 1
ATOM 3114 C C . GLU A 1 386 ? 9.062 7.982 -20.293 1.00 96.50 386 GLU A C 1
ATOM 3116 O O . GLU A 1 386 ? 8.295 8.844 -19.863 1.00 96.50 386 GLU A O 1
ATOM 3121 N N . ARG A 1 387 ? 10.387 8.063 -20.143 1.00 95.56 387 ARG A N 1
ATOM 3122 C CA . ARG A 1 387 ? 11.052 9.253 -19.622 1.00 95.56 387 ARG A CA 1
ATOM 3123 C C . ARG A 1 387 ? 11.473 10.112 -20.806 1.00 95.56 387 ARG A C 1
ATOM 3125 O O . ARG A 1 387 ? 12.332 9.685 -21.568 1.00 95.56 387 ARG A O 1
ATOM 3132 N N . VAL A 1 388 ? 10.896 11.300 -20.918 1.00 94.81 388 VAL A N 1
ATOM 3133 C CA . VAL A 1 388 ? 11.155 12.254 -22.000 1.00 94.81 388 VAL A CA 1
ATOM 3134 C C . VAL A 1 388 ? 11.819 13.501 -21.428 1.00 94.81 388 VAL A C 1
ATOM 3136 O O . VAL A 1 388 ? 11.493 13.952 -20.327 1.00 94.81 388 VAL A O 1
ATOM 3139 N N . GLU A 1 389 ? 12.790 14.037 -22.158 1.00 94.12 389 GLU A N 1
ATOM 3140 C CA . GLU A 1 389 ? 13.362 15.353 -21.884 1.00 94.12 389 GLU A CA 1
ATOM 3141 C C . GLU A 1 389 ? 12.465 16.408 -22.525 1.00 94.12 389 GLU A C 1
ATOM 3143 O O . GLU A 1 389 ? 12.318 16.465 -23.743 1.00 94.12 389 GLU A O 1
ATOM 3148 N N . VAL A 1 390 ? 11.809 17.203 -21.683 1.00 91.38 390 VAL A N 1
ATOM 3149 C CA . VAL A 1 390 ? 10.960 18.305 -22.121 1.00 91.38 390 VAL A CA 1
ATOM 3150 C C . VAL A 1 390 ? 11.763 19.588 -21.959 1.00 91.38 390 VAL A C 1
ATOM 3152 O O . VAL A 1 390 ? 12.181 19.930 -20.850 1.00 91.38 390 VAL A O 1
ATOM 3155 N N . MET A 1 391 ? 11.984 20.286 -23.071 1.00 87.56 391 MET A N 1
ATOM 3156 C CA . MET A 1 391 ? 12.551 21.633 -23.068 1.00 87.56 391 MET A CA 1
ATOM 3157 C C . MET A 1 391 ? 11.464 22.587 -22.571 1.00 87.56 391 MET A C 1
ATOM 3159 O O . MET A 1 391 ? 10.423 22.732 -23.218 1.00 87.56 391 MET A O 1
ATOM 3163 N N . ALA A 1 392 ? 11.660 23.191 -21.399 1.00 81.88 392 ALA A N 1
ATOM 3164 C CA . ALA A 1 392 ? 10.758 24.233 -20.931 1.00 81.88 392 ALA A CA 1
ATOM 3165 C C . ALA A 1 392 ? 10.888 25.437 -21.877 1.00 81.88 392 ALA A C 1
ATOM 3167 O O . ALA A 1 392 ? 11.986 25.862 -22.227 1.00 81.88 392 ALA A O 1
ATOM 3168 N N . ARG A 1 393 ? 9.756 25.940 -22.375 1.00 75.19 393 ARG A N 1
ATOM 3169 C CA . ARG A 1 393 ? 9.728 26.994 -23.394 1.00 75.19 393 ARG A CA 1
ATOM 3170 C C . ARG A 1 393 ? 10.297 28.286 -22.793 1.00 75.19 393 ARG A C 1
ATOM 3172 O O . ARG A 1 393 ? 9.584 28.966 -22.069 1.00 75.19 393 ARG A O 1
ATOM 3179 N N . GLY A 1 394 ? 11.558 28.593 -23.094 1.00 83.62 394 GLY A N 1
ATOM 3180 C CA . GLY A 1 394 ? 12.262 29.786 -22.603 1.00 83.62 394 GLY A CA 1
ATOM 3181 C C . GLY A 1 394 ? 13.382 29.515 -21.594 1.00 83.62 394 GLY A C 1
ATOM 3182 O O . GLY A 1 394 ? 14.210 30.395 -21.399 1.00 83.62 394 GLY A O 1
ATOM 3183 N N . ASP A 1 395 ? 13.472 28.304 -21.035 1.00 72.12 395 ASP A N 1
ATOM 3184 C CA . ASP A 1 395 ? 14.576 27.914 -20.151 1.00 72.12 395 ASP A CA 1
ATOM 3185 C C . ASP A 1 395 ? 15.604 27.075 -20.921 1.00 72.12 395 ASP A C 1
ATOM 3187 O O . ASP A 1 395 ? 15.252 26.162 -21.671 1.00 72.12 395 ASP A O 1
ATOM 3191 N N . GLN A 1 396 ? 16.895 27.334 -20.690 1.00 83.00 396 GLN A N 1
ATOM 3192 C CA . GLN A 1 396 ? 17.988 26.475 -21.173 1.00 83.00 396 GLN A CA 1
ATOM 3193 C C . GLN A 1 396 ? 18.037 25.111 -20.454 1.00 83.00 396 GLN A C 1
ATOM 3195 O O . GLN A 1 396 ? 18.798 24.228 -20.848 1.00 83.00 396 GLN A O 1
ATOM 3200 N N . GLU A 1 397 ? 17.225 24.904 -19.414 1.00 85.06 397 GLU A N 1
ATOM 3201 C CA . GLU A 1 397 ? 17.218 23.665 -18.643 1.00 85.06 397 GLU A CA 1
ATOM 3202 C C . GLU A 1 397 ? 16.195 22.652 -19.174 1.00 85.06 397 GLU A C 1
ATOM 3204 O O . GLU A 1 397 ? 14.978 22.787 -19.017 1.00 85.06 397 GLU A O 1
ATOM 3209 N N . SER A 1 398 ? 16.699 21.558 -19.749 1.00 86.00 398 SER A N 1
ATOM 3210 C CA . SER A 1 398 ? 15.885 20.383 -20.060 1.00 86.00 398 SER A CA 1
ATOM 3211 C C . SER A 1 398 ? 15.402 19.719 -18.765 1.00 86.00 398 SER A C 1
ATOM 3213 O O . SER A 1 398 ? 16.215 19.332 -17.917 1.00 86.00 398 SER A O 1
ATOM 3215 N N . ARG A 1 399 ? 14.089 19.507 -18.613 1.00 88.88 399 ARG A N 1
ATOM 3216 C CA . ARG A 1 399 ? 13.534 18.751 -17.480 1.00 88.88 399 ARG A CA 1
ATOM 3217 C C . ARG A 1 399 ? 13.139 17.348 -17.916 1.00 88.88 399 ARG A C 1
ATOM 3219 O O . ARG A 1 399 ? 12.379 17.148 -18.859 1.00 88.88 399 ARG A O 1
ATOM 3226 N N . LYS A 1 400 ? 13.630 16.346 -17.185 1.00 90.38 400 LYS A N 1
ATOM 3227 C CA . LYS A 1 400 ? 13.276 14.938 -17.403 1.00 90.38 400 LYS A CA 1
ATOM 3228 C C . LYS A 1 400 ? 11.929 14.625 -16.760 1.00 90.38 400 LYS A C 1
ATOM 3230 O O . LYS A 1 400 ? 11.853 14.528 -15.535 1.00 90.38 400 LYS A O 1
ATOM 3235 N N . MET A 1 401 ? 10.908 14.381 -17.572 1.00 92.31 401 MET A N 1
ATOM 3236 C CA . MET A 1 401 ? 9.552 14.061 -17.128 1.00 92.31 401 MET A CA 1
ATOM 3237 C C . MET A 1 401 ? 9.160 12.640 -17.532 1.00 92.31 401 MET A C 1
ATOM 3239 O O . MET A 1 401 ? 9.689 12.085 -18.490 1.00 92.31 401 MET A O 1
ATOM 3243 N N . TRP A 1 402 ? 8.244 12.031 -16.784 1.00 94.06 402 TRP A N 1
ATOM 3244 C CA . TRP A 1 402 ? 7.634 10.761 -17.166 1.00 94.06 402 TRP A CA 1
ATOM 3245 C C . TRP A 1 402 ? 6.284 11.024 -17.815 1.00 94.06 402 TRP A C 1
ATOM 3247 O O . TRP A 1 402 ? 5.451 11.703 -17.220 1.00 94.06 402 TRP A O 1
ATOM 3257 N N . ILE A 1 403 ? 6.067 10.464 -19.001 1.00 95.19 403 ILE A N 1
ATOM 3258 C CA . ILE A 1 403 ? 4.802 10.564 -19.731 1.00 95.19 403 ILE A CA 1
ATOM 3259 C C . ILE A 1 403 ? 4.123 9.199 -19.811 1.00 95.19 403 ILE A C 1
ATOM 3261 O O . ILE A 1 403 ? 4.789 8.161 -19.837 1.00 95.19 403 ILE A O 1
ATOM 3265 N N . TRP A 1 404 ? 2.791 9.208 -19.837 1.00 96.62 404 TRP A N 1
ATOM 3266 C CA . TRP A 1 404 ? 1.976 8.016 -20.053 1.00 96.62 404 TRP A CA 1
ATOM 3267 C C . TRP A 1 404 ? 1.795 7.770 -21.554 1.00 96.62 404 TRP A C 1
ATOM 3269 O O . TRP A 1 404 ? 1.350 8.660 -22.272 1.00 96.62 404 TRP A O 1
ATOM 3279 N N . LEU A 1 405 ? 2.125 6.565 -22.014 1.00 95.69 405 LEU A N 1
ATOM 3280 C CA . LEU A 1 405 ? 1.985 6.122 -23.405 1.00 95.69 405 LEU A CA 1
ATOM 3281 C C . LEU A 1 405 ? 0.865 5.085 -23.594 1.00 95.69 405 LEU A C 1
ATOM 3283 O O . LEU A 1 405 ? 0.354 4.922 -24.702 1.00 95.69 405 LEU A O 1
ATOM 3287 N N . GLY A 1 406 ? 0.492 4.359 -22.533 1.00 93.94 406 GLY A N 1
ATOM 3288 C CA . GLY A 1 406 ? -0.524 3.304 -22.587 1.00 93.94 406 GLY A CA 1
ATOM 3289 C C . GLY A 1 406 ? -0.178 2.178 -23.573 1.00 93.94 406 GLY A C 1
ATOM 3290 O O . GLY A 1 406 ? 0.988 1.807 -23.714 1.00 93.94 406 GLY A O 1
ATOM 3291 N N . LYS A 1 407 ? -1.194 1.645 -24.270 1.00 91.62 407 LYS A N 1
ATOM 3292 C CA . LYS A 1 407 ? -1.041 0.526 -25.224 1.00 91.62 407 LYS A CA 1
ATOM 3293 C C . LYS A 1 407 ? -0.130 0.857 -26.409 1.00 91.62 407 LYS A C 1
ATOM 3295 O O . LYS A 1 407 ? 0.660 0.018 -26.821 1.00 91.62 407 LYS A O 1
ATOM 3300 N N . LYS A 1 408 ? -0.154 2.105 -26.892 1.00 92.75 408 LYS A N 1
ATOM 3301 C CA . LYS A 1 408 ? 0.734 2.557 -27.978 1.00 92.75 408 LYS A CA 1
ATOM 3302 C C . LYS A 1 408 ? 2.211 2.403 -27.599 1.00 92.75 408 LYS A C 1
ATOM 3304 O O . LYS A 1 408 ? 3.035 1.988 -28.409 1.00 92.75 408 LYS A O 1
ATOM 3309 N N . GLY A 1 409 ? 2.551 2.720 -26.348 1.00 92.19 409 GLY A N 1
ATOM 3310 C CA . GLY A 1 409 ? 3.909 2.542 -25.837 1.00 92.19 409 GLY A CA 1
ATOM 3311 C C . GLY A 1 409 ? 4.294 1.077 -25.631 1.00 92.19 409 GLY A C 1
ATOM 3312 O O . GLY A 1 409 ? 5.451 0.713 -25.841 1.00 92.19 409 GLY A O 1
ATOM 3313 N N . GLU A 1 410 ? 3.333 0.227 -25.265 1.00 91.50 410 GLU A N 1
ATOM 3314 C CA . GLU A 1 410 ? 3.530 -1.222 -25.160 1.00 91.50 410 GLU A CA 1
ATOM 3315 C C . GLU A 1 410 ? 3.844 -1.856 -26.516 1.00 91.50 410 GLU A C 1
ATOM 3317 O O . GLU A 1 410 ? 4.845 -2.561 -26.636 1.00 91.50 410 GLU A O 1
ATOM 3322 N N . GLU A 1 411 ? 3.065 -1.541 -27.552 1.00 92.12 411 GLU A N 1
ATOM 3323 C CA . GLU A 1 411 ? 3.308 -1.990 -28.930 1.00 92.12 411 GLU A CA 1
ATOM 3324 C C . GLU A 1 411 ? 4.699 -1.561 -29.421 1.00 92.12 411 GLU A C 1
ATOM 3326 O O . GLU A 1 411 ? 5.472 -2.377 -29.935 1.00 92.12 411 GLU A O 1
ATOM 3331 N N . ALA A 1 412 ? 5.072 -0.300 -29.174 1.00 92.25 412 ALA A N 1
ATOM 3332 C CA . ALA A 1 412 ? 6.403 0.207 -29.494 1.00 92.25 412 ALA A CA 1
ATOM 3333 C C . ALA A 1 412 ? 7.511 -0.537 -28.725 1.00 92.25 412 ALA A C 1
ATOM 3335 O O . ALA A 1 412 ? 8.559 -0.862 -29.290 1.00 92.25 412 ALA A O 1
ATOM 3336 N N . GLU A 1 413 ? 7.305 -0.846 -27.442 1.00 92.25 413 GLU A N 1
ATOM 3337 C CA . GLU A 1 413 ? 8.277 -1.591 -26.639 1.00 92.25 413 GLU A CA 1
ATOM 3338 C C . GLU A 1 413 ? 8.405 -3.053 -27.081 1.00 92.25 413 GLU A C 1
ATOM 3340 O O . GLU A 1 413 ? 9.519 -3.586 -27.082 1.00 92.25 413 GLU A O 1
ATOM 3345 N N . ILE A 1 414 ? 7.310 -3.694 -27.497 1.00 90.88 414 ILE A N 1
ATOM 3346 C CA . ILE A 1 414 ? 7.328 -5.028 -28.109 1.00 90.88 414 ILE A CA 1
ATOM 3347 C C . ILE A 1 414 ? 8.163 -4.991 -29.393 1.00 90.88 414 ILE A C 1
ATOM 3349 O O . ILE A 1 414 ? 9.082 -5.802 -29.533 1.00 90.88 414 ILE A O 1
ATOM 3353 N N . GLY A 1 415 ? 7.943 -3.999 -30.263 1.00 90.25 415 GLY A N 1
ATOM 3354 C CA . GLY A 1 415 ? 8.759 -3.778 -31.461 1.00 90.25 415 GLY A CA 1
ATOM 3355 C C . GLY A 1 415 ? 10.249 -3.617 -31.136 1.00 90.25 415 GLY A C 1
ATOM 3356 O O . GLY A 1 415 ? 11.093 -4.331 -31.681 1.00 90.25 415 GLY A O 1
ATOM 3357 N N . ARG A 1 416 ? 10.593 -2.772 -30.151 1.00 91.38 416 ARG A N 1
ATOM 3358 C CA . ARG A 1 416 ? 11.983 -2.588 -29.683 1.00 91.38 416 ARG A CA 1
ATOM 3359 C C . ARG A 1 416 ? 12.587 -3.865 -29.094 1.00 91.38 416 ARG A C 1
ATOM 3361 O O . ARG A 1 416 ? 13.787 -4.113 -29.236 1.00 91.38 416 ARG A O 1
ATOM 3368 N N . LYS A 1 417 ? 11.810 -4.673 -28.367 1.00 90.88 417 LYS A N 1
ATOM 3369 C CA . LYS A 1 417 ? 12.268 -5.966 -27.824 1.00 90.88 417 LYS A CA 1
ATOM 3370 C C . LYS A 1 417 ? 12.517 -6.973 -28.943 1.00 90.88 417 LYS A C 1
ATOM 3372 O O . LYS A 1 417 ? 13.566 -7.614 -28.922 1.00 90.88 417 LYS A O 1
ATOM 3377 N N . HIS A 1 418 ? 11.621 -7.055 -29.923 1.00 92.94 418 HIS A N 1
ATOM 3378 C CA . HIS A 1 418 ? 11.774 -7.919 -31.088 1.00 92.94 418 HIS A CA 1
ATOM 3379 C C . HIS A 1 418 ? 13.011 -7.536 -31.911 1.00 92.94 418 HIS A C 1
ATOM 3381 O O . HIS A 1 418 ? 13.854 -8.386 -32.182 1.00 92.94 418 HIS A O 1
ATOM 3387 N N . GLN A 1 419 ? 13.212 -6.245 -32.183 1.00 91.75 419 GLN A N 1
ATOM 3388 C CA . GLN A 1 419 ? 14.402 -5.760 -32.887 1.00 91.75 419 GLN A CA 1
ATOM 3389 C C . GLN A 1 419 ? 15.700 -6.073 -32.124 1.00 91.75 419 GLN A C 1
ATOM 3391 O O . GLN A 1 419 ? 16.671 -6.550 -32.709 1.00 91.75 419 GLN A O 1
ATOM 3396 N N . ARG A 1 420 ? 15.721 -5.886 -30.795 1.00 92.94 420 ARG A N 1
ATOM 3397 C CA . ARG A 1 420 ? 16.870 -6.281 -29.957 1.00 92.94 420 ARG A CA 1
ATOM 3398 C C . ARG A 1 420 ? 17.121 -7.787 -29.985 1.00 92.94 420 ARG A C 1
ATOM 3400 O O . ARG A 1 420 ? 18.278 -8.197 -29.932 1.00 92.94 420 ARG A O 1
ATOM 3407 N N . TRP A 1 421 ? 16.071 -8.603 -30.035 1.00 94.19 421 TRP A N 1
ATOM 3408 C CA . TRP A 1 421 ? 16.192 -10.054 -30.157 1.00 94.19 421 TRP A CA 1
ATOM 3409 C C . TRP A 1 421 ? 16.785 -10.454 -31.512 1.00 94.19 421 TRP A C 1
ATOM 3411 O O . TRP A 1 421 ? 17.773 -11.184 -31.522 1.00 94.19 421 TRP A O 1
ATOM 3421 N N . LEU A 1 422 ? 16.292 -9.886 -32.619 1.00 93.06 422 LEU A N 1
ATOM 3422 C CA . LEU A 1 422 ? 16.839 -10.115 -33.963 1.00 93.06 422 LEU A CA 1
ATOM 3423 C C . LEU A 1 422 ? 18.334 -9.782 -34.040 1.00 93.06 422 LEU A C 1
ATOM 3425 O O . LEU A 1 422 ? 19.119 -10.573 -34.553 1.00 93.06 422 LEU A O 1
ATOM 3429 N N . VAL A 1 423 ? 18.756 -8.654 -33.458 1.00 93.62 423 VAL A N 1
ATOM 3430 C CA . VAL A 1 423 ? 20.179 -8.271 -33.404 1.00 93.62 423 VAL A CA 1
ATOM 3431 C C . VAL A 1 423 ? 21.010 -9.273 -32.595 1.00 93.62 423 VAL A C 1
ATOM 3433 O O . VAL A 1 423 ? 22.149 -9.559 -32.961 1.00 93.62 423 VAL A O 1
ATOM 3436 N N . ARG A 1 424 ? 20.480 -9.813 -31.489 1.00 93.56 424 ARG A N 1
ATOM 3437 C CA . ARG A 1 424 ? 21.192 -10.829 -30.694 1.00 93.56 424 ARG A CA 1
ATOM 3438 C C . ARG A 1 424 ? 21.310 -12.155 -31.436 1.00 93.56 424 ARG A C 1
ATOM 3440 O O . ARG A 1 424 ? 22.385 -12.741 -31.406 1.00 93.56 424 ARG A O 1
ATOM 3447 N N . GLU A 1 425 ? 20.248 -12.600 -32.100 1.00 94.56 425 GLU A N 1
ATOM 3448 C CA . GLU A 1 425 ? 20.267 -13.821 -32.913 1.00 94.56 425 GLU A CA 1
ATOM 3449 C C . GLU A 1 425 ? 21.223 -13.695 -34.098 1.00 94.56 425 GLU A C 1
ATOM 3451 O O . GLU A 1 425 ? 22.041 -14.582 -34.313 1.00 94.56 425 GLU A O 1
ATOM 3456 N N . ALA A 1 426 ? 21.215 -12.561 -34.805 1.00 92.12 426 ALA A N 1
ATOM 3457 C CA . ALA A 1 426 ? 22.170 -12.301 -35.879 1.00 92.12 426 ALA A CA 1
ATOM 3458 C C . ALA A 1 426 ? 23.623 -12.357 -35.376 1.00 92.12 426 ALA A C 1
ATOM 3460 O O . ALA A 1 426 ? 24.461 -13.018 -35.981 1.00 92.12 426 ALA A O 1
ATOM 3461 N N . LYS A 1 427 ? 23.914 -11.739 -34.221 1.00 90.12 427 LYS A N 1
ATOM 3462 C CA . LYS A 1 427 ? 25.245 -11.808 -33.590 1.00 90.12 427 LYS A CA 1
ATOM 3463 C C . LYS A 1 427 ? 25.637 -13.223 -33.181 1.00 90.12 427 LYS A C 1
ATOM 3465 O O . LYS A 1 427 ? 26.799 -13.591 -33.316 1.00 90.12 427 LYS A O 1
ATOM 3470 N N . LYS A 1 428 ? 24.687 -14.000 -32.660 1.00 93.69 428 LYS A N 1
ATOM 3471 C CA . LYS A 1 428 ? 24.918 -15.394 -32.279 1.00 93.69 428 LYS A CA 1
ATOM 3472 C C . LYS A 1 428 ? 25.237 -16.242 -33.511 1.00 93.69 428 LYS A C 1
ATOM 3474 O O . LYS A 1 428 ? 26.250 -16.923 -33.510 1.00 93.69 428 LYS A O 1
ATOM 3479 N N . ARG A 1 429 ? 24.453 -16.112 -34.584 1.00 92.62 429 ARG A N 1
ATOM 3480 C CA . ARG A 1 429 ? 24.700 -16.807 -35.856 1.00 92.62 429 ARG A CA 1
ATOM 3481 C C . ARG A 1 429 ? 26.041 -16.432 -36.480 1.00 92.62 429 ARG A C 1
ATOM 3483 O O . ARG A 1 429 ? 26.768 -17.325 -36.886 1.00 92.62 429 ARG A O 1
ATOM 3490 N N . ALA A 1 430 ? 26.396 -15.146 -36.508 1.00 89.56 430 ALA A N 1
ATOM 3491 C CA . ALA A 1 430 ? 27.702 -14.702 -37.002 1.00 89.56 430 ALA A CA 1
ATOM 3492 C C . ALA A 1 430 ? 28.856 -15.333 -36.200 1.00 89.56 430 ALA A C 1
ATOM 3494 O O . ALA A 1 430 ? 29.828 -15.817 -36.773 1.00 89.56 430 ALA A O 1
ATOM 3495 N N . LYS A 1 431 ? 28.706 -15.406 -34.869 1.00 89.50 431 LYS A N 1
ATOM 3496 C CA . LYS A 1 431 ? 29.664 -16.088 -33.991 1.00 89.50 431 LYS A CA 1
ATOM 3497 C C . LYS A 1 431 ? 29.757 -17.590 -34.289 1.00 89.50 431 LYS A C 1
ATOM 3499 O O . LYS A 1 431 ? 30.861 -18.123 -34.329 1.00 89.50 431 LYS A O 1
ATOM 3504 N N . ASP A 1 432 ? 28.624 -18.256 -34.501 1.00 92.75 432 ASP A N 1
ATOM 3505 C CA . ASP A 1 432 ? 28.566 -19.697 -34.775 1.00 92.75 432 ASP A CA 1
ATOM 3506 C C . ASP A 1 432 ? 29.123 -20.049 -36.172 1.00 92.75 432 ASP A C 1
ATOM 3508 O O . ASP A 1 432 ? 29.673 -21.131 -36.353 1.00 92.75 432 ASP A O 1
ATOM 3512 N N . MET A 1 433 ? 29.051 -19.129 -37.143 1.00 93.44 433 MET A N 1
ATOM 3513 C CA . MET A 1 433 ? 29.639 -19.290 -38.485 1.00 93.44 433 MET A CA 1
ATOM 3514 C C . MET A 1 433 ? 31.157 -19.053 -38.535 1.00 93.44 433 MET A C 1
ATOM 3516 O O . MET A 1 433 ? 31.750 -19.127 -39.608 1.00 93.44 433 MET A O 1
ATOM 3520 N N . GLY A 1 434 ? 31.804 -18.772 -37.398 1.00 87.31 434 GLY A N 1
ATOM 3521 C CA . GLY A 1 434 ? 33.245 -18.526 -37.354 1.00 87.31 434 GLY A CA 1
ATOM 3522 C C . GLY A 1 434 ? 33.671 -17.264 -38.105 1.00 87.31 434 GLY A C 1
ATOM 3523 O O . GLY A 1 434 ? 34.845 -17.143 -38.448 1.00 87.31 434 GLY A O 1
ATOM 3524 N N . GLU A 1 435 ? 32.750 -16.325 -38.361 1.00 75.69 435 GLU A N 1
ATOM 3525 C CA . GLU A 1 435 ? 33.106 -15.050 -38.977 1.00 75.69 435 GLU A CA 1
ATOM 3526 C C . GLU A 1 435 ? 34.041 -14.285 -38.025 1.00 75.69 435 GLU A C 1
ATOM 3528 O O . GLU A 1 435 ? 33.641 -13.951 -36.900 1.00 75.69 435 GLU A O 1
ATOM 3533 N N . PRO A 1 436 ? 35.295 -14.007 -38.432 1.00 61.00 436 PRO A N 1
ATOM 3534 C CA . PRO A 1 436 ? 36.239 -13.291 -37.593 1.00 61.00 436 PRO A CA 1
ATOM 3535 C C . PRO A 1 436 ? 35.743 -11.854 -37.398 1.00 61.00 436 PRO A C 1
ATOM 3537 O O . PRO A 1 436 ? 35.834 -11.015 -38.286 1.00 61.00 436 PRO A O 1
ATOM 3540 N N . HIS A 1 437 ? 35.179 -11.604 -36.216 1.00 55.44 437 HIS A N 1
ATOM 3541 C CA . HIS A 1 437 ? 34.973 -10.311 -35.569 1.00 55.44 437 HIS A CA 1
ATOM 3542 C C . HIS A 1 437 ? 34.933 -9.072 -36.494 1.00 55.44 437 HIS A C 1
ATOM 3544 O O . HIS A 1 437 ? 35.902 -8.321 -36.597 1.00 55.44 437 HIS A O 1
ATOM 3550 N N . LEU A 1 438 ? 33.734 -8.700 -36.955 1.00 56.34 438 LEU A N 1
ATOM 3551 C CA . LEU A 1 438 ? 33.378 -7.301 -37.271 1.00 56.34 438 LEU A CA 1
ATOM 3552 C C . LEU A 1 438 ? 33.352 -6.401 -36.003 1.00 56.34 438 LEU A C 1
ATOM 3554 O O . LEU A 1 438 ? 32.594 -5.435 -35.916 1.00 56.34 438 LEU A O 1
ATOM 3558 N N . GLU A 1 439 ? 34.154 -6.703 -34.975 1.00 54.91 439 GLU A N 1
ATOM 3559 C CA . GLU A 1 439 ? 34.254 -5.894 -33.752 1.00 54.91 439 GLU A CA 1
ATOM 3560 C C . GLU A 1 439 ? 35.174 -4.676 -33.916 1.00 54.91 439 GLU A C 1
ATOM 3562 O O . GLU A 1 439 ? 35.068 -3.731 -33.131 1.00 54.91 439 GLU A O 1
ATOM 3567 N N . ALA A 1 440 ? 36.012 -4.638 -34.959 1.00 52.28 440 ALA A N 1
ATOM 3568 C CA . ALA A 1 440 ? 36.935 -3.527 -35.192 1.00 52.28 440 ALA A CA 1
ATOM 3569 C C . ALA A 1 440 ? 36.222 -2.203 -35.546 1.00 52.28 440 ALA A C 1
ATOM 3571 O O . ALA A 1 440 ? 36.680 -1.142 -35.138 1.00 52.28 440 ALA A O 1
ATOM 3572 N N . GLY A 1 441 ? 35.056 -2.240 -36.204 1.00 53.72 441 GLY A N 1
ATOM 3573 C CA . GLY A 1 441 ? 34.324 -1.022 -36.595 1.00 53.72 441 GLY A CA 1
ATOM 3574 C C . GLY A 1 441 ? 33.362 -0.457 -35.537 1.00 53.72 441 GLY A C 1
ATOM 3575 O O . GLY A 1 441 ? 32.880 0.666 -35.669 1.00 53.72 441 GLY A O 1
ATOM 3576 N N . ALA A 1 442 ? 33.047 -1.214 -34.479 1.00 54.12 442 ALA A N 1
ATOM 3577 C CA . ALA A 1 442 ? 32.053 -0.801 -33.481 1.00 54.12 442 ALA A CA 1
ATOM 3578 C C . ALA A 1 442 ? 32.650 -0.008 -32.302 1.00 54.12 442 ALA A C 1
ATOM 3580 O O . ALA A 1 442 ? 31.903 0.641 -31.565 1.00 54.12 442 ALA A O 1
ATOM 3581 N N . ARG A 1 443 ? 33.978 -0.046 -32.107 1.00 53.22 443 ARG A N 1
ATOM 3582 C CA . ARG A 1 443 ? 34.654 0.782 -31.093 1.00 53.22 443 ARG A CA 1
ATOM 3583 C C . ARG A 1 443 ? 34.749 2.253 -31.504 1.00 53.22 443 ARG A C 1
ATOM 3585 O O . ARG A 1 443 ? 34.635 3.094 -30.618 1.00 53.22 443 ARG A O 1
ATOM 3592 N N . ASP A 1 444 ? 34.830 2.563 -32.799 1.00 50.53 444 ASP A N 1
ATOM 3593 C CA . ASP A 1 444 ? 34.885 3.958 -33.261 1.00 50.53 444 ASP A CA 1
ATOM 3594 C C . ASP A 1 444 ? 33.544 4.695 -33.130 1.00 50.53 444 ASP A C 1
ATOM 3596 O O . ASP A 1 444 ? 33.513 5.840 -32.685 1.00 50.53 444 ASP A O 1
ATOM 3600 N N . ARG A 1 445 ? 32.403 4.023 -33.343 1.00 49.97 445 ARG A N 1
ATOM 3601 C CA . ARG A 1 445 ? 31.084 4.672 -33.168 1.00 49.97 445 ARG A CA 1
ATOM 3602 C C . ARG A 1 445 ? 30.729 4.987 -31.712 1.00 49.97 445 ARG A C 1
ATOM 3604 O O . ARG A 1 445 ? 29.970 5.912 -31.450 1.00 49.97 445 ARG A O 1
ATOM 3611 N N . ARG A 1 446 ? 31.310 4.277 -30.733 1.00 49.94 446 ARG A N 1
ATOM 3612 C CA . ARG A 1 446 ? 31.128 4.630 -29.309 1.00 49.94 446 ARG A CA 1
ATOM 3613 C C . ARG A 1 446 ? 31.846 5.923 -28.918 1.00 49.94 446 ARG A C 1
ATOM 3615 O O . ARG A 1 446 ? 31.476 6.511 -27.905 1.00 49.94 446 ARG A O 1
ATOM 3622 N N . ARG A 1 447 ? 32.843 6.367 -29.694 1.00 48.09 447 ARG A N 1
ATOM 3623 C CA . ARG A 1 447 ? 33.470 7.682 -29.515 1.00 48.09 447 ARG A CA 1
ATOM 3624 C C . ARG A 1 447 ? 32.569 8.802 -30.039 1.00 48.09 447 ARG A C 1
ATOM 3626 O O . ARG A 1 447 ? 32.465 9.829 -29.375 1.00 48.09 447 ARG A O 1
ATOM 3633 N N . GLU A 1 448 ? 31.836 8.573 -31.125 1.00 46.16 448 GLU A N 1
ATOM 3634 C CA . GLU A 1 448 ? 30.869 9.543 -31.664 1.00 46.16 448 GLU A CA 1
ATOM 3635 C C . GLU A 1 448 ? 29.626 9.702 -30.768 1.00 46.16 448 GLU A C 1
ATOM 3637 O O . GLU A 1 448 ? 29.227 10.828 -30.480 1.00 46.16 448 GLU A O 1
ATOM 3642 N N . ASP A 1 449 ? 29.097 8.614 -30.194 1.00 45.84 449 ASP A N 1
ATOM 3643 C CA . ASP A 1 449 ? 27.987 8.692 -29.223 1.00 45.84 449 ASP A CA 1
ATOM 3644 C C . ASP A 1 449 ? 28.393 9.372 -27.895 1.00 45.84 449 ASP A C 1
ATOM 3646 O O . ASP A 1 449 ? 27.545 9.888 -27.164 1.00 45.84 449 ASP A O 1
ATOM 3650 N N . SER A 1 450 ? 29.692 9.406 -27.570 1.00 46.38 450 SER A N 1
ATOM 3651 C CA . SER A 1 450 ? 30.219 10.128 -26.400 1.00 46.38 450 SER A CA 1
ATOM 3652 C C . SER A 1 450 ? 30.458 11.625 -26.642 1.00 46.38 450 SER A C 1
ATOM 3654 O O . SER A 1 450 ? 30.640 12.365 -25.678 1.00 46.38 450 SER A O 1
ATOM 3656 N N . LEU A 1 451 ? 30.406 12.084 -27.900 1.00 43.72 451 LEU A N 1
ATOM 3657 C CA . LEU A 1 451 ? 30.606 13.486 -28.296 1.00 43.72 451 LEU A CA 1
ATOM 3658 C C . LEU A 1 451 ? 29.302 14.293 -28.410 1.00 43.72 451 LEU A C 1
ATOM 3660 O O . LEU A 1 451 ? 29.299 15.400 -28.939 1.00 43.72 451 LEU A O 1
ATOM 3664 N N . GLY A 1 452 ? 28.192 13.796 -27.861 1.00 39.75 452 GLY A N 1
ATOM 3665 C CA . GLY A 1 452 ? 27.030 14.645 -27.586 1.00 39.75 452 GLY A CA 1
ATOM 3666 C C . GLY A 1 452 ? 26.246 15.118 -28.813 1.00 39.75 452 GLY A C 1
ATOM 3667 O O . GLY A 1 452 ? 25.446 16.040 -28.687 1.00 39.75 452 GLY A O 1
ATOM 3668 N N . ILE A 1 453 ? 26.379 14.465 -29.970 1.00 43.50 453 ILE A N 1
ATOM 3669 C CA . ILE A 1 453 ? 25.427 14.629 -31.080 1.00 43.50 453 ILE A CA 1
ATOM 3670 C C . ILE A 1 453 ? 24.335 13.568 -30.920 1.00 43.50 453 ILE A C 1
ATOM 3672 O O . ILE A 1 453 ? 24.154 12.658 -31.725 1.00 43.50 453 ILE A O 1
ATOM 3676 N N . GLY A 1 454 ? 23.617 13.657 -29.800 1.00 39.97 454 GLY A N 1
ATOM 3677 C CA . GLY A 1 454 ? 22.398 12.895 -29.594 1.00 39.97 454 GLY A CA 1
ATOM 3678 C C . GLY A 1 454 ? 21.347 13.411 -30.563 1.00 39.97 454 GLY A C 1
ATOM 3679 O O . GLY A 1 454 ? 20.785 14.484 -30.354 1.00 39.97 454 GLY A O 1
ATOM 3680 N N . GLY A 1 455 ? 21.076 12.654 -31.626 1.00 37.41 455 GLY A N 1
ATOM 3681 C CA . GLY A 1 455 ? 19.895 12.876 -32.445 1.00 37.41 455 GLY A CA 1
ATOM 3682 C C . GLY A 1 455 ? 18.676 12.898 -31.530 1.00 37.41 455 GLY A C 1
ATOM 3683 O O . GLY A 1 455 ? 18.328 11.878 -30.932 1.00 37.41 455 GLY A O 1
ATOM 3684 N N . CYS A 1 456 ? 18.047 14.070 -31.389 1.00 37.31 456 CYS A N 1
ATOM 3685 C CA . CYS A 1 456 ? 16.725 14.180 -30.799 1.00 37.31 456 CYS A CA 1
ATOM 3686 C C . CYS A 1 456 ? 15.859 13.115 -31.462 1.00 37.31 456 CYS A C 1
ATOM 3688 O O . CYS A 1 456 ? 15.633 13.168 -32.674 1.00 37.31 456 CYS A O 1
ATOM 3690 N N . ALA A 1 457 ? 15.375 12.151 -30.682 1.00 37.31 457 ALA A N 1
ATOM 3691 C CA . ALA A 1 457 ? 14.269 11.326 -31.114 1.00 37.31 457 ALA A CA 1
ATOM 3692 C C . ALA A 1 457 ? 13.098 12.284 -31.368 1.00 37.31 457 ALA A C 1
ATOM 3694 O O . ALA A 1 457 ? 12.381 12.672 -30.446 1.00 37.31 457 ALA A O 1
ATOM 3695 N N . ARG A 1 458 ? 12.949 12.741 -32.619 1.00 37.50 458 ARG A N 1
ATOM 3696 C CA . ARG A 1 458 ? 11.719 13.369 -33.082 1.00 37.50 458 ARG A CA 1
ATOM 3697 C C . ARG A 1 458 ? 10.650 12.315 -32.864 1.00 37.50 458 ARG A C 1
ATOM 3699 O O . ARG A 1 458 ? 10.642 11.285 -33.535 1.00 37.50 458 ARG A O 1
ATOM 3706 N N . VAL A 1 459 ? 9.781 12.569 -31.890 1.00 43.78 459 VAL A N 1
ATOM 3707 C CA . VAL A 1 459 ? 8.486 11.902 -31.796 1.00 43.78 459 VAL A CA 1
ATOM 3708 C C . VAL A 1 459 ? 7.896 11.917 -33.212 1.00 43.78 459 VAL A C 1
ATOM 3710 O O . VAL A 1 459 ? 7.907 12.988 -33.829 1.00 43.78 459 VAL A O 1
ATOM 3713 N N . PRO A 1 460 ? 7.450 10.776 -33.770 1.00 38.47 460 PRO A N 1
ATOM 3714 C CA . PRO A 1 460 ? 6.817 10.761 -35.079 1.00 38.47 460 PRO A CA 1
ATOM 3715 C C . PRO A 1 460 ? 5.736 11.840 -35.114 1.00 38.47 460 PRO A C 1
ATOM 3717 O O . PRO A 1 460 ? 4.842 11.845 -34.260 1.00 38.47 460 PRO A O 1
ATOM 3720 N N . ALA A 1 461 ? 5.849 12.781 -36.054 1.00 36.16 461 ALA A N 1
ATOM 3721 C CA . ALA A 1 461 ? 4.821 13.781 -36.302 1.00 36.16 461 ALA A CA 1
ATOM 3722 C C . ALA A 1 461 ? 3.530 13.024 -36.653 1.00 36.16 461 ALA A C 1
ATOM 3724 O O . ALA A 1 461 ? 3.412 12.463 -37.735 1.00 36.16 461 ALA A O 1
ATOM 3725 N N . GLY A 1 462 ? 2.627 12.891 -35.680 1.00 33.09 462 GLY A N 1
ATOM 3726 C CA . GLY A 1 462 ? 1.458 12.011 -35.772 1.00 33.09 462 GLY A CA 1
ATOM 3727 C C . GLY A 1 462 ? 1.060 11.357 -34.447 1.00 33.09 462 GLY A C 1
ATOM 3728 O O . GLY A 1 462 ? -0.104 11.005 -34.270 1.00 33.09 462 GLY A O 1
ATOM 3729 N N . ILE A 1 463 ? 1.968 11.258 -33.467 1.00 40.16 463 ILE A N 1
ATOM 3730 C CA . ILE A 1 463 ? 1.573 10.945 -32.088 1.00 40.16 463 ILE A CA 1
ATOM 3731 C C . ILE A 1 463 ? 1.130 12.254 -31.445 1.00 40.16 463 ILE A C 1
ATOM 3733 O O . ILE A 1 463 ? 1.935 12.982 -30.866 1.00 40.16 463 ILE A O 1
ATOM 3737 N N . GLY A 1 464 ? -0.158 12.575 -31.579 1.00 34.69 464 GLY A N 1
ATOM 3738 C CA . GLY A 1 464 ? -0.786 13.570 -30.722 1.00 34.69 464 GLY A CA 1
ATOM 3739 C C . GLY A 1 464 ? -0.478 13.198 -29.277 1.00 34.69 464 GLY A C 1
ATOM 3740 O O . GLY A 1 464 ? -0.952 12.176 -28.779 1.00 34.69 464 GLY A O 1
ATOM 3741 N N . VAL A 1 465 ? 0.376 13.988 -28.625 1.00 35.78 465 VAL A N 1
ATOM 3742 C CA . VAL A 1 465 ? 0.516 13.966 -27.175 1.00 35.78 465 VAL A CA 1
ATOM 3743 C C . VAL A 1 465 ? -0.804 14.515 -26.659 1.00 35.78 465 VAL A C 1
ATOM 3745 O O . VAL A 1 465 ? -0.954 15.713 -26.428 1.00 35.78 465 VAL A O 1
ATOM 3748 N N . GLU A 1 466 ? -1.798 13.642 -26.525 1.00 35.66 466 GLU A N 1
ATOM 3749 C CA . GLU A 1 466 ? -2.887 13.894 -25.604 1.00 35.66 466 GLU A CA 1
ATOM 3750 C C . GLU A 1 466 ? -2.247 13.941 -24.219 1.00 35.66 466 GLU A C 1
ATOM 3752 O O . GLU A 1 466 ? -2.101 12.938 -23.520 1.00 35.66 466 GLU A O 1
ATOM 3757 N N . VAL A 1 467 ? -1.841 15.143 -23.807 1.00 36.00 467 VAL A N 1
ATOM 3758 C CA . VAL A 1 467 ? -1.917 15.513 -22.400 1.00 36.00 467 VAL A CA 1
ATOM 3759 C C . VAL A 1 467 ? -3.392 15.352 -22.081 1.00 36.00 467 VAL A C 1
ATOM 3761 O O . VAL A 1 467 ? -4.168 16.251 -22.391 1.00 36.00 467 VAL A O 1
ATOM 3764 N N . GLY A 1 468 ? -3.781 14.153 -21.633 1.00 30.47 468 GLY A N 1
ATOM 3765 C CA . GLY A 1 468 ? -5.171 13.740 -21.513 1.00 30.47 468 GLY A CA 1
ATOM 3766 C C . GLY A 1 468 ? -5.972 14.821 -20.810 1.00 30.47 468 GLY A C 1
ATOM 3767 O O . GLY A 1 468 ? -5.917 14.954 -19.587 1.00 30.47 468 GLY A O 1
ATOM 3768 N N . ARG A 1 469 ? -6.697 15.625 -21.593 1.00 29.91 469 ARG A N 1
ATOM 3769 C CA . ARG A 1 469 ? -7.728 16.487 -21.055 1.00 29.91 469 ARG A CA 1
ATOM 3770 C C . ARG A 1 469 ? -8.856 15.548 -20.689 1.00 29.91 469 ARG A C 1
ATOM 3772 O O . ARG A 1 469 ? -9.501 14.961 -21.550 1.00 29.91 469 ARG A O 1
ATOM 3779 N N . LEU A 1 470 ? -9.086 15.426 -19.393 1.00 36.56 470 LEU A N 1
ATOM 3780 C CA . LEU A 1 470 ? -10.283 14.821 -18.833 1.00 36.56 470 LEU A CA 1
ATOM 3781 C C . LEU A 1 470 ? -11.478 15.780 -19.060 1.00 36.56 470 LEU A C 1
ATOM 3783 O O . LEU A 1 470 ? -12.056 16.296 -18.104 1.00 36.56 470 LEU A O 1
ATOM 3787 N N . SER A 1 471 ? -11.784 16.110 -20.323 1.00 31.59 471 SER A N 1
ATOM 3788 C CA . SER A 1 471 ? -12.873 17.035 -20.687 1.00 31.59 471 SER A CA 1
ATOM 3789 C C . SER A 1 471 ? -14.241 16.356 -20.646 1.00 31.59 471 SER A C 1
ATOM 3791 O O . SER A 1 471 ? -15.215 17.009 -20.292 1.00 31.59 471 SER A O 1
ATOM 3793 N N . ASP A 1 472 ? -14.319 15.048 -20.900 1.00 30.88 472 ASP A N 1
ATOM 3794 C CA . ASP A 1 472 ? -15.608 14.389 -21.176 1.00 30.88 472 ASP A CA 1
ATOM 3795 C C . ASP A 1 472 ? -16.204 13.658 -19.962 1.00 30.88 472 ASP A C 1
ATOM 3797 O O . ASP A 1 472 ? -16.955 12.697 -20.083 1.00 30.88 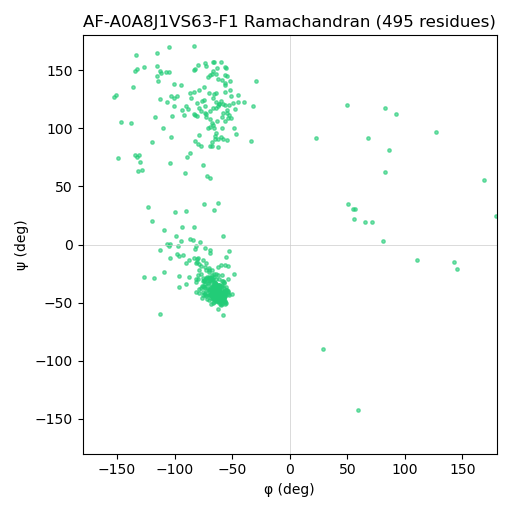472 ASP A O 1
ATOM 3801 N N . TRP A 1 473 ? -15.884 14.130 -18.755 1.00 35.25 473 TRP A N 1
ATOM 3802 C CA . TRP A 1 473 ? -16.546 13.720 -17.505 1.00 35.25 473 TRP A CA 1
ATOM 3803 C C . TRP A 1 473 ? -17.126 14.920 -16.746 1.00 35.25 473 TRP A C 1
ATOM 3805 O O . TRP A 1 473 ? -17.166 14.946 -15.513 1.00 35.25 473 TRP A O 1
ATOM 3815 N N . ARG A 1 474 ? -17.567 15.940 -17.490 1.00 31.36 474 ARG A N 1
ATOM 3816 C CA . ARG A 1 474 ? -18.340 17.061 -16.957 1.00 31.36 474 ARG A CA 1
ATOM 3817 C C . ARG A 1 474 ? -19.765 16.971 -17.461 1.00 31.36 474 ARG A C 1
ATOM 3819 O O . ARG A 1 474 ? -20.062 17.447 -18.547 1.00 31.36 474 ARG A O 1
ATOM 3826 N N . ASP A 1 475 ? -20.641 16.467 -16.606 1.00 33.28 475 ASP A N 1
ATOM 3827 C CA . ASP A 1 475 ? -21.973 17.038 -16.564 1.00 33.28 475 ASP A CA 1
ATOM 3828 C C . ASP A 1 475 ? -22.445 17.241 -15.122 1.00 33.28 475 ASP A C 1
ATOM 3830 O O . ASP A 1 475 ? -22.273 16.384 -14.256 1.00 33.28 475 ASP A O 1
ATOM 3834 N N . THR A 1 476 ? -23.026 18.422 -14.904 1.00 29.25 476 THR A N 1
ATOM 3835 C CA . THR A 1 476 ? -23.635 18.981 -13.680 1.00 29.25 476 THR A CA 1
ATOM 3836 C C . THR A 1 476 ? -22.740 19.709 -12.651 1.00 29.25 476 THR A C 1
ATOM 3838 O O . THR A 1 476 ? -22.350 19.205 -11.607 1.00 29.25 476 THR A O 1
ATOM 3841 N N . ARG A 1 477 ? -22.498 20.986 -13.000 1.00 30.97 477 ARG A N 1
ATOM 3842 C CA . ARG A 1 477 ? -22.508 22.235 -12.196 1.00 30.97 477 ARG A CA 1
ATOM 3843 C C . ARG A 1 477 ? -21.734 22.304 -10.868 1.00 30.97 477 ARG A C 1
ATOM 3845 O O . ARG A 1 477 ? -22.114 21.714 -9.866 1.00 30.97 477 ARG A O 1
ATOM 3852 N N . GLY A 1 478 ? -20.788 23.250 -10.846 1.00 33.81 478 GLY A N 1
ATOM 3853 C CA . GLY A 1 478 ? -20.347 23.959 -9.641 1.00 33.81 478 GLY A CA 1
ATOM 3854 C C . GLY A 1 478 ? -18.838 23.920 -9.422 1.00 33.81 478 GLY A C 1
ATOM 3855 O O . GLY A 1 478 ? -18.327 22.974 -8.845 1.00 33.81 478 GLY A O 1
ATOM 3856 N N . GLU A 1 479 ? -18.164 24.986 -9.859 1.00 42.03 479 GLU A N 1
ATOM 3857 C CA . GLU A 1 479 ? -16.836 25.430 -9.402 1.00 42.03 479 GLU A CA 1
ATOM 3858 C C . GLU A 1 479 ? -15.601 24.567 -9.716 1.00 42.03 479 GLU A C 1
ATOM 3860 O O . GLU A 1 479 ? -15.122 23.806 -8.886 1.00 42.03 479 GLU A O 1
ATOM 3865 N N . VAL A 1 480 ? -14.951 24.848 -10.855 1.00 32.22 480 VAL A N 1
ATOM 3866 C CA . VAL A 1 480 ? -13.479 24.966 -10.910 1.00 32.22 480 VAL A CA 1
ATOM 3867 C C . VAL A 1 480 ? -13.118 26.024 -11.954 1.00 32.22 480 VAL A C 1
ATOM 3869 O O . VAL A 1 480 ? -13.195 25.776 -13.154 1.00 32.22 480 VAL A O 1
ATOM 3872 N N . GLY A 1 481 ? -12.695 27.203 -11.500 1.00 37.69 481 GLY A N 1
ATOM 3873 C CA . GLY A 1 481 ? -12.201 28.274 -12.361 1.00 37.69 481 GLY A CA 1
ATOM 3874 C C . GLY A 1 481 ? -11.149 29.099 -11.639 1.00 37.69 481 GLY A C 1
ATOM 3875 O O . GLY A 1 481 ? -11.454 30.204 -11.211 1.00 37.69 481 GLY A O 1
ATOM 3876 N N . TYR A 1 482 ? -9.937 28.554 -11.492 1.00 38.56 482 TYR A N 1
ATOM 3877 C CA . TYR A 1 482 ? -8.794 29.295 -10.930 1.00 38.56 482 TYR A CA 1
ATOM 3878 C C . TYR A 1 482 ? -7.537 29.275 -11.815 1.00 38.56 482 TYR A C 1
ATOM 3880 O O . TYR A 1 482 ? -6.794 30.247 -11.822 1.00 38.56 482 TYR A O 1
ATOM 3888 N N . ARG A 1 483 ? -7.314 28.238 -12.640 1.00 41.66 483 ARG A N 1
ATOM 3889 C CA . ARG A 1 483 ? -6.174 28.214 -13.585 1.00 41.66 483 ARG A CA 1
ATOM 3890 C C . ARG A 1 483 ? -6.466 28.870 -14.936 1.00 41.66 483 ARG A C 1
ATOM 3892 O O . ARG A 1 483 ? -5.561 29.415 -15.550 1.00 41.66 483 ARG A O 1
ATOM 3899 N N . GLU A 1 484 ? -7.722 28.872 -15.371 1.00 33.75 484 GLU A N 1
ATOM 3900 C CA . GLU A 1 484 ? -8.118 29.455 -16.661 1.00 33.75 484 GLU A CA 1
ATOM 3901 C C . GLU A 1 484 ? -8.288 30.985 -16.583 1.00 33.75 484 GLU A C 1
ATOM 3903 O O . GLU A 1 484 ? -7.971 31.684 -17.540 1.00 33.75 484 GLU A O 1
ATOM 3908 N N . ARG A 1 485 ? -8.663 31.527 -15.409 1.00 41.25 485 ARG A N 1
ATOM 3909 C CA . ARG A 1 485 ? -8.757 32.983 -15.181 1.00 41.25 485 ARG A CA 1
ATOM 3910 C C . ARG A 1 485 ? -7.393 33.664 -15.068 1.00 41.25 485 ARG A C 1
ATOM 3912 O O . ARG A 1 485 ? -7.241 34.758 -15.589 1.00 41.25 485 ARG A O 1
ATOM 3919 N N . ALA A 1 486 ? -6.402 33.015 -14.451 1.00 41.81 486 ALA A N 1
ATOM 3920 C CA . ALA A 1 486 ? -5.036 33.546 -14.393 1.00 41.81 486 ALA A CA 1
ATOM 3921 C C . ALA A 1 486 ? -4.421 33.662 -15.801 1.00 41.81 486 ALA A C 1
ATOM 3923 O O . ALA A 1 486 ? -3.812 34.671 -16.136 1.00 41.81 486 ALA A O 1
ATOM 3924 N N . TYR A 1 487 ? -4.688 32.672 -16.658 1.00 39.09 487 TYR A N 1
ATOM 3925 C CA . TYR A 1 487 ? -4.209 32.651 -18.039 1.00 39.09 487 TYR A CA 1
ATOM 3926 C C . TYR A 1 487 ? -4.957 33.635 -18.960 1.00 39.09 487 TYR A C 1
ATOM 3928 O O . TYR A 1 487 ? -4.363 34.204 -19.873 1.00 39.09 487 TYR A O 1
ATOM 3936 N N . GLN A 1 488 ? -6.258 33.869 -18.737 1.00 43.97 488 GLN A N 1
ATOM 3937 C CA . GLN A 1 488 ? -7.010 34.894 -19.477 1.00 43.97 488 GLN A CA 1
ATOM 3938 C C . GLN A 1 488 ? -6.665 36.320 -19.019 1.00 43.97 488 GLN A C 1
ATOM 3940 O O . GLN A 1 488 ? -6.542 37.197 -19.870 1.00 43.97 488 GLN A O 1
ATOM 3945 N N . ALA A 1 489 ? -6.415 36.542 -17.724 1.00 48.88 489 ALA A N 1
ATOM 3946 C CA . ALA A 1 489 ? -5.993 37.841 -17.195 1.00 48.88 489 ALA A CA 1
ATOM 3947 C C . ALA A 1 489 ? -4.601 38.265 -17.705 1.00 48.88 489 ALA A C 1
ATOM 3949 O O . ALA A 1 489 ? -4.424 39.419 -18.091 1.00 48.88 489 ALA A O 1
ATOM 3950 N N . GLU A 1 490 ? -3.638 37.339 -17.807 1.00 48.12 490 GLU A N 1
ATOM 3951 C CA . GLU A 1 490 ? -2.335 37.611 -18.447 1.00 48.12 490 GLU A CA 1
ATOM 3952 C C . GLU A 1 490 ? -2.477 37.946 -19.938 1.00 48.12 490 GLU A C 1
ATOM 3954 O O . GLU A 1 490 ? -1.792 38.824 -20.463 1.00 48.12 490 GLU A O 1
ATOM 3959 N N . ARG A 1 491 ? -3.403 37.277 -20.633 1.00 48.06 491 ARG A N 1
ATOM 3960 C CA . ARG A 1 491 ? -3.619 37.465 -22.071 1.00 48.06 491 ARG A CA 1
ATOM 3961 C C . ARG A 1 491 ? -4.360 38.764 -22.407 1.00 48.06 491 ARG A C 1
ATOM 3963 O O . ARG A 1 491 ? -4.152 39.312 -23.489 1.00 48.06 491 ARG A O 1
ATOM 3970 N N . GLU A 1 492 ? -5.214 39.255 -21.511 1.00 52.28 492 GLU A N 1
ATOM 3971 C CA . GLU A 1 492 ? -5.867 40.563 -21.642 1.00 52.28 492 GLU A CA 1
ATOM 3972 C C . GLU A 1 492 ? -4.965 41.718 -21.187 1.00 52.28 492 GLU A C 1
ATOM 3974 O O . GLU A 1 492 ? -5.009 42.785 -21.801 1.00 52.28 492 GLU A O 1
ATOM 3979 N N . GLY A 1 493 ? -4.087 41.499 -20.201 1.00 56.72 493 GLY A N 1
ATOM 3980 C CA . GLY A 1 493 ? -3.047 42.462 -19.817 1.00 56.72 493 GLY A CA 1
ATOM 3981 C C . GLY A 1 493 ? -2.049 42.732 -20.948 1.00 56.72 493 GLY A C 1
ATOM 3982 O O . GLY A 1 493 ? -1.785 43.886 -21.277 1.00 56.72 493 GLY A O 1
ATOM 3983 N N . ALA A 1 494 ? -1.599 41.677 -21.634 1.00 51.06 494 ALA A N 1
ATOM 3984 C CA . ALA A 1 494 ? -0.667 41.761 -22.765 1.00 51.06 494 ALA A CA 1
ATOM 3985 C C . ALA A 1 494 ? -1.277 42.304 -24.077 1.00 51.06 494 ALA A C 1
ATOM 3987 O O . ALA A 1 494 ? -0.578 42.405 -25.078 1.00 51.06 494 ALA A O 1
ATOM 3988 N N . ARG A 1 495 ? -2.585 42.597 -24.112 1.00 46.84 495 ARG A N 1
ATOM 3989 C CA . ARG A 1 495 ? -3.259 43.244 -25.257 1.00 46.84 495 ARG A CA 1
ATOM 3990 C C . ARG A 1 495 ? -3.575 44.720 -25.022 1.00 46.84 495 ARG A C 1
ATOM 3992 O O . ARG A 1 495 ? -4.012 45.392 -25.950 1.00 46.84 495 ARG A O 1
ATOM 3999 N N . ARG A 1 496 ? -3.435 45.193 -23.781 1.00 50.91 496 ARG A N 1
ATOM 4000 C CA . ARG A 1 496 ? -3.665 46.592 -23.383 1.00 50.91 496 ARG A CA 1
ATOM 4001 C C . ARG A 1 496 ? -2.363 47.351 -23.101 1.00 50.91 496 ARG A C 1
ATOM 4003 O O . ARG A 1 496 ? -2.423 48.522 -22.743 1.00 50.91 496 ARG A O 1
ATOM 4010 N N . SER A 1 497 ? -1.228 46.675 -23.254 1.00 42.59 497 SER A N 1
ATOM 4011 C CA . SER A 1 497 ? 0.119 47.241 -23.383 1.00 42.59 497 SER A CA 1
ATOM 4012 C C . SER A 1 497 ? 0.582 47.025 -24.816 1.00 42.59 497 SER A C 1
ATOM 4014 O O . SER A 1 497 ? 1.329 47.897 -25.305 1.00 42.59 497 SER A O 1
#

Radius of gyration: 32.29 Å; Cα contacts (8 Å, |Δi|>4): 334; chains: 1; bounding box: 86×104×74 Å

Secondary structure (DSSP, 8-state):
-PPPPPPPP----S---GGGTT--HHHHHHTSSSPPPHHHHHHHHHH-GGG--TTHHHHHHHHHHHTT-HHHHHHHHHHHHHTT-S-HHHHHHHHHHHHHHTSSSPPPHHHHHHS---SS--SS--HHHHHHHHHHHHHH--SSSPPPPHHHHHHHHHTTS-HHHHHHHHHHHHHHHHHS--TT--HHHHHHHHHHH-TTPPP-HHHHHHHHHHHHS-GGGSPP-----------------SGGGS---------HHHHHHHHHHHHHHHHHH-----HHHHHHHHHHHHHTT-HHHHHHHHHHHHHHHHHHHHHHHHHHHHHHHHHHHHHHHHHHHHTS----------------THHHHHHHHHHHHHHIIIIIHHHHHHTSEEEEEEE-TT-S-EEEEEEE-HHHHHHHHHHHHHHHHHHHHHHHHHHHTT---TTTTHHHHHHHHTTT--------TT---------TT--S-----SHHHHHHHHHHHTT--